Protein AF-A0A1G0HCM2-F1 (afdb_monomer)

Radius of gyration: 23.73 Å; Cα contacts (8 Å, |Δi|>4): 679; chains: 1; bounding box: 62×50×66 Å

Nearest PDB structures (foldseek):
  7d1i-assembly1_B-2  TM=4.966E-01  e=3.188E-04  Acinetobacter baumannii
  7d1i-assembly1_A-2  TM=4.774E-01  e=3.713E-04  Acinetobacter baumannii
  7q3s-assembly1_A  TM=4.346E-01  e=1.025E-03  Zea mays
  6bk2-assembly1_A  TM=4.103E-01  e=4.249E-03  Oryza sativa Japonica Group
  2c1x-assembly1_A  TM=4.754E-01  e=3.184E-01  Vitis vinifera

Secondary structure (DSSP, 8-state):
-HHHHHHHHHHHHHHHHHHH--SS-GGGT--HHHHHHHHTT------HHHHHHHHHHHHHHHTT-HHHHHHHHHHHHHHHHHHHHHHHHTT---S-GGGEEEEEEE---TTHHHHHHHHHHH-SSEEEEEETTT-TTGGGSPPPPHHHHHHHHHHHHTTHHHHHHTS-HHHHTTHHHHHHHHHHHHHHHHHHHHHHHHHHTTT--EEEESS-SHHHHHHHTTT--EEEE--SPPBTT------SEEEESSHHHHHHHHHH-TTSEEEE--------SS-EEEEEEES--TTSTHHHHHHHHHT-GGGTTPEEEEE--TT--HHHHHHHHHHSTTEEEP-SSS-HHHHHHHH-EEEEEESS--HHHHHHHHTTPEEEES--TTTS-SSHHHH-TTHHHHBSS-HHHHSEETTTTHHHHHHHHH-HHHHHHHHHHHSPTT--S---------

pLDDT: mean 86.22, std 13.51, range [25.62, 98.5]

Solvent-accessible surface area (backbone atoms only — not comparable to full-atom values): 24911 Å² total; per-residue (Å²): 108,75,67,52,56,52,49,34,46,42,33,42,52,46,38,50,53,67,66,68,53,83,82,62,65,64,53,38,63,60,40,46,61,47,46,41,20,56,44,73,75,46,80,59,71,60,55,75,72,52,43,53,45,37,52,51,37,46,53,26,49,77,69,73,40,34,36,61,52,28,32,54,48,13,48,54,48,23,48,51,52,53,50,52,51,56,60,54,33,76,79,56,88,84,85,61,63,72,58,40,33,32,35,40,48,37,81,84,52,79,67,45,64,60,55,49,55,53,51,54,75,73,46,95,72,40,67,41,62,30,32,72,83,82,48,47,55,53,48,63,53,82,79,56,58,64,69,56,27,50,54,44,38,54,68,60,22,57,64,42,64,60,47,42,62,71,41,62,69,79,54,32,78,42,41,48,60,41,50,33,39,26,31,71,30,46,10,53,21,29,40,35,32,33,39,42,53,56,40,57,76,45,61,44,60,37,38,36,34,58,63,98,44,38,57,49,54,24,32,46,78,61,72,44,49,33,37,38,41,56,82,62,78,52,56,43,36,53,75,82,71,87,43,61,31,37,34,30,76,47,70,57,41,35,57,50,42,52,67,77,44,68,87,39,51,66,40,61,78,76,76,90,73,83,79,63,88,77,56,38,61,24,35,35,37,45,47,72,50,87,90,46,76,41,39,61,50,50,53,56,61,65,68,38,77,92,44,73,83,45,49,40,33,38,33,59,53,71,78,62,48,71,70,56,50,51,49,49,44,69,77,40,67,82,44,44,81,52,76,53,90,54,58,70,67,61,50,44,63,73,59,33,32,39,33,33,34,23,48,46,98,48,61,64,38,61,51,26,51,77,62,72,13,49,20,34,24,56,48,41,78,93,78,71,58,77,64,53,42,67,69,40,74,57,56,71,46,37,34,52,53,56,55,86,65,48,42,44,33,46,72,86,43,46,70,60,53,56,45,34,73,79,27,70,67,50,34,54,51,51,48,60,66,36,46,63,91,87,66,57,95,72,74,78,88,75,76,82,86,125

Foldseek 3Di:
DVVLVVLLVLLLVLLLQLLPDDLAQVLLQFDLQCSSCLSVVHDRDDDPVLVVLLVVLVVCVVVVNLLVLLLVLLLVLLVVVLVLLVVLLVPDDQPPLLQAQEEEEAAPDLQVVVVVVVVVVVDDGDYFYAYPPNRPRSSNFDGFDVVQLSVQSVVRSPCVLVSQCPGDPSSNVVSSVSSSSSSVANNVLSNLLSVLLRVVVSNRQEYEYADLHSNVSSNVVSVRAYEYEHDFQAFSSGNDDQHQEYEDAAPLVQVVCCVSPVNHHYDHPDDDDDQDLDADLEEEEEAQDLVDPLLVLVVVVCPDPLSVVHAYEYEHRLPDDPVNVVSCCVSCVRYHYDDSVDDPRVVCRVRRHQEYEYSDPGSVLSVCLLSLRAYEYQDDPVPDDDPCCSSPVCVCSTGSQNDVQQHHYPPVCVVLVSCVSVDSVSSNVSSVRNDDDVDDSDDDDPDPPD

Structure (mmCIF, N/CA/C/O backbone):
data_AF-A0A1G0HCM2-F1
#
_entry.id   AF-A0A1G0HCM2-F1
#
loop_
_atom_site.group_PDB
_atom_site.id
_atom_site.type_symbol
_atom_site.label_atom_id
_atom_site.label_alt_id
_atom_site.label_comp_id
_atom_site.label_asym_id
_atom_site.label_entity_id
_atom_site.label_seq_id
_atom_site.pdbx_PDB_ins_code
_atom_site.Cartn_x
_atom_site.Cartn_y
_atom_site.Cartn_z
_atom_site.occupancy
_atom_site.B_iso_or_equiv
_atom_site.auth_seq_id
_atom_site.auth_comp_id
_atom_site.auth_asym_id
_atom_site.auth_atom_id
_atom_site.pdbx_PDB_model_num
ATOM 1 N N . MET A 1 1 ? 26.152 3.352 -1.690 1.00 49.50 1 MET A N 1
ATOM 2 C CA . MET A 1 1 ? 26.068 1.929 -1.282 1.00 49.50 1 MET A CA 1
ATOM 3 C C . MET A 1 1 ? 26.246 1.716 0.223 1.00 49.50 1 MET A C 1
ATOM 5 O O . MET A 1 1 ? 25.315 1.221 0.840 1.00 49.50 1 MET A O 1
ATOM 9 N N . LEU A 1 2 ? 27.374 2.096 0.853 1.00 46.47 2 LEU A N 1
ATOM 10 C CA . LEU A 1 2 ? 27.554 1.911 2.312 1.00 46.47 2 LEU A CA 1
ATOM 11 C C . LEU A 1 2 ? 26.604 2.776 3.168 1.00 46.47 2 LEU A C 1
ATOM 13 O O . LEU A 1 2 ? 26.067 2.293 4.162 1.00 46.47 2 LEU A O 1
ATOM 17 N N . ILE A 1 3 ? 26.345 4.021 2.751 1.00 56.19 3 ILE A N 1
ATOM 18 C CA . ILE A 1 3 ? 25.418 4.941 3.439 1.00 56.19 3 ILE A CA 1
ATOM 19 C C . ILE A 1 3 ? 23.966 4.432 3.358 1.00 56.19 3 ILE A C 1
ATOM 21 O O . ILE A 1 3 ? 23.242 4.466 4.352 1.00 56.19 3 ILE A O 1
ATOM 25 N N . ASP A 1 4 ? 23.566 3.882 2.207 1.00 64.19 4 ASP A N 1
ATOM 26 C CA . ASP A 1 4 ? 22.199 3.393 1.970 1.00 64.19 4 ASP A CA 1
ATOM 27 C C . ASP A 1 4 ? 21.853 2.197 2.867 1.00 64.19 4 ASP A C 1
ATOM 29 O O . ASP A 1 4 ? 20.797 2.170 3.501 1.00 64.19 4 ASP A O 1
ATOM 33 N N . ASN A 1 5 ? 22.781 1.243 2.996 1.00 71.44 5 ASN A N 1
ATOM 34 C CA . ASN A 1 5 ? 22.601 0.070 3.855 1.00 71.44 5 ASN A CA 1
ATOM 35 C C . ASN A 1 5 ? 22.507 0.451 5.340 1.00 71.44 5 ASN A C 1
ATOM 37 O O . ASN A 1 5 ? 21.763 -0.176 6.096 1.00 71.44 5 ASN A O 1
ATOM 41 N N . HIS A 1 6 ? 23.234 1.490 5.763 1.00 83.31 6 HIS A N 1
ATOM 42 C CA . HIS A 1 6 ? 23.166 1.989 7.133 1.00 83.31 6 HIS A CA 1
ATOM 43 C C . HIS A 1 6 ? 21.790 2.602 7.447 1.00 83.31 6 HIS A C 1
ATOM 45 O O . HIS A 1 6 ? 21.213 2.302 8.492 1.00 83.31 6 HIS A O 1
ATOM 51 N N . MET A 1 7 ? 21.218 3.396 6.534 1.00 85.50 7 MET A N 1
ATOM 52 C CA . MET A 1 7 ? 19.890 4.001 6.723 1.00 85.50 7 MET A CA 1
ATOM 53 C C . MET A 1 7 ? 18.758 2.973 6.706 1.00 85.50 7 MET A C 1
ATOM 55 O O . MET A 1 7 ? 17.918 2.977 7.606 1.00 85.50 7 MET A O 1
ATOM 59 N N . GLN A 1 8 ? 18.767 2.038 5.753 1.00 86.62 8 GLN A N 1
ATOM 60 C CA . GLN A 1 8 ? 17.780 0.949 5.699 1.00 86.62 8 GLN A CA 1
ATOM 61 C C . GLN A 1 8 ? 17.774 0.109 6.983 1.00 86.62 8 GLN A C 1
ATOM 63 O O . GLN A 1 8 ? 16.709 -0.269 7.488 1.00 86.62 8 GLN A O 1
ATOM 68 N N . LYS A 1 9 ? 18.969 -0.168 7.525 1.00 89.12 9 LYS A N 1
ATOM 69 C CA . LYS A 1 9 ? 19.126 -0.863 8.801 1.00 89.12 9 LYS A CA 1
ATOM 70 C C . LYS A 1 9 ? 18.575 -0.026 9.952 1.00 89.12 9 LYS A C 1
ATOM 72 O O . LYS A 1 9 ? 17.767 -0.539 10.712 1.00 89.12 9 LYS A O 1
ATOM 77 N N . LYS A 1 10 ? 18.921 1.263 10.031 1.00 90.69 10 LYS A N 1
ATOM 78 C CA . LYS A 1 10 ? 18.422 2.176 11.071 1.00 90.69 10 LYS A CA 1
ATOM 79 C C . LYS A 1 10 ? 16.889 2.221 11.124 1.00 90.69 10 LYS A C 1
ATOM 81 O O . LYS A 1 10 ? 16.316 2.120 12.204 1.00 90.69 10 LYS A O 1
ATOM 86 N N . ILE A 1 11 ? 16.231 2.311 9.964 1.00 91.69 11 ILE A N 1
ATOM 87 C CA . ILE A 1 11 ? 14.762 2.291 9.860 1.00 91.69 11 ILE A CA 1
ATOM 88 C C . ILE A 1 11 ? 14.203 0.946 10.330 1.00 91.69 11 ILE A C 1
ATOM 90 O O . ILE A 1 11 ? 13.302 0.915 11.165 1.00 91.69 11 ILE A O 1
ATOM 94 N N . SER A 1 12 ? 14.765 -0.163 9.841 1.00 92.00 12 SER A N 1
ATOM 95 C CA . SER A 1 12 ? 14.311 -1.510 10.215 1.00 92.00 12 SER A CA 1
ATOM 96 C C . SER A 1 12 ? 14.492 -1.788 11.712 1.00 92.00 12 SER A C 1
ATOM 98 O O . SER A 1 12 ? 13.606 -2.365 12.335 1.00 92.00 12 SER A O 1
ATOM 100 N N . ASP A 1 13 ? 15.605 -1.349 12.304 1.00 91.50 13 ASP A N 1
ATOM 101 C CA . ASP A 1 13 ? 15.897 -1.517 13.729 1.00 91.50 13 ASP A CA 1
ATOM 102 C C . ASP A 1 13 ? 14.923 -0.691 14.586 1.00 91.50 13 ASP A C 1
ATOM 104 O O . ASP A 1 13 ? 14.410 -1.186 15.589 1.00 91.50 13 ASP A O 1
ATOM 108 N N . PHE A 1 14 ? 14.607 0.545 14.181 1.00 92.19 14 PHE A N 1
ATOM 109 C CA . PHE A 1 14 ? 13.615 1.376 14.872 1.00 92.19 14 PHE A CA 1
ATOM 110 C C . PHE A 1 14 ? 12.208 0.763 14.817 1.00 92.19 14 PHE A C 1
ATOM 112 O O . PHE A 1 14 ? 11.510 0.696 15.829 1.00 92.19 14 PHE A O 1
ATOM 119 N N . VAL A 1 15 ? 11.809 0.245 13.655 1.00 93.06 15 VAL A N 1
ATOM 120 C CA . VAL A 1 15 ? 10.526 -0.451 13.473 1.00 93.06 15 VAL A CA 1
ATOM 121 C C . VAL A 1 15 ? 10.469 -1.721 14.315 1.00 93.06 15 VAL A C 1
ATOM 123 O O . VAL A 1 15 ? 9.481 -1.940 15.014 1.00 93.06 15 VAL A O 1
ATOM 126 N N . ALA A 1 16 ? 11.547 -2.508 14.350 1.00 90.94 16 ALA A N 1
ATOM 127 C CA . ALA A 1 16 ? 11.637 -3.689 15.202 1.00 90.94 16 ALA A CA 1
ATOM 128 C C . ALA A 1 16 ? 11.481 -3.335 16.691 1.00 90.94 16 ALA A C 1
ATOM 130 O O . ALA A 1 16 ? 10.743 -4.017 17.405 1.00 90.94 16 ALA A O 1
ATOM 131 N N . LYS A 1 17 ? 12.087 -2.231 17.160 1.00 89.75 17 LYS A N 1
ATOM 132 C CA . LYS A 1 17 ? 11.874 -1.721 18.528 1.00 89.75 17 LYS A CA 1
ATOM 133 C C . LYS A 1 17 ? 10.396 -1.392 18.776 1.00 89.75 17 LYS A C 1
ATOM 135 O O . LYS A 1 17 ? 9.830 -1.879 19.756 1.00 89.75 17 LYS A O 1
ATOM 140 N N . LEU A 1 18 ? 9.752 -0.645 17.872 1.00 90.62 18 LEU A N 1
ATOM 141 C CA . LEU A 1 18 ? 8.327 -0.289 17.965 1.00 90.62 18 LEU A CA 1
ATOM 142 C C . LEU A 1 18 ? 7.387 -1.504 17.899 1.00 90.62 18 LEU A C 1
ATOM 144 O O . LEU A 1 18 ? 6.338 -1.500 18.541 1.00 90.62 18 LEU A O 1
ATOM 148 N N . GLN A 1 19 ? 7.735 -2.545 17.143 1.00 90.06 19 GLN A N 1
ATOM 149 C CA . GLN A 1 19 ? 6.965 -3.790 17.099 1.00 90.06 19 GLN A CA 1
ATOM 150 C C . GLN A 1 19 ? 7.199 -4.653 18.351 1.00 90.06 19 GLN A C 1
ATOM 152 O O . GLN A 1 19 ? 6.291 -5.356 18.785 1.00 90.06 19 GLN A O 1
ATOM 157 N N . SER A 1 20 ? 8.383 -4.602 18.965 1.00 88.25 20 SER A N 1
ATOM 158 C CA . SER A 1 20 ? 8.718 -5.433 20.134 1.00 88.25 20 SER A CA 1
ATOM 159 C C . SER A 1 20 ? 8.123 -4.946 21.461 1.00 88.25 20 SER A C 1
ATOM 161 O O . SER A 1 20 ? 8.006 -5.734 22.399 1.00 88.25 20 SER A O 1
ATOM 163 N N . GLN A 1 21 ? 7.741 -3.668 21.564 1.00 88.69 21 GLN A N 1
ATOM 164 C CA . GLN A 1 21 ? 7.125 -3.143 22.786 1.00 88.69 21 GLN A CA 1
ATOM 165 C C . GLN A 1 21 ? 5.710 -3.706 22.996 1.00 88.69 21 GLN A C 1
ATOM 167 O O . GLN A 1 21 ? 4.990 -3.998 22.042 1.00 88.69 21 GLN A O 1
ATOM 172 N N . THR A 1 22 ? 5.294 -3.814 24.259 1.00 84.94 22 THR A N 1
ATOM 173 C CA . THR A 1 22 ? 3.999 -4.393 24.665 1.00 84.94 22 THR A CA 1
ATOM 174 C C . THR A 1 22 ? 3.085 -3.409 25.402 1.00 84.94 22 THR A C 1
ATOM 176 O O . THR A 1 22 ? 1.967 -3.762 25.776 1.00 84.94 22 THR A O 1
ATOM 179 N N . HIS A 1 23 ? 3.534 -2.172 25.630 1.00 85.19 23 HIS A N 1
ATOM 180 C CA . HIS A 1 23 ? 2.814 -1.196 26.452 1.00 85.19 23 HIS A CA 1
ATOM 181 C C . HIS A 1 23 ? 1.682 -0.494 25.695 1.00 85.19 23 HIS A C 1
ATOM 183 O O . HIS A 1 23 ? 0.683 -0.095 26.303 1.00 85.19 23 HIS A O 1
ATOM 189 N N . LEU A 1 24 ? 1.834 -0.325 24.381 1.00 87.31 24 LEU A N 1
ATOM 190 C CA . LEU A 1 24 ? 0.871 0.342 23.515 1.00 87.31 24 LEU A CA 1
ATOM 191 C C . LEU A 1 24 ? 0.447 -0.554 22.355 1.00 87.31 24 LEU A C 1
ATOM 193 O O . LEU A 1 24 ? 1.269 -1.280 21.793 1.00 87.31 24 LEU A O 1
ATOM 197 N N . PRO A 1 25 ? -0.826 -0.470 21.943 1.00 89.12 25 PRO A N 1
ATOM 198 C CA . PRO A 1 25 ? -1.279 -1.168 20.754 1.00 89.12 25 PRO A CA 1
ATOM 199 C C . PRO A 1 25 ? -0.672 -0.529 19.497 1.00 89.12 25 PRO A C 1
ATOM 201 O O . PRO A 1 25 ? -0.520 0.690 19.418 1.00 89.12 25 PRO A O 1
ATOM 204 N N . TYR A 1 26 ? -0.364 -1.340 18.482 1.00 91.00 26 TYR A N 1
ATOM 205 C CA . TYR A 1 26 ? 0.335 -0.866 17.281 1.00 91.00 26 TYR A CA 1
ATOM 206 C C . TYR A 1 26 ? -0.419 0.232 16.524 1.00 91.00 26 TYR A C 1
ATOM 208 O O . TYR A 1 26 ? 0.216 1.148 16.008 1.00 91.00 26 TYR A O 1
ATOM 216 N N . TRP A 1 27 ? -1.757 0.224 16.524 1.00 92.69 27 TRP A N 1
ATOM 217 C CA . TRP A 1 27 ? -2.546 1.286 15.886 1.00 92.69 27 TRP A CA 1
ATOM 218 C C . TRP A 1 27 ? -2.259 2.680 16.469 1.00 92.69 27 TRP A C 1
ATOM 220 O O . TRP A 1 27 ? -2.424 3.670 15.762 1.00 92.69 27 TRP A O 1
ATOM 230 N N . ALA A 1 28 ? -1.829 2.782 17.732 1.00 92.50 28 ALA A N 1
ATOM 231 C CA . ALA A 1 28 ? -1.520 4.059 18.382 1.00 92.50 28 ALA A CA 1
ATOM 232 C C . ALA A 1 28 ? -0.174 4.644 17.921 1.00 92.50 28 ALA A C 1
ATOM 234 O O . ALA A 1 28 ? 0.077 5.836 18.080 1.00 92.50 28 ALA A O 1
ATOM 235 N N . LEU A 1 29 ? 0.679 3.799 17.336 1.00 92.00 29 LEU A N 1
ATOM 236 C CA . LEU A 1 29 ? 2.015 4.143 16.854 1.00 92.00 29 LEU A CA 1
ATOM 237 C C . LEU A 1 29 ? 2.100 4.136 15.322 1.00 92.00 29 LEU A C 1
ATOM 239 O O . LEU A 1 29 ? 3.033 4.707 14.764 1.00 92.00 29 LEU A O 1
ATOM 243 N N . ASN A 1 30 ? 1.141 3.498 14.641 1.00 90.12 30 ASN A N 1
ATOM 244 C CA . ASN A 1 30 ? 1.175 3.276 13.202 1.00 90.12 30 ASN A CA 1
ATOM 245 C C . ASN A 1 30 ? 0.925 4.567 12.415 1.00 90.12 30 ASN A C 1
ATOM 247 O O . ASN A 1 30 ? -0.217 4.940 12.131 1.00 90.12 30 ASN A O 1
ATOM 251 N N . HIS A 1 31 ? 2.019 5.235 12.059 1.00 92.06 31 HIS A N 1
ATOM 252 C CA . HIS A 1 31 ? 2.033 6.326 11.100 1.00 92.06 31 HIS A CA 1
ATOM 253 C C . HIS A 1 31 ? 3.376 6.353 10.374 1.00 92.06 31 HIS A C 1
ATOM 255 O O . HIS A 1 31 ? 4.377 6.849 10.891 1.00 92.06 31 HIS A O 1
ATOM 261 N N . GLU A 1 32 ? 3.373 5.846 9.148 1.00 90.12 32 GLU A N 1
ATOM 262 C CA . GLU A 1 32 ? 4.564 5.594 8.337 1.00 90.12 32 GLU A CA 1
ATOM 263 C C . GLU A 1 32 ? 5.534 6.790 8.271 1.00 90.12 32 GLU A C 1
ATOM 265 O O . GLU A 1 32 ? 6.717 6.633 8.578 1.00 90.12 32 GLU A O 1
ATOM 270 N N . MET A 1 33 ? 5.035 7.993 7.944 1.00 88.44 33 MET A N 1
ATOM 271 C CA . MET A 1 33 ? 5.859 9.213 7.841 1.00 88.44 33 MET A CA 1
ATOM 272 C C . MET A 1 33 ? 6.515 9.612 9.168 1.00 88.44 33 MET A C 1
ATOM 274 O O . MET A 1 33 ? 7.635 10.116 9.180 1.00 88.44 33 MET A O 1
ATOM 278 N N . VAL A 1 34 ? 5.830 9.390 10.295 1.00 91.00 34 VAL A N 1
ATOM 279 C CA . VAL A 1 34 ? 6.363 9.714 11.625 1.00 91.00 34 VAL A CA 1
ATOM 280 C C . VAL A 1 34 ? 7.444 8.708 11.971 1.00 91.00 34 VAL A C 1
ATOM 282 O O . VAL A 1 34 ? 8.549 9.101 12.316 1.00 91.00 34 VAL A O 1
ATOM 285 N N . ILE A 1 35 ? 7.159 7.416 11.806 1.00 92.75 35 ILE A N 1
ATOM 286 C CA . ILE A 1 35 ? 8.116 6.345 12.091 1.00 92.75 35 ILE A CA 1
ATOM 287 C C . ILE A 1 35 ? 9.391 6.532 11.267 1.00 92.75 35 ILE A C 1
ATOM 289 O O . ILE A 1 35 ? 10.486 6.474 11.822 1.00 92.75 35 ILE A O 1
ATOM 293 N N . TYR A 1 36 ? 9.253 6.804 9.967 1.00 91.06 36 TYR A N 1
ATOM 294 C CA . TYR A 1 36 ? 10.387 7.078 9.092 1.00 91.06 36 TYR A CA 1
ATOM 295 C C . TYR A 1 36 ? 11.185 8.297 9.568 1.00 91.06 36 TYR A C 1
ATOM 297 O O . TYR A 1 36 ? 12.391 8.180 9.787 1.00 91.06 36 TYR A O 1
ATOM 305 N N . ALA A 1 37 ? 10.524 9.443 9.775 1.00 89.12 37 ALA A N 1
ATOM 306 C CA . ALA A 1 37 ? 11.190 10.681 10.170 1.00 89.12 37 ALA A CA 1
ATOM 307 C C . ALA A 1 37 ? 11.961 10.518 11.487 1.00 89.12 37 ALA A C 1
ATOM 309 O O . ALA A 1 37 ? 13.140 10.857 11.569 1.00 89.12 37 ALA A O 1
ATOM 310 N N . LEU A 1 38 ? 11.332 9.905 12.490 1.00 90.50 38 LEU A N 1
ATOM 311 C CA . LEU A 1 38 ? 11.973 9.633 13.771 1.00 90.50 38 LEU A CA 1
ATOM 312 C C . LEU A 1 38 ? 13.158 8.673 13.621 1.00 90.50 38 LEU A C 1
ATOM 314 O O . LEU A 1 38 ? 14.228 8.940 14.166 1.00 90.50 38 LEU A O 1
ATOM 318 N N . ALA A 1 39 ? 13.019 7.612 12.819 1.00 90.50 39 ALA A N 1
ATOM 319 C CA . ALA A 1 39 ? 14.112 6.679 12.565 1.00 90.50 39 ALA A CA 1
ATOM 320 C C . ALA A 1 39 ? 15.327 7.359 11.920 1.00 90.50 39 ALA A C 1
ATOM 322 O O . ALA A 1 39 ? 16.467 7.021 12.239 1.00 90.50 39 ALA A O 1
ATOM 323 N N . VAL A 1 40 ? 15.128 8.342 11.039 1.00 87.44 40 VAL A N 1
ATOM 324 C CA . VAL A 1 40 ? 16.224 9.077 10.382 1.00 87.44 40 VAL A CA 1
ATOM 325 C C . VAL A 1 40 ? 16.640 10.354 11.122 1.00 87.44 40 VAL A C 1
ATOM 327 O O . VAL A 1 40 ? 17.515 11.067 10.643 1.00 87.44 40 VAL A O 1
ATOM 330 N N . ASN A 1 41 ? 16.120 10.595 12.332 1.00 86.94 41 ASN A N 1
ATOM 331 C CA . ASN A 1 41 ? 16.347 11.808 13.131 1.00 86.94 41 ASN A CA 1
ATOM 332 C C . ASN A 1 41 ? 15.923 13.110 12.416 1.00 86.94 41 ASN A C 1
ATOM 334 O O . ASN A 1 41 ? 16.572 14.146 12.566 1.00 86.94 41 ASN A O 1
ATOM 338 N N . SER A 1 42 ? 14.841 13.073 11.639 1.00 85.88 42 SER A N 1
ATOM 339 C CA . SER A 1 42 ? 14.222 14.245 11.014 1.00 85.88 42 SER A CA 1
ATOM 340 C C . SER A 1 42 ? 12.871 14.579 11.651 1.00 85.88 42 SER A C 1
ATOM 342 O O . SER A 1 42 ? 12.266 13.775 12.358 1.00 85.88 42 SER A O 1
ATOM 344 N N . LYS A 1 43 ? 12.366 15.791 11.392 1.00 86.00 43 LYS A N 1
ATOM 345 C CA . LYS A 1 43 ? 11.024 16.190 11.840 1.00 86.00 43 LYS A CA 1
ATOM 346 C C . LYS A 1 43 ? 9.953 15.550 10.948 1.00 86.00 43 LYS A C 1
ATOM 348 O O . LYS A 1 43 ? 10.097 15.630 9.726 1.00 86.00 43 LYS A O 1
ATOM 353 N N . PRO A 1 44 ? 8.876 14.976 11.515 1.00 87.44 44 PRO A N 1
ATOM 354 C CA . PRO A 1 44 ? 7.761 14.478 10.724 1.00 87.44 44 PRO A CA 1
ATOM 355 C C . PRO A 1 44 ? 7.106 15.580 9.888 1.00 87.44 44 PRO A C 1
ATOM 357 O O . PRO A 1 44 ? 6.918 16.718 10.330 1.00 87.44 44 PRO A O 1
ATOM 360 N N . THR A 1 45 ? 6.721 15.227 8.668 1.00 83.69 45 THR A N 1
ATOM 361 C CA . THR A 1 45 ? 6.019 16.113 7.744 1.00 83.69 45 THR A CA 1
ATOM 362 C C . THR A 1 45 ? 4.519 15.939 7.902 1.00 83.69 45 THR A C 1
ATOM 364 O O . THR A 1 45 ? 3.894 14.986 7.451 1.00 83.69 45 THR A O 1
ATOM 367 N N . TRP A 1 46 ? 3.916 16.902 8.583 1.00 83.81 46 TRP A N 1
ATOM 368 C CA . TRP A 1 46 ? 2.482 16.914 8.821 1.00 83.81 46 TRP A CA 1
ATOM 369 C C . TRP A 1 46 ? 1.744 17.703 7.724 1.00 83.81 46 TRP A C 1
ATOM 371 O O . TRP A 1 46 ? 2.164 18.798 7.328 1.00 83.81 46 TRP A O 1
ATOM 381 N N . GLY A 1 47 ? 0.598 17.193 7.267 1.00 84.38 47 GLY A N 1
ATOM 382 C CA . GLY A 1 47 ? -0.376 18.003 6.523 1.00 84.38 47 GLY A CA 1
ATOM 383 C C . GLY A 1 47 ? -0.941 19.125 7.404 1.00 84.38 47 GLY A C 1
ATOM 384 O O . GLY A 1 47 ? -0.851 19.047 8.625 1.00 84.38 47 GLY A O 1
ATOM 385 N N . GLU A 1 48 ? -1.545 20.166 6.828 1.00 88.06 48 GLU A N 1
ATOM 386 C CA . GLU A 1 48 ? -1.988 21.364 7.576 1.00 88.06 48 GLU A CA 1
ATOM 387 C C . GLU A 1 48 ? -2.856 21.044 8.802 1.00 88.06 48 GLU A C 1
ATOM 389 O O . GLU A 1 48 ? -2.594 21.524 9.905 1.00 88.06 48 GLU A O 1
ATOM 394 N N . LYS A 1 49 ? -3.843 20.155 8.643 1.00 88.94 49 LYS A N 1
ATOM 395 C CA . LYS A 1 49 ? -4.715 19.724 9.746 1.00 88.94 49 LYS A CA 1
ATOM 396 C C . LYS A 1 49 ? -3.955 18.943 10.822 1.00 88.94 49 LYS A C 1
ATOM 398 O O . LYS A 1 49 ? -4.202 19.135 12.008 1.00 88.94 49 LYS A O 1
ATOM 403 N N . ALA A 1 50 ? -3.020 18.085 10.416 1.00 90.44 50 ALA A N 1
ATOM 404 C CA . ALA A 1 50 ? -2.205 17.307 11.343 1.00 90.44 50 ALA A CA 1
ATOM 405 C C . ALA A 1 50 ? -1.158 18.180 12.061 1.00 90.44 50 ALA A C 1
ATOM 407 O O . ALA A 1 50 ? -0.886 17.945 13.232 1.00 90.44 50 ALA A O 1
ATOM 408 N N . LYS A 1 51 ? -0.645 19.239 11.411 1.00 92.75 51 LYS A N 1
ATOM 409 C CA . LYS A 1 51 ? 0.215 20.260 12.037 1.00 92.75 51 LYS A CA 1
ATOM 410 C C . LYS A 1 51 ? -0.518 20.967 13.165 1.00 92.75 51 LYS A C 1
ATOM 412 O O . LYS A 1 51 ? 0.011 21.069 14.268 1.00 92.75 51 LYS A O 1
ATOM 417 N N . LEU A 1 52 ? -1.743 21.422 12.895 1.00 94.75 52 LEU A N 1
ATOM 418 C CA . LEU A 1 52 ? -2.579 22.052 13.913 1.00 94.75 52 LEU A CA 1
ATOM 419 C C . LEU A 1 52 ? -2.852 21.086 15.071 1.00 94.75 52 LEU A C 1
ATOM 421 O O . LEU A 1 52 ? -2.714 21.464 16.229 1.00 94.75 52 LEU A O 1
ATOM 425 N N . LEU A 1 53 ? -3.181 19.828 14.772 1.00 95.31 53 LEU A N 1
ATOM 426 C CA . LEU A 1 53 ? -3.391 18.819 15.806 1.00 95.31 53 LEU A CA 1
ATOM 427 C C . LEU A 1 53 ? -2.133 18.577 16.653 1.00 95.31 53 LEU A C 1
ATOM 429 O O . LEU A 1 53 ? -2.232 18.549 17.874 1.00 95.31 53 LEU A O 1
ATOM 433 N N . ASN A 1 54 ? -0.960 18.447 16.032 1.00 95.69 54 ASN A N 1
ATOM 434 C CA . ASN A 1 54 ? 0.311 18.267 16.736 1.00 95.69 54 ASN A CA 1
ATOM 435 C C . ASN A 1 54 ? 0.624 19.451 17.665 1.00 95.69 54 ASN A C 1
ATOM 437 O O . ASN A 1 54 ? 1.037 19.261 18.812 1.00 95.69 54 ASN A O 1
ATOM 441 N N . PHE A 1 55 ? 0.336 20.674 17.212 1.00 96.19 55 PHE A N 1
ATOM 442 C CA . PHE A 1 55 ? 0.425 21.874 18.039 1.00 96.19 55 PHE A CA 1
ATOM 443 C C . PHE A 1 55 ? -0.535 21.822 19.241 1.00 96.19 55 PHE A C 1
ATOM 445 O O . PHE A 1 55 ? -0.107 22.028 20.378 1.00 96.19 55 PHE A O 1
ATOM 452 N N . LEU A 1 56 ? -1.807 21.473 19.021 1.00 97.19 56 LEU A N 1
ATOM 453 C CA . LEU A 1 56 ? -2.802 21.341 20.093 1.00 97.19 56 LEU A CA 1
ATOM 454 C C . LEU A 1 56 ? -2.442 20.235 21.093 1.00 97.19 56 LEU A C 1
ATOM 456 O O . LEU A 1 56 ? -2.568 20.439 22.297 1.00 97.19 56 LEU A O 1
ATOM 460 N N . ILE A 1 57 ? -1.943 19.093 20.618 1.00 97.19 57 ILE A N 1
ATOM 461 C CA . ILE A 1 57 ? -1.450 17.992 21.456 1.00 97.19 57 ILE A CA 1
ATOM 462 C C . ILE A 1 57 ? -0.254 18.440 22.292 1.00 97.19 57 ILE A C 1
ATOM 464 O O . ILE A 1 57 ? -0.187 18.114 23.474 1.00 97.19 57 ILE A O 1
ATOM 468 N N . THR A 1 58 ? 0.655 19.232 21.722 1.00 95.88 58 THR A N 1
ATOM 469 C CA . THR A 1 58 ? 1.802 19.783 22.455 1.00 95.88 58 THR A CA 1
ATOM 470 C C . THR A 1 58 ? 1.349 20.693 23.599 1.00 95.88 58 THR A C 1
ATOM 472 O O . THR A 1 58 ? 1.864 20.577 24.713 1.00 95.88 58 THR A O 1
ATOM 475 N N . ILE A 1 59 ? 0.366 21.569 23.359 1.00 97.06 59 ILE A N 1
ATOM 476 C CA . ILE A 1 59 ? -0.226 22.413 24.410 1.00 97.06 59 ILE A CA 1
ATOM 477 C C . ILE A 1 59 ? -0.933 21.543 25.455 1.00 97.06 59 ILE A C 1
ATOM 479 O O . ILE A 1 59 ? -0.664 21.670 26.648 1.00 97.06 59 ILE A O 1
ATOM 483 N N . ALA A 1 60 ? -1.785 20.617 25.017 1.00 96.44 60 ALA A N 1
ATOM 484 C CA . ALA A 1 60 ? -2.553 19.755 25.905 1.00 96.44 60 ALA A CA 1
ATOM 485 C C . ALA A 1 60 ? -1.649 18.875 26.780 1.00 96.44 60 ALA A C 1
ATOM 487 O O . ALA A 1 60 ? -1.909 18.745 27.969 1.00 96.44 60 ALA A O 1
ATOM 488 N N . ASN A 1 61 ? -0.558 18.320 26.244 1.00 95.12 61 ASN A N 1
ATOM 489 C CA . ASN A 1 61 ? 0.396 17.522 27.018 1.00 95.12 61 ASN A CA 1
ATOM 490 C C . ASN A 1 61 ? 1.104 18.368 28.093 1.00 95.12 61 ASN A C 1
ATOM 492 O O . ASN A 1 61 ? 1.257 17.906 29.222 1.00 95.12 61 ASN A O 1
ATOM 496 N N . LYS A 1 62 ? 1.462 19.630 27.793 1.00 95.19 62 LYS A N 1
ATOM 497 C CA . LYS A 1 62 ? 1.999 20.568 28.802 1.00 95.19 62 LYS A CA 1
ATOM 498 C C . LYS A 1 62 ? 0.995 20.854 29.921 1.00 95.19 62 LYS A C 1
ATOM 500 O O . LYS A 1 62 ? 1.395 21.005 31.068 1.00 95.19 62 LYS A O 1
ATOM 505 N N . MET A 1 63 ? -0.294 20.890 29.592 1.00 96.38 63 MET A N 1
ATOM 506 C CA . MET A 1 63 ? -1.390 21.086 30.547 1.00 96.38 63 MET A CA 1
ATOM 507 C C . MET A 1 63 ? -1.888 19.782 31.196 1.00 96.38 63 MET A C 1
ATOM 509 O O . MET A 1 63 ? -2.838 19.828 31.967 1.00 96.38 63 MET A O 1
ATOM 513 N N . MET A 1 64 ? -1.293 18.623 30.881 1.00 94.62 64 MET A N 1
ATOM 514 C CA . MET A 1 64 ? -1.762 17.293 31.310 1.00 94.62 64 MET A CA 1
ATOM 515 C C . MET A 1 64 ? -3.196 16.933 30.857 1.00 94.62 64 MET A C 1
ATOM 517 O O . MET A 1 64 ? -3.886 16.147 31.498 1.00 94.62 64 MET A O 1
ATOM 521 N N . LEU A 1 65 ? -3.640 17.475 29.719 1.00 96.62 65 LEU A N 1
ATOM 522 C CA . LEU A 1 65 ? -4.968 17.273 29.119 1.00 96.62 65 LEU A CA 1
ATOM 523 C C . LEU A 1 65 ? -4.934 16.495 27.790 1.00 96.62 65 LEU A C 1
ATOM 525 O O . LEU A 1 65 ? -5.947 16.406 27.093 1.00 96.62 65 LEU A O 1
ATOM 529 N N . SER A 1 66 ? -3.788 15.929 27.405 1.00 96.44 66 SER A N 1
ATOM 530 C CA . SER A 1 66 ? -3.619 15.201 26.137 1.00 96.44 66 SER A CA 1
ATOM 531 C C . SER A 1 66 ? -4.587 14.025 25.986 1.00 96.44 66 SER A C 1
ATOM 533 O O . SER A 1 66 ? -5.201 13.888 24.930 1.00 96.44 66 SER A O 1
ATOM 535 N N . ASP A 1 67 ? -4.795 13.223 27.033 1.00 96.62 67 ASP A N 1
ATOM 536 C CA . ASP A 1 67 ? -5.724 12.081 26.994 1.00 96.62 67 ASP A CA 1
ATOM 537 C C . ASP A 1 67 ? -7.184 12.534 26.770 1.00 96.62 67 ASP A C 1
ATOM 539 O O . ASP A 1 67 ? -7.925 11.900 26.017 1.00 96.62 67 ASP A O 1
ATOM 543 N N . VAL A 1 68 ? -7.585 13.674 27.351 1.00 97.69 68 VAL A N 1
ATOM 544 C CA . VAL A 1 68 ? -8.920 14.275 27.154 1.00 97.69 68 VAL A CA 1
ATOM 545 C C . VAL A 1 68 ? -9.091 14.761 25.715 1.00 97.69 68 VAL A C 1
ATOM 547 O O . VAL A 1 68 ? -10.143 14.547 25.103 1.00 97.69 68 VAL A O 1
ATOM 550 N N . LEU A 1 69 ? -8.056 15.386 25.146 1.00 97.50 69 LEU A N 1
ATOM 551 C CA . LEU A 1 69 ? -8.059 15.816 23.749 1.00 97.50 69 LEU A CA 1
ATOM 552 C C . LEU A 1 69 ? -8.145 14.611 22.796 1.00 97.50 69 LEU A C 1
ATOM 554 O O . LEU A 1 69 ? -8.970 14.618 21.881 1.00 97.50 69 LEU A O 1
ATOM 558 N N . ILE A 1 70 ? -7.360 13.556 23.045 1.00 97.06 70 ILE A N 1
ATOM 559 C CA . ILE A 1 70 ? -7.402 12.290 22.291 1.00 97.06 70 ILE A CA 1
ATOM 560 C C . ILE A 1 70 ? -8.804 11.678 22.352 1.00 97.06 70 ILE A C 1
ATOM 562 O O . ILE A 1 70 ? -9.367 11.332 21.313 1.00 97.06 70 ILE A O 1
ATOM 566 N N . PHE A 1 71 ? -9.395 11.588 23.548 1.00 98.25 71 PHE A N 1
ATOM 567 C CA . PHE A 1 71 ? -10.753 11.081 23.732 1.00 98.25 71 PHE A CA 1
ATOM 568 C C . PHE A 1 71 ? -11.778 11.895 22.932 1.00 98.25 71 PHE A C 1
ATOM 570 O O . PHE A 1 71 ? -12.585 11.323 22.202 1.00 98.25 71 PHE A O 1
ATOM 577 N N . SER A 1 72 ? -11.727 13.225 23.027 1.00 98.00 72 SER A N 1
ATOM 578 C CA . SER A 1 72 ? -12.694 14.126 22.386 1.00 98.00 72 SER A CA 1
ATOM 579 C C . SER A 1 72 ? -12.644 14.038 20.858 1.00 98.00 72 SER A C 1
ATOM 581 O O . SER A 1 72 ? -13.680 13.940 20.197 1.00 98.00 72 SER A O 1
ATOM 583 N N . LEU A 1 73 ? -11.437 14.008 20.286 1.00 97.19 73 LEU A N 1
ATOM 584 C CA . LEU A 1 73 ? -11.238 13.840 18.844 1.00 97.19 73 LEU A CA 1
ATOM 585 C C . LEU A 1 73 ? -11.643 12.440 18.376 1.00 97.19 73 LEU A C 1
ATOM 587 O O . LEU A 1 73 ? -12.326 12.296 17.357 1.00 97.19 73 LEU A O 1
ATOM 591 N N . GLY A 1 74 ? -11.282 11.418 19.154 1.00 97.88 74 GLY A N 1
ATOM 592 C CA . GLY A 1 74 ? -11.699 10.039 18.933 1.00 97.88 74 GLY A CA 1
ATOM 593 C C . GLY A 1 74 ? -13.215 9.894 18.896 1.00 97.88 74 GLY A C 1
ATOM 594 O O . GLY A 1 74 ? -13.756 9.304 17.960 1.00 97.88 74 GLY A O 1
ATOM 595 N N . LEU A 1 75 ? -13.905 10.497 19.865 1.00 98.50 75 LEU A N 1
ATOM 596 C CA . LEU A 1 75 ? -15.359 10.516 19.964 1.00 98.50 75 LEU A CA 1
ATOM 597 C C . LEU A 1 75 ? -15.999 11.181 18.747 1.00 98.50 75 LEU A C 1
ATOM 599 O O . LEU A 1 75 ? -16.899 10.600 18.138 1.00 98.50 75 LEU A O 1
ATOM 603 N N . LEU A 1 76 ? -15.518 12.365 18.359 1.00 98.00 76 LEU A N 1
ATOM 604 C CA . LEU A 1 76 ? -16.025 13.088 17.194 1.00 98.00 76 LEU A CA 1
ATOM 605 C C . LEU A 1 76 ? -15.885 12.251 15.914 1.00 98.00 76 LEU A C 1
ATOM 607 O O . LEU A 1 76 ? -16.843 12.116 15.146 1.00 98.00 76 LEU A O 1
ATOM 611 N N . ARG A 1 77 ? -14.717 11.632 15.701 1.00 97.25 77 ARG A N 1
ATOM 612 C CA . ARG A 1 77 ? -14.458 10.793 14.524 1.00 97.25 77 ARG A CA 1
ATOM 613 C C . ARG A 1 77 ? -15.295 9.512 14.528 1.00 97.25 77 ARG A C 1
ATOM 615 O O . ARG A 1 77 ? -15.904 9.191 13.506 1.00 97.25 77 ARG A O 1
ATOM 622 N N . ALA A 1 78 ? -15.370 8.808 15.656 1.00 97.88 78 ALA A N 1
ATOM 623 C CA . ALA A 1 78 ? -16.151 7.580 15.781 1.00 97.88 78 ALA A CA 1
ATOM 624 C C . ALA A 1 78 ? -17.657 7.843 15.616 1.00 97.88 78 ALA A C 1
ATOM 626 O O . ALA A 1 78 ? -18.358 7.081 14.949 1.00 97.88 78 ALA A O 1
ATOM 627 N N . PHE A 1 79 ? -18.158 8.957 16.159 1.00 98.06 79 PHE A N 1
ATOM 628 C CA . PHE A 1 79 ? -19.544 9.387 15.989 1.00 98.06 79 PHE A CA 1
ATOM 629 C C . PHE A 1 79 ? -19.877 9.736 14.536 1.00 98.06 79 PHE A C 1
ATOM 631 O O . PHE A 1 79 ? -20.947 9.361 14.050 1.00 98.06 79 PHE A O 1
ATOM 638 N N . ALA A 1 80 ? -18.964 10.403 13.821 1.00 97.06 80 ALA A N 1
ATOM 639 C CA . ALA A 1 80 ? -19.134 10.699 12.401 1.00 97.06 80 ALA A CA 1
ATOM 640 C C . ALA A 1 80 ? -19.272 9.413 11.564 1.00 97.06 80 ALA A C 1
ATOM 642 O O . ALA A 1 80 ? -20.219 9.295 10.783 1.00 97.06 80 ALA A O 1
ATOM 643 N N . LEU A 1 81 ? -18.396 8.423 11.784 1.00 96.50 81 LEU A N 1
ATOM 644 C CA . LEU A 1 81 ? -18.475 7.107 11.132 1.00 96.50 81 LEU A CA 1
ATOM 645 C C . LEU A 1 81 ? -19.774 6.373 11.493 1.00 96.50 81 LEU A C 1
ATOM 647 O O . LEU A 1 81 ? -20.504 5.909 10.616 1.00 96.50 81 LEU A O 1
ATOM 651 N N . TRP A 1 82 ? -20.119 6.346 12.782 1.00 96.44 82 TRP A N 1
ATOM 652 C CA . TRP A 1 82 ? -21.347 5.728 13.276 1.00 96.44 82 TRP A CA 1
ATOM 653 C C . TRP A 1 82 ? -22.600 6.335 12.633 1.00 96.44 82 TRP A C 1
ATOM 655 O O . TRP A 1 82 ? -23.484 5.596 12.190 1.00 96.44 82 TRP A O 1
ATOM 665 N N . ARG A 1 83 ? -22.674 7.668 12.520 1.00 95.62 83 ARG A N 1
ATOM 666 C CA . ARG A 1 83 ? -23.771 8.365 11.832 1.00 95.62 83 ARG A CA 1
ATOM 667 C C . ARG A 1 83 ? -23.805 8.068 10.335 1.00 95.62 83 ARG A C 1
ATOM 669 O O . ARG A 1 83 ? -24.899 7.885 9.798 1.00 95.62 83 ARG A O 1
ATOM 676 N N . ALA A 1 84 ? -22.651 8.012 9.672 1.00 93.88 84 ALA A N 1
ATOM 677 C CA . ALA A 1 84 ? -22.568 7.719 8.245 1.00 93.88 84 ALA A CA 1
ATOM 678 C C . ALA A 1 84 ? -23.142 6.328 7.923 1.00 93.88 84 ALA A C 1
ATOM 680 O O . ALA A 1 84 ? -24.022 6.216 7.066 1.00 93.88 84 ALA A O 1
ATOM 681 N N . VAL A 1 85 ? -22.761 5.297 8.687 1.00 92.50 85 VAL A N 1
ATOM 682 C CA . VAL A 1 85 ? -23.332 3.944 8.545 1.00 92.50 85 VAL A CA 1
ATOM 683 C C . VAL A 1 85 ? -24.832 3.932 8.845 1.00 92.50 85 VAL A C 1
ATOM 685 O O . VAL A 1 85 ? -25.609 3.355 8.080 1.00 92.50 85 VAL A O 1
ATOM 688 N N . LYS A 1 86 ? -25.278 4.640 9.896 1.00 90.62 86 LYS A N 1
ATOM 689 C CA . LYS A 1 86 ? -26.711 4.767 10.221 1.00 90.62 86 LYS A CA 1
ATOM 690 C C . LYS A 1 86 ? -27.525 5.308 9.049 1.00 90.62 86 LYS A C 1
ATOM 692 O O . LYS A 1 86 ? -28.627 4.830 8.791 1.00 90.62 86 LYS A O 1
ATOM 697 N N . LYS A 1 87 ? -26.999 6.331 8.368 1.00 90.56 87 LYS A N 1
ATOM 698 C CA . LYS A 1 87 ? -27.658 6.971 7.226 1.00 90.56 87 LYS A CA 1
ATOM 699 C C . LYS A 1 87 ? -27.781 6.000 6.051 1.00 90.56 87 LYS A C 1
ATOM 701 O O . LYS A 1 87 ? -28.855 5.929 5.466 1.00 90.56 87 LYS A O 1
ATOM 706 N N . LYS A 1 88 ? -26.733 5.224 5.750 1.00 85.88 88 LYS A N 1
ATOM 707 C CA . LYS A 1 88 ? -26.741 4.249 4.644 1.00 85.88 88 LYS A CA 1
ATOM 708 C C . LYS A 1 88 ? -27.718 3.092 4.861 1.00 85.88 88 LYS A C 1
ATOM 710 O O . LYS A 1 88 ? -28.394 2.689 3.920 1.00 85.88 88 LYS A O 1
ATOM 715 N N . LYS A 1 89 ? -27.861 2.609 6.100 1.00 81.88 89 LYS A N 1
ATOM 716 C CA . LYS A 1 89 ? -28.777 1.503 6.435 1.00 81.88 89 LYS A CA 1
ATOM 717 C C . LYS A 1 89 ? -30.253 1.822 6.159 1.00 81.88 89 LYS A C 1
ATOM 719 O O . LYS A 1 89 ? -31.004 0.929 5.786 1.00 81.88 89 LYS A O 1
ATOM 724 N N . LYS A 1 90 ? -30.683 3.082 6.316 1.00 72.12 90 LYS A N 1
ATOM 725 C CA . LYS A 1 90 ? -32.097 3.483 6.156 1.00 72.12 90 LYS A CA 1
ATOM 726 C C . LYS A 1 90 ? -32.691 3.171 4.775 1.00 72.12 90 LYS A C 1
ATOM 728 O O . LYS A 1 90 ? -33.909 3.122 4.658 1.00 72.12 90 LYS A O 1
ATOM 733 N N . ASN A 1 91 ? -31.855 2.943 3.764 1.00 64.75 91 ASN A N 1
ATOM 734 C CA . ASN A 1 91 ? -32.288 2.822 2.376 1.00 64.75 91 ASN A CA 1
ATOM 735 C C . ASN A 1 91 ? -32.442 1.370 1.884 1.00 64.75 91 ASN A C 1
ATOM 737 O O . ASN A 1 91 ? -32.730 1.175 0.707 1.00 64.75 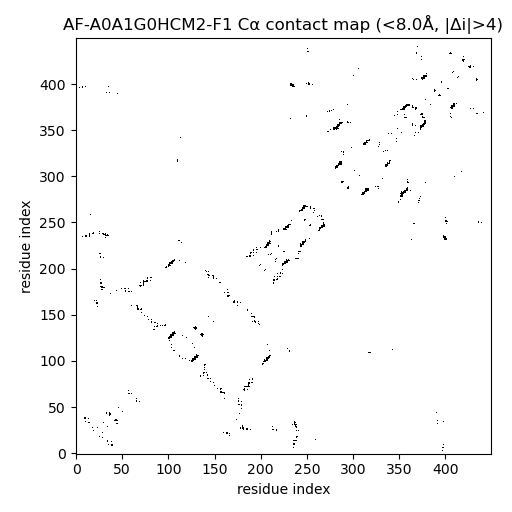91 ASN A O 1
ATOM 741 N N . ILE A 1 92 ? -32.237 0.345 2.728 1.00 69.38 92 ILE A N 1
ATOM 742 C CA . ILE A 1 92 ? -32.214 -1.064 2.288 1.00 69.38 92 ILE A CA 1
ATOM 743 C C . ILE A 1 92 ? -33.060 -1.957 3.204 1.00 69.38 92 ILE A C 1
ATOM 745 O O . ILE A 1 92 ? -32.884 -1.970 4.422 1.00 69.38 92 ILE A O 1
ATOM 749 N N . LYS A 1 93 ? -33.957 -2.756 2.603 1.00 60.34 93 LYS A N 1
ATOM 750 C CA . LYS A 1 93 ? -34.628 -3.877 3.280 1.00 60.34 93 LYS A CA 1
ATOM 751 C C . LYS A 1 93 ? -33.644 -5.039 3.391 1.00 60.34 93 LYS A C 1
ATOM 753 O O . LYS A 1 93 ? -33.205 -5.598 2.388 1.00 60.34 93 LYS A O 1
ATOM 758 N N . ILE A 1 94 ? -33.260 -5.370 4.616 1.00 60.25 94 ILE A N 1
ATOM 759 C CA . ILE A 1 94 ? -32.227 -6.364 4.880 1.00 60.25 94 ILE A CA 1
ATOM 760 C C . ILE A 1 94 ? -32.862 -7.756 4.908 1.00 60.25 94 ILE A C 1
ATOM 762 O O . ILE A 1 94 ? -33.382 -8.171 5.937 1.00 60.25 94 ILE A O 1
ATOM 766 N N . ASN A 1 95 ? -32.786 -8.487 3.796 1.00 56.59 95 ASN A N 1
ATOM 767 C CA . ASN A 1 95 ? -33.311 -9.854 3.733 1.00 56.59 95 ASN A CA 1
ATOM 768 C C . ASN A 1 95 ? -32.236 -10.950 3.893 1.00 56.59 95 ASN A C 1
ATOM 770 O O . ASN A 1 95 ? -32.607 -12.111 3.942 1.00 56.59 95 ASN A O 1
ATOM 774 N N . ASN A 1 96 ? -30.929 -10.637 3.986 1.00 61.44 96 ASN A N 1
ATOM 775 C CA . ASN A 1 96 ? -29.865 -11.663 3.930 1.00 61.44 96 ASN A CA 1
ATOM 776 C C . ASN A 1 96 ? -28.561 -11.311 4.698 1.00 61.44 96 ASN A C 1
ATOM 778 O O . ASN A 1 96 ? -27.472 -11.344 4.128 1.00 61.44 96 ASN A O 1
ATOM 782 N N . ILE A 1 97 ? -28.636 -10.998 6.001 1.00 63.00 97 ILE A N 1
ATOM 783 C CA . ILE A 1 97 ? -27.448 -10.643 6.828 1.00 63.00 97 ILE A CA 1
ATOM 784 C C . ILE A 1 97 ? -26.426 -11.786 6.915 1.00 63.00 97 ILE A C 1
ATOM 786 O O . ILE A 1 97 ? -25.224 -11.545 6.943 1.00 63.00 97 ILE A O 1
ATOM 790 N N . ASN A 1 98 ? -26.894 -13.036 6.929 1.00 70.69 98 ASN A N 1
ATOM 791 C CA . ASN A 1 98 ? -26.043 -14.211 7.146 1.00 70.69 98 ASN A CA 1
ATOM 792 C C . ASN A 1 98 ? -25.497 -14.819 5.844 1.00 70.69 98 ASN A C 1
ATOM 794 O O . ASN A 1 98 ? -24.955 -15.920 5.865 1.00 70.69 98 ASN A O 1
ATOM 798 N N . LYS A 1 99 ? -25.671 -14.138 4.703 1.00 84.69 99 LYS A N 1
ATOM 799 C CA . LYS A 1 99 ? -25.198 -14.637 3.407 1.00 84.69 99 LYS A CA 1
ATOM 800 C C . LYS A 1 99 ? -23.679 -14.509 3.267 1.00 84.69 99 LYS A C 1
ATOM 802 O O . LYS A 1 99 ? -23.061 -15.346 2.619 1.00 84.69 99 LYS A O 1
ATOM 807 N N . PHE A 1 100 ? -23.094 -13.459 3.838 1.00 90.56 100 PHE A N 1
ATOM 808 C CA . PHE A 1 100 ? -21.693 -13.109 3.623 1.00 90.56 100 PHE A CA 1
ATOM 809 C C . PHE A 1 100 ? -20.789 -13.809 4.635 1.00 90.56 100 PHE A C 1
ATOM 811 O O . PHE A 1 100 ? -20.860 -13.536 5.831 1.00 90.56 100 PHE A O 1
ATOM 818 N N . THR A 1 101 ? -19.926 -14.695 4.146 1.00 92.31 101 THR A N 1
ATOM 819 C CA . THR A 1 101 ? -18.945 -15.419 4.969 1.00 92.31 101 THR A CA 1
ATOM 820 C C . THR A 1 101 ? -17.545 -14.827 4.857 1.00 92.31 101 THR A C 1
ATOM 822 O O . THR A 1 101 ? -16.723 -15.073 5.734 1.00 92.31 101 THR A O 1
ATOM 825 N N . HIS A 1 102 ? -17.286 -14.028 3.821 1.00 95.31 102 HIS A N 1
ATOM 826 C CA . HIS A 1 102 ? -16.001 -13.384 3.557 1.00 95.31 102 HIS A CA 1
ATOM 827 C C . HIS A 1 102 ? -16.202 -11.891 3.307 1.00 95.31 102 HIS A C 1
ATOM 829 O O . HIS A 1 102 ? -17.224 -11.474 2.747 1.00 95.31 102 HIS A O 1
ATOM 835 N N . ILE A 1 103 ? -15.225 -11.079 3.704 1.00 96.31 103 ILE A N 1
ATOM 836 C CA . ILE A 1 103 ? -15.223 -9.637 3.447 1.00 96.31 103 ILE A CA 1
ATOM 837 C C . ILE A 1 103 ? -13.923 -9.256 2.748 1.00 96.31 103 ILE A C 1
ATOM 839 O O . ILE A 1 103 ? -12.849 -9.641 3.187 1.00 96.31 103 ILE A O 1
ATOM 843 N N . PHE A 1 104 ? -14.017 -8.460 1.689 1.00 96.81 104 PHE A N 1
ATOM 844 C CA . PHE A 1 104 ? -12.875 -7.779 1.091 1.00 96.81 104 PHE A CA 1
ATOM 845 C C . PHE A 1 104 ? -12.953 -6.290 1.429 1.00 96.81 104 PHE A C 1
ATOM 847 O O . PHE A 1 104 ? -13.878 -5.596 0.996 1.00 96.81 104 PHE A O 1
ATOM 854 N N . PHE A 1 105 ? -12.006 -5.805 2.225 1.00 96.31 105 PHE A N 1
ATOM 855 C CA . PHE A 1 105 ? -11.945 -4.427 2.689 1.00 96.31 105 PHE A CA 1
ATOM 856 C C . PHE A 1 105 ? -1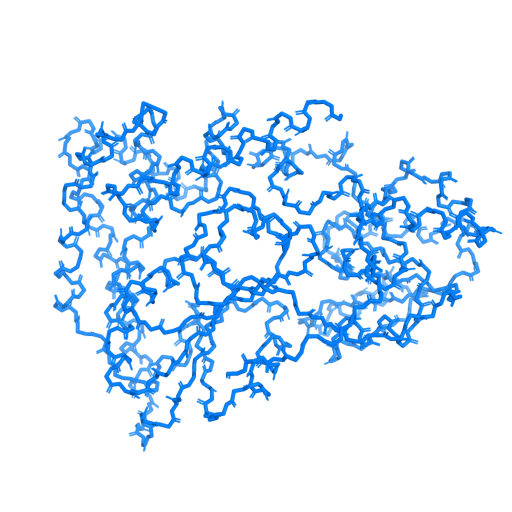1.133 -3.565 1.712 1.00 96.31 105 PHE A C 1
ATOM 858 O O . PHE A 1 105 ? -9.945 -3.782 1.494 1.00 96.31 105 PHE A O 1
ATOM 865 N N . SER A 1 106 ? -11.820 -2.612 1.092 1.00 92.00 106 SER A N 1
ATOM 866 C CA . SER A 1 106 ? -11.421 -1.855 -0.093 1.00 92.00 106 SER A CA 1
ATOM 867 C C . SER A 1 106 ? -10.990 -0.425 0.248 1.00 92.00 106 SER A C 1
ATOM 869 O O . SER A 1 106 ? -11.508 0.194 1.180 1.00 92.00 106 SER A O 1
ATOM 871 N N . PHE A 1 107 ? -10.063 0.119 -0.540 1.00 84.81 107 PHE A N 1
ATOM 872 C CA . PHE A 1 107 ? -9.553 1.493 -0.462 1.00 84.81 107 PHE A CA 1
ATOM 873 C C . PHE A 1 107 ? -9.646 2.241 -1.814 1.00 84.81 107 PHE A C 1
ATOM 875 O O . PHE A 1 107 ? -9.125 3.343 -1.960 1.00 84.81 107 PHE A O 1
ATOM 882 N N . LYS A 1 108 ? -10.325 1.664 -2.816 1.00 81.06 108 LYS A N 1
ATOM 883 C CA . LYS A 1 108 ? -10.458 2.175 -4.197 1.00 81.06 108 LYS A CA 1
ATOM 884 C C . LYS A 1 108 ? -9.135 2.400 -4.929 1.00 81.06 108 LYS A C 1
ATOM 886 O O . LYS A 1 108 ? -9.037 3.283 -5.780 1.00 81.06 108 LYS A O 1
ATOM 891 N N . VAL A 1 109 ? -8.119 1.589 -4.649 1.00 75.88 109 VAL A N 1
ATOM 892 C CA . VAL A 1 109 ? -6.887 1.615 -5.451 1.00 75.88 109 VAL A CA 1
ATOM 893 C C . VAL A 1 109 ? -7.121 0.939 -6.802 1.00 75.88 109 VAL A C 1
ATOM 895 O O . VAL A 1 109 ? -7.947 0.035 -6.925 1.00 75.88 109 VAL A O 1
ATOM 8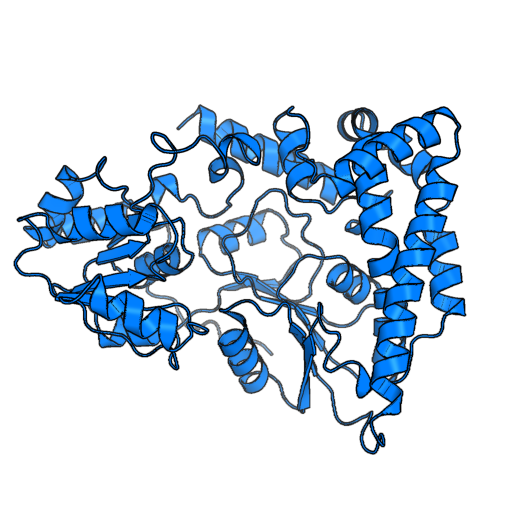98 N N . SER A 1 110 ? -6.392 1.356 -7.837 1.00 70.81 110 SER A N 1
ATOM 899 C CA . SER A 1 110 ? -6.557 0.810 -9.193 1.00 70.81 110 SER A CA 1
ATOM 900 C C . SER A 1 110 ? -6.333 -0.703 -9.250 1.00 70.81 110 SER A C 1
ATOM 902 O O . SER A 1 110 ? -7.023 -1.402 -9.991 1.00 70.81 110 SER A O 1
ATOM 904 N N . SER A 1 111 ? -5.420 -1.221 -8.422 1.00 74.19 111 SER A N 1
ATOM 905 C CA . SER A 1 111 ? -5.092 -2.643 -8.356 1.00 74.19 111 SER A CA 1
ATOM 906 C C . SER A 1 111 ? -6.120 -3.522 -7.647 1.00 74.19 111 SER A C 1
ATOM 908 O O . SER A 1 111 ? -6.061 -4.750 -7.709 1.00 74.19 111 SER A O 1
ATOM 910 N N . GLU A 1 112 ? -7.097 -2.905 -6.997 1.00 83.62 112 GLU A N 1
ATOM 911 C CA . GLU A 1 112 ? -8.045 -3.592 -6.140 1.00 83.62 112 GLU A CA 1
ATOM 912 C C . GLU A 1 112 ? -8.986 -4.524 -6.899 1.00 83.62 112 GLU A C 1
ATOM 914 O O . GLU A 1 112 ? -9.372 -5.566 -6.377 1.00 83.62 112 GLU A O 1
ATOM 919 N N . ASN A 1 113 ? -9.372 -4.165 -8.124 1.00 81.69 113 ASN A N 1
ATOM 920 C CA . ASN A 1 113 ? -10.367 -4.927 -8.876 1.00 81.69 113 ASN A CA 1
ATOM 921 C C . ASN A 1 113 ? -9.890 -6.354 -9.165 1.00 81.69 113 ASN A C 1
ATOM 923 O O . ASN A 1 113 ? -10.655 -7.302 -8.994 1.00 81.69 113 ASN A O 1
ATOM 927 N N . TYR A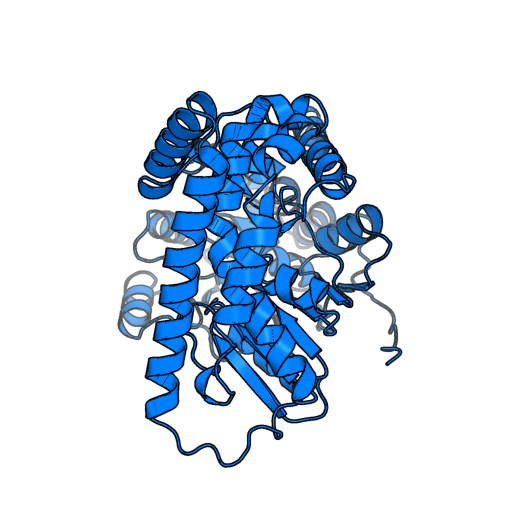 1 114 ? -8.619 -6.514 -9.540 1.00 81.50 114 TYR A N 1
ATOM 928 C CA . TYR A 1 114 ? -8.046 -7.835 -9.790 1.00 81.50 114 TYR A CA 1
ATOM 929 C C . TYR A 1 114 ? -7.780 -8.589 -8.482 1.00 81.50 114 TYR A C 1
ATOM 931 O O . TYR A 1 114 ? -8.114 -9.766 -8.401 1.00 81.50 114 TYR A O 1
ATOM 939 N N . LEU A 1 115 ? -7.293 -7.914 -7.430 1.00 87.31 115 LEU A N 1
ATOM 940 C CA . LEU A 1 115 ? -7.132 -8.534 -6.105 1.00 87.31 115 LEU A CA 1
ATOM 941 C C . LEU A 1 115 ? -8.466 -9.055 -5.551 1.00 87.31 115 LEU A C 1
ATOM 943 O O . LEU A 1 115 ? -8.529 -10.164 -5.027 1.00 87.31 115 LEU A O 1
ATOM 947 N N . TYR A 1 116 ? -9.543 -8.286 -5.717 1.00 90.62 116 TYR A N 1
ATOM 948 C CA . TYR A 1 116 ? -10.889 -8.692 -5.331 1.00 90.62 116 TYR A CA 1
ATOM 949 C C . TYR A 1 116 ? -11.373 -9.894 -6.146 1.00 90.62 116 TYR A C 1
ATOM 951 O O . TYR A 1 116 ? -11.820 -10.879 -5.564 1.00 90.62 116 TYR A O 1
ATOM 959 N N . ALA A 1 117 ? -11.259 -9.843 -7.478 1.00 87.38 117 ALA A N 1
ATOM 960 C CA . ALA A 1 117 ? -11.663 -10.949 -8.345 1.00 87.38 117 ALA A CA 1
ATOM 961 C C . ALA A 1 117 ? -10.908 -12.244 -8.006 1.00 87.38 117 ALA A C 1
ATOM 963 O O . ALA A 1 117 ? -11.499 -13.322 -7.958 1.00 87.38 117 ALA A O 1
ATOM 964 N N . ASP A 1 118 ? -9.614 -12.135 -7.721 1.00 85.06 118 ASP A N 1
ATOM 965 C CA . ASP A 1 118 ? -8.778 -13.257 -7.316 1.00 85.06 118 ASP A CA 1
ATOM 966 C C . ASP A 1 118 ? -9.166 -13.811 -5.944 1.00 85.06 118 ASP A C 1
ATOM 968 O O . ASP A 1 118 ? -9.260 -15.026 -5.781 1.00 85.06 118 ASP A O 1
ATOM 972 N N . TYR A 1 119 ? -9.440 -12.940 -4.973 1.00 91.12 119 TYR A N 1
ATOM 973 C CA . TYR A 1 119 ? -9.903 -13.348 -3.649 1.00 91.12 119 TYR A CA 1
ATOM 974 C C . TYR A 1 119 ? -11.251 -14.079 -3.717 1.00 91.12 119 TYR A C 1
ATOM 976 O O . TYR A 1 119 ? -11.431 -15.118 -3.086 1.00 91.12 119 TYR A O 1
ATOM 984 N N . VAL A 1 120 ? -12.186 -13.594 -4.542 1.00 92.69 120 VAL A N 1
ATOM 985 C CA . VAL A 1 120 ? -13.482 -14.253 -4.778 1.00 92.69 120 VAL A CA 1
ATOM 986 C C . VAL A 1 120 ? -13.297 -15.650 -5.374 1.00 92.69 120 VAL A C 1
ATOM 988 O O . VAL A 1 120 ? -13.956 -16.583 -4.934 1.00 92.69 120 VAL A O 1
ATOM 991 N N . LYS A 1 121 ? -12.375 -15.827 -6.330 1.00 89.62 121 LYS A N 1
ATOM 992 C CA . LYS A 1 121 ? -12.087 -17.146 -6.928 1.00 89.62 121 LYS A CA 1
ATOM 993 C C . LYS A 1 121 ? -11.510 -18.154 -5.927 1.00 89.62 121 LYS A C 1
ATOM 995 O O . LYS A 1 121 ? -11.649 -19.352 -6.139 1.00 89.62 121 LYS A O 1
ATOM 1000 N N . GLN A 1 122 ? -10.833 -17.681 -4.882 1.00 86.06 122 GLN A N 1
ATOM 1001 C CA . GLN A 1 122 ? -10.156 -18.518 -3.883 1.00 86.06 122 GLN A CA 1
ATOM 1002 C C . GLN A 1 122 ? -11.005 -18.804 -2.641 1.00 86.06 122 GLN A C 1
ATOM 1004 O O . GLN A 1 122 ? -10.599 -19.603 -1.800 1.00 86.06 122 GLN A O 1
ATOM 1009 N N . THR A 1 123 ? -12.147 -18.135 -2.485 1.00 88.50 123 THR A N 1
ATOM 1010 C CA . THR A 1 123 ? -12.965 -18.225 -1.275 1.00 88.50 123 THR A CA 1
ATOM 1011 C C . THR A 1 123 ? -14.232 -19.033 -1.520 1.00 88.50 123 THR A C 1
ATOM 1013 O O . THR A 1 123 ? -14.994 -18.779 -2.448 1.00 88.50 123 THR A O 1
ATOM 1016 N N . GLU A 1 124 ? -14.497 -20.002 -0.645 1.00 85.00 124 GLU A N 1
ATOM 1017 C CA . GLU A 1 124 ? -15.742 -20.768 -0.669 1.00 85.00 124 GLU A CA 1
ATOM 1018 C C . GLU A 1 124 ? -16.854 -20.003 0.060 1.00 85.00 124 GLU A C 1
ATOM 1020 O O . GLU A 1 124 ? -16.931 -19.980 1.291 1.00 85.00 124 GLU A O 1
ATOM 1025 N N . GLY A 1 125 ? -17.735 -19.348 -0.691 1.00 86.25 125 GLY A N 1
ATOM 1026 C CA . GLY A 1 125 ? -18.908 -18.667 -0.146 1.00 86.25 125 GLY A CA 1
ATOM 1027 C C . GLY A 1 125 ? -19.156 -17.314 -0.795 1.00 86.25 125 GLY A C 1
ATOM 1028 O O . GLY A 1 125 ? -18.693 -17.036 -1.896 1.00 86.25 125 GLY A O 1
ATOM 1029 N N . VAL A 1 126 ? -19.928 -16.462 -0.117 1.00 91.25 126 VAL A N 1
ATOM 1030 C CA . VAL A 1 126 ? -20.277 -15.141 -0.652 1.00 91.25 126 VAL A CA 1
ATOM 1031 C C . VAL A 1 126 ? -19.379 -14.087 -0.027 1.00 91.25 126 VAL A C 1
ATOM 1033 O O . VAL A 1 126 ? -19.409 -13.870 1.189 1.00 91.25 126 VAL A O 1
ATOM 1036 N N . THR A 1 127 ? -18.626 -13.406 -0.884 1.00 94.62 127 THR A N 1
ATOM 1037 C CA . THR A 1 127 ? -17.701 -12.342 -0.498 1.00 94.62 127 THR A CA 1
ATOM 1038 C C . THR A 1 127 ? -18.347 -10.978 -0.676 1.00 94.62 127 THR A C 1
ATOM 1040 O O . THR A 1 127 ? -18.731 -10.595 -1.783 1.00 94.62 127 THR A O 1
ATOM 1043 N N . LEU A 1 128 ? -18.436 -10.214 0.412 1.00 94.31 128 LEU A N 1
ATOM 1044 C CA . LEU A 1 128 ? -18.867 -8.822 0.368 1.00 94.31 128 LEU A CA 1
ATOM 1045 C C . LEU A 1 128 ? -17.664 -7.893 0.244 1.00 94.31 128 LEU A C 1
ATOM 1047 O O . LEU A 1 128 ? -16.729 -7.968 1.034 1.00 94.31 128 LEU A O 1
ATOM 1051 N N . LYS A 1 129 ? -17.726 -6.950 -0.691 1.00 94.62 129 LYS A N 1
ATOM 1052 C CA . LYS A 1 129 ? -16.781 -5.837 -0.746 1.00 94.62 129 LYS A CA 1
ATOM 1053 C C . LYS A 1 129 ? -17.258 -4.704 0.168 1.00 94.62 129 LYS A C 1
ATOM 1055 O O . LYS A 1 129 ? -18.392 -4.249 0.015 1.00 94.62 129 LYS A O 1
ATOM 1060 N N . ILE A 1 130 ? -16.415 -4.264 1.103 1.00 94.75 130 ILE A N 1
ATOM 1061 C CA . ILE A 1 130 ? -16.668 -3.096 1.960 1.00 94.75 130 ILE A CA 1
ATOM 1062 C C . ILE A 1 130 ? -15.645 -2.015 1.647 1.00 94.75 130 ILE A C 1
ATOM 1064 O O . ILE A 1 130 ? -14.454 -2.232 1.814 1.00 94.75 130 ILE A O 1
ATOM 1068 N N . ASP A 1 131 ? -16.110 -0.843 1.246 1.00 92.88 131 ASP A N 1
ATOM 1069 C CA . ASP A 1 131 ? -15.273 0.302 0.915 1.00 92.88 131 ASP A CA 1
ATOM 1070 C C . ASP A 1 131 ? -14.987 1.160 2.153 1.00 92.88 131 ASP A C 1
ATOM 1072 O O . ASP A 1 131 ? -15.902 1.669 2.796 1.00 92.88 131 ASP A O 1
ATOM 1076 N N . SER A 1 132 ? -13.719 1.349 2.496 1.00 90.88 132 SER A N 1
ATOM 1077 C CA . SER A 1 132 ? -13.296 2.059 3.711 1.00 90.88 132 SER A CA 1
ATOM 1078 C C . SER A 1 132 ? -13.593 3.564 3.699 1.00 90.88 132 SER A C 1
ATOM 1080 O O . SER A 1 132 ? -13.752 4.165 4.766 1.00 90.88 132 SER A O 1
ATOM 1082 N N . VAL A 1 133 ? -13.687 4.177 2.514 1.00 88.69 133 VAL A N 1
ATOM 1083 C CA . VAL A 1 133 ? -13.847 5.630 2.340 1.00 88.69 133 VAL A CA 1
ATOM 1084 C C . VAL A 1 133 ? -15.323 6.002 2.285 1.00 88.69 133 VAL A C 1
ATOM 1086 O O . VAL A 1 133 ? -15.803 6.858 3.028 1.00 88.69 133 VAL A O 1
ATOM 1089 N N . THR A 1 134 ? -16.058 5.349 1.394 1.00 90.44 134 THR A N 1
ATOM 1090 C CA . THR A 1 134 ? -17.485 5.579 1.180 1.00 90.44 134 THR A CA 1
ATOM 1091 C C . THR A 1 134 ? -18.351 4.800 2.157 1.00 90.44 134 THR A C 1
ATOM 1093 O O . THR A 1 134 ? -19.511 5.167 2.339 1.00 90.44 134 THR A O 1
ATOM 1096 N N . LEU A 1 135 ? -17.821 3.759 2.807 1.00 92.06 135 LEU A N 1
ATOM 1097 C CA . LEU A 1 135 ? -18.562 2.827 3.666 1.00 92.06 135 LEU A CA 1
ATOM 1098 C C . LEU A 1 135 ? -19.618 2.010 2.903 1.00 92.06 135 LEU A C 1
ATOM 1100 O O . LEU A 1 135 ? -20.541 1.469 3.515 1.00 92.06 135 LEU A O 1
ATOM 1104 N N . ASP A 1 136 ? -19.515 1.943 1.570 1.00 90.62 136 ASP A N 1
ATOM 1105 C CA . ASP A 1 136 ? -20.333 1.037 0.763 1.00 90.62 136 ASP A CA 1
ATOM 1106 C C . ASP A 1 136 ? -20.055 -0.416 1.162 1.00 90.62 136 ASP A C 1
ATOM 1108 O O . ASP A 1 136 ? -18.932 -0.782 1.483 1.00 90.62 136 ASP A O 1
ATOM 1112 N N . GLY A 1 137 ? -21.100 -1.236 1.211 1.00 90.19 137 GLY A N 1
ATOM 1113 C CA . GLY A 1 137 ? -21.068 -2.594 1.755 1.00 90.19 137 GLY A CA 1
ATOM 1114 C C . GLY A 1 137 ? -21.476 -2.664 3.231 1.00 90.19 137 GLY A C 1
ATOM 1115 O O . GLY A 1 137 ? -22.153 -3.609 3.630 1.00 90.19 137 GLY A O 1
ATOM 1116 N N . MET A 1 138 ? -21.197 -1.645 4.054 1.00 92.00 138 MET A N 1
ATOM 1117 C CA . MET A 1 138 ? -21.538 -1.716 5.485 1.00 92.00 138 MET A CA 1
ATOM 1118 C C . MET A 1 138 ? -23.045 -1.753 5.765 1.00 92.00 138 MET A C 1
ATOM 1120 O O . MET A 1 138 ? -23.468 -2.290 6.788 1.00 92.00 138 MET A O 1
ATOM 1124 N N . GLN A 1 139 ? -23.857 -1.214 4.852 1.00 88.38 139 GLN A N 1
ATOM 1125 C CA . GLN A 1 139 ? -25.323 -1.198 4.928 1.00 88.38 139 GLN A CA 1
ATOM 1126 C C . GLN A 1 139 ? -25.978 -2.582 5.055 1.00 88.38 139 GLN A C 1
ATOM 1128 O O . GLN A 1 139 ? -27.132 -2.664 5.473 1.00 88.38 139 GLN A O 1
ATOM 1133 N N . TYR A 1 140 ? -25.278 -3.652 4.663 1.00 88.19 140 TYR A N 1
ATOM 1134 C CA . TYR A 1 140 ? -25.814 -5.014 4.680 1.00 88.19 140 TYR A CA 1
ATOM 1135 C C . TYR A 1 140 ? -25.819 -5.631 6.080 1.00 88.19 140 TYR A C 1
ATOM 1137 O O . TYR A 1 140 ? -26.424 -6.683 6.288 1.00 88.19 140 TYR A O 1
ATOM 1145 N N . PHE A 1 141 ? -25.181 -4.967 7.043 1.00 87.56 141 PHE A N 1
ATOM 1146 C CA . PHE A 1 141 ? -25.099 -5.407 8.423 1.00 87.56 141 PHE A CA 1
ATOM 1147 C C . PHE A 1 141 ? -25.798 -4.438 9.378 1.00 87.56 141 PHE A C 1
ATOM 1149 O O . PHE A 1 141 ? -26.268 -3.354 9.017 1.00 87.56 141 PHE A O 1
ATOM 1156 N N . ASP A 1 142 ? -25.887 -4.860 10.637 1.00 87.25 142 ASP A N 1
ATOM 1157 C CA . ASP A 1 142 ? -26.366 -4.002 11.707 1.00 87.25 142 ASP A CA 1
ATOM 1158 C C . ASP A 1 142 ? -25.397 -2.850 12.000 1.00 87.25 142 ASP A C 1
ATOM 1160 O O . ASP A 1 142 ? -24.300 -2.742 11.454 1.00 87.25 142 ASP A O 1
ATOM 1164 N N . GLN A 1 143 ? -25.847 -1.932 12.849 1.00 88.19 143 GLN A N 1
ATOM 1165 C CA . GLN A 1 143 ? -25.012 -0.838 13.306 1.00 88.19 143 GLN A CA 1
ATOM 1166 C C . GLN A 1 143 ? -24.257 -1.267 14.573 1.00 88.19 143 GLN A C 1
ATOM 1168 O O . GLN A 1 143 ? -24.887 -1.832 15.474 1.00 88.19 143 GLN A O 1
ATOM 1173 N N . PRO A 1 144 ? -22.959 -0.940 14.710 1.00 92.69 144 PRO A N 1
ATOM 1174 C CA . PRO A 1 144 ? -22.238 -1.192 15.949 1.00 92.69 144 PRO A CA 1
ATOM 1175 C C . PRO A 1 144 ? -22.852 -0.400 17.111 1.00 92.69 144 PRO A C 1
ATOM 1177 O O . PRO A 1 144 ? -23.284 0.752 16.958 1.00 92.69 144 PRO A O 1
ATOM 1180 N N . LYS A 1 145 ? -22.879 -1.010 18.302 1.00 94.50 145 LYS A N 1
ATOM 1181 C CA . LYS A 1 145 ? -23.393 -0.364 19.516 1.00 94.50 145 LYS A CA 1
ATOM 1182 C C . LYS A 1 145 ? -22.486 0.808 19.891 1.00 94.50 145 LYS A C 1
ATOM 1184 O O . LYS A 1 145 ? -21.303 0.621 20.175 1.00 94.50 145 LYS A O 1
ATOM 1189 N N . PHE A 1 146 ? -23.050 2.017 19.937 1.00 96.38 146 PHE A N 1
ATOM 1190 C CA . PHE A 1 146 ? -22.278 3.222 20.261 1.00 96.38 146 PHE A CA 1
ATOM 1191 C C . PHE A 1 146 ? -21.752 3.209 21.701 1.00 96.38 146 PHE A C 1
ATOM 1193 O O . PHE A 1 146 ? -20.654 3.685 21.960 1.00 96.38 146 PHE A O 1
ATOM 1200 N N . THR A 1 147 ? -22.486 2.593 22.630 1.00 97.19 147 THR A N 1
ATOM 1201 C CA . THR A 1 147 ? -22.032 2.395 24.015 1.00 97.19 147 THR A CA 1
ATOM 1202 C C . THR A 1 147 ? -20.749 1.568 24.095 1.00 97.19 147 THR A C 1
ATOM 1204 O O . THR A 1 147 ? -19.876 1.882 24.897 1.00 97.19 147 THR A O 1
ATOM 1207 N N . PHE A 1 148 ? -20.585 0.564 23.225 1.00 97.00 148 PHE A N 1
ATOM 1208 C CA . PHE A 1 148 ? -19.343 -0.204 23.152 1.00 97.00 148 PHE A CA 1
ATOM 1209 C C . PHE A 1 148 ? -18.195 0.642 22.586 1.00 97.00 148 PHE A C 1
ATOM 1211 O O . PHE A 1 148 ? -17.101 0.626 23.138 1.00 97.00 148 PHE A O 1
ATOM 1218 N N . ILE A 1 149 ? -18.458 1.464 21.563 1.00 98.00 149 ILE A N 1
ATOM 1219 C CA . ILE A 1 149 ? -17.475 2.429 21.036 1.00 98.00 149 ILE A CA 1
ATOM 1220 C C . ILE A 1 149 ? -17.005 3.385 22.143 1.00 98.00 149 ILE A C 1
ATOM 1222 O O . ILE A 1 149 ? -15.803 3.581 22.303 1.00 98.00 149 ILE A O 1
ATOM 1226 N N . LEU A 1 150 ? -17.929 3.939 22.937 1.00 97.94 150 LEU A N 1
ATOM 1227 C CA . LEU A 1 150 ? -17.601 4.812 24.069 1.00 97.94 150 LEU A CA 1
ATOM 1228 C C . LEU A 1 150 ? -16.715 4.105 25.097 1.00 97.94 150 LEU A C 1
ATOM 1230 O O . LEU A 1 150 ? -15.678 4.645 25.474 1.00 97.94 150 LEU A O 1
ATOM 1234 N N . ALA A 1 151 ? -17.077 2.888 25.509 1.00 97.94 151 ALA A N 1
ATOM 1235 C CA . ALA A 1 151 ? -16.282 2.113 26.460 1.00 97.94 151 ALA A CA 1
ATOM 1236 C C . ALA A 1 151 ? -14.850 1.866 25.951 1.00 97.94 151 ALA A C 1
ATOM 1238 O O . ALA A 1 151 ? -13.884 2.005 26.702 1.00 97.94 151 ALA A O 1
ATOM 1239 N N . LEU A 1 152 ? -14.700 1.554 24.660 1.00 97.31 152 LEU A N 1
ATOM 1240 C CA . LEU A 1 152 ? -13.394 1.385 24.027 1.00 97.31 152 LEU A CA 1
ATOM 1241 C C . LEU A 1 152 ? -12.603 2.702 23.974 1.00 97.31 152 LEU A C 1
ATOM 1243 O O . LEU A 1 152 ? -11.409 2.697 24.265 1.00 97.31 152 LEU A O 1
ATOM 1247 N N . LEU A 1 153 ? -13.248 3.829 23.652 1.00 97.50 153 LEU A N 1
ATOM 1248 C CA . LEU A 1 153 ? -12.609 5.150 23.675 1.00 97.50 153 LEU A CA 1
ATOM 1249 C C . LEU A 1 153 ? -12.063 5.479 25.064 1.00 97.50 153 LEU A C 1
ATOM 1251 O O . LEU A 1 153 ? -10.904 5.865 25.174 1.00 97.50 153 LEU A O 1
ATOM 1255 N N . PHE A 1 154 ? -12.850 5.262 26.122 1.00 97.06 154 PHE A N 1
ATOM 1256 C CA . PHE A 1 154 ? -12.381 5.446 27.498 1.00 97.06 154 PHE A CA 1
ATOM 1257 C C . PHE A 1 154 ? -11.178 4.548 27.807 1.00 97.06 154 PHE A C 1
ATOM 1259 O O . PHE A 1 154 ? -10.153 5.034 28.280 1.00 97.06 154 PHE A O 1
ATOM 1266 N N . LYS A 1 155 ? -11.273 3.252 27.480 1.00 95.56 155 LYS A N 1
ATOM 1267 C CA . LYS A 1 155 ? -10.214 2.263 27.734 1.00 95.56 155 LYS A CA 1
ATOM 1268 C C . LYS A 1 155 ? -8.881 2.624 27.072 1.00 95.56 155 LYS A C 1
ATOM 1270 O O . LYS A 1 155 ? -7.828 2.344 27.642 1.00 95.56 155 LYS A O 1
ATOM 1275 N N . TYR A 1 156 ? -8.918 3.161 25.853 1.00 94.94 156 TYR A N 1
ATOM 1276 C CA . TYR A 1 156 ? -7.715 3.377 25.048 1.00 94.94 156 TYR A CA 1
ATOM 1277 C C . TYR A 1 156 ? -7.189 4.816 25.068 1.00 94.94 156 TYR A C 1
ATOM 1279 O O . TYR A 1 156 ? -5.995 5.001 24.841 1.00 94.94 156 TYR A O 1
ATOM 1287 N N . ALA A 1 157 ? -8.028 5.818 25.345 1.00 95.19 157 ALA A N 1
ATOM 1288 C CA . ALA A 1 157 ? -7.584 7.208 25.433 1.00 95.19 157 ALA A CA 1
ATOM 1289 C C . ALA A 1 157 ? -6.909 7.513 26.778 1.00 95.19 157 ALA A C 1
ATOM 1291 O O . ALA A 1 157 ? -5.833 8.107 26.803 1.00 95.19 157 ALA A O 1
ATOM 1292 N N . PHE A 1 158 ? -7.510 7.092 27.896 1.00 94.50 158 PHE A N 1
ATOM 1293 C CA . PHE A 1 158 ? -7.006 7.431 29.228 1.00 94.50 158 PHE A CA 1
ATOM 1294 C C . PHE A 1 158 ? -5.831 6.538 29.643 1.00 94.50 158 PHE A C 1
ATOM 1296 O O . PHE A 1 158 ? -5.875 5.311 29.536 1.00 94.50 158 PHE A O 1
ATOM 1303 N N . GLY A 1 159 ? -4.753 7.169 30.112 1.00 89.75 159 GLY A N 1
ATOM 1304 C CA . GLY A 1 159 ? -3.478 6.527 30.422 1.00 89.75 159 GLY A CA 1
ATOM 1305 C C . GLY A 1 159 ? -2.562 6.351 29.206 1.00 89.75 159 GLY A C 1
ATOM 1306 O O . GLY A 1 159 ? -1.470 5.802 29.356 1.00 89.75 159 GLY A O 1
ATOM 1307 N N . CYS A 1 160 ? -2.964 6.811 28.013 1.00 89.19 160 CYS A N 1
ATOM 1308 C CA . CYS A 1 160 ? -2.138 6.753 26.803 1.00 89.19 160 CYS A CA 1
ATOM 1309 C C . CYS A 1 160 ? -0.844 7.561 26.982 1.00 89.19 160 CYS A C 1
ATOM 1311 O O . CYS A 1 160 ? 0.251 7.046 26.749 1.00 89.19 160 CYS A O 1
ATOM 1313 N N . THR A 1 161 ? -0.959 8.786 27.504 1.00 90.19 161 THR A N 1
ATOM 1314 C CA . THR A 1 161 ? 0.192 9.666 27.758 1.00 90.19 161 THR A CA 1
ATOM 1315 C C . THR A 1 161 ? 1.185 9.063 28.751 1.00 90.19 161 THR A C 1
ATOM 1317 O O . THR A 1 161 ? 2.392 9.114 28.520 1.00 90.19 161 THR A O 1
ATOM 1320 N N . ALA A 1 162 ? 0.699 8.464 29.842 1.00 89.31 162 ALA A N 1
ATOM 1321 C CA . ALA A 1 162 ? 1.561 7.820 30.833 1.00 89.31 162 ALA A CA 1
ATOM 1322 C C . ALA A 1 162 ? 2.313 6.622 30.231 1.00 89.31 162 ALA A C 1
ATOM 1324 O O . ALA A 1 162 ? 3.529 6.524 30.377 1.00 89.31 162 ALA A O 1
ATOM 1325 N N . LYS A 1 163 ? 1.614 5.760 29.480 1.00 89.81 163 LYS A N 1
ATOM 1326 C CA . LYS A 1 163 ? 2.217 4.601 28.802 1.00 89.81 163 LYS A CA 1
ATOM 1327 C C . LYS A 1 163 ? 3.290 5.012 27.793 1.00 89.81 163 LYS A C 1
ATOM 1329 O O . LYS A 1 163 ? 4.346 4.392 27.767 1.00 89.81 163 LYS A O 1
ATOM 1334 N N . LEU A 1 164 ? 3.056 6.069 27.010 1.00 86.50 164 LEU A N 1
ATOM 1335 C CA . LEU A 1 164 ? 4.047 6.599 26.063 1.00 86.50 164 LEU A CA 1
ATOM 1336 C C . LEU A 1 164 ? 5.325 7.083 26.761 1.00 86.50 164 LEU A C 1
ATOM 1338 O O . LEU A 1 164 ? 6.419 6.810 26.277 1.00 86.50 164 LEU A O 1
ATOM 1342 N N . LYS A 1 165 ? 5.203 7.749 27.916 1.00 84.75 165 LYS A N 1
ATOM 1343 C CA . LYS A 1 165 ? 6.357 8.234 28.696 1.00 84.75 165 LYS A CA 1
ATOM 1344 C C . LYS A 1 165 ? 7.182 7.108 29.331 1.00 84.75 165 LYS A C 1
ATOM 1346 O O . LYS A 1 165 ? 8.351 7.319 29.637 1.00 84.75 165 LYS A O 1
ATOM 1351 N N . MET A 1 166 ? 6.587 5.930 29.528 1.00 83.19 166 MET A N 1
ATOM 1352 C CA . MET A 1 166 ? 7.262 4.742 30.069 1.00 83.19 166 MET A CA 1
ATOM 1353 C C . MET A 1 166 ? 8.000 3.915 29.007 1.00 83.19 166 MET A C 1
ATOM 1355 O O . MET A 1 166 ? 8.717 2.980 29.359 1.00 83.19 166 MET A O 1
ATOM 1359 N N . LEU A 1 167 ? 7.818 4.216 27.717 1.00 81.12 167 LEU A N 1
ATOM 1360 C CA . LEU A 1 167 ? 8.515 3.512 26.643 1.00 81.12 167 LEU A CA 1
ATOM 1361 C C . LEU A 1 167 ? 10.003 3.879 26.586 1.00 81.12 167 LEU A C 1
ATOM 1363 O O . LEU A 1 167 ? 10.460 4.841 27.202 1.00 81.12 167 LEU A O 1
ATOM 1367 N N . GLN A 1 168 ? 10.760 3.091 25.816 1.00 74.56 168 GLN A N 1
ATOM 1368 C CA . GLN A 1 168 ? 12.187 3.306 25.559 1.00 74.56 168 GLN A CA 1
ATOM 1369 C C . GLN A 1 168 ? 12.491 4.773 25.205 1.00 74.56 168 GLN A C 1
ATOM 1371 O O . GLN A 1 168 ? 11.678 5.451 24.571 1.00 74.56 168 GLN A O 1
ATOM 1376 N N . SER A 1 169 ? 13.680 5.250 25.586 1.00 74.44 169 SER A N 1
ATOM 1377 C CA . SER A 1 169 ? 14.073 6.667 25.521 1.00 74.44 169 SER A CA 1
ATOM 1378 C C . SER A 1 169 ? 13.814 7.325 24.160 1.00 74.44 169 SER A C 1
ATOM 1380 O O . SER A 1 169 ? 13.291 8.433 24.116 1.00 74.44 169 SER A O 1
ATOM 1382 N N . GLU A 1 170 ? 14.085 6.634 23.051 1.00 70.50 170 GLU A N 1
ATOM 1383 C CA . GLU A 1 170 ? 13.856 7.136 21.684 1.00 70.50 170 GLU A CA 1
ATOM 1384 C C . GLU A 1 170 ? 12.372 7.415 21.372 1.00 70.50 170 GLU A C 1
ATOM 1386 O O . GLU A 1 170 ? 12.053 8.358 20.648 1.00 70.50 170 GLU A O 1
ATOM 1391 N N . ILE A 1 171 ? 11.449 6.631 21.938 1.00 76.19 171 ILE A N 1
ATOM 1392 C CA . ILE A 1 171 ? 10.000 6.822 21.775 1.00 76.19 171 ILE A CA 1
ATOM 1393 C C . ILE A 1 171 ? 9.519 7.943 22.702 1.00 76.19 171 ILE A C 1
ATOM 1395 O O . ILE A 1 171 ? 8.743 8.805 22.289 1.00 76.19 171 ILE A O 1
ATOM 1399 N N . ASN A 1 172 ? 10.032 7.967 23.935 1.00 76.94 172 ASN A N 1
ATOM 1400 C CA . ASN A 1 172 ? 9.702 8.983 24.932 1.00 76.94 172 ASN A CA 1
ATOM 1401 C C . ASN A 1 172 ? 10.092 10.406 24.470 1.00 76.94 172 ASN A C 1
ATOM 1403 O O . ASN A 1 172 ? 9.343 11.364 24.655 1.00 76.94 172 ASN A O 1
ATOM 1407 N N . LEU A 1 173 ? 11.225 10.553 23.776 1.00 83.88 173 LEU A N 1
ATOM 1408 C CA . LEU A 1 173 ? 11.653 11.842 23.215 1.00 83.88 173 LEU A CA 1
ATOM 1409 C C . LEU A 1 173 ? 10.676 12.410 22.172 1.00 83.88 173 LEU A C 1
ATOM 1411 O O . LEU A 1 173 ? 10.662 13.617 21.944 1.00 83.88 173 LEU A O 1
ATOM 1415 N N . ASN A 1 174 ? 9.827 11.562 21.586 1.00 88.25 174 ASN A N 1
ATOM 1416 C CA . ASN A 1 174 ? 8.894 11.914 20.516 1.00 88.25 174 ASN A CA 1
ATOM 1417 C C . ASN A 1 174 ? 7.422 11.710 20.925 1.00 88.25 174 ASN A C 1
ATOM 1419 O O . ASN A 1 174 ? 6.548 11.497 20.083 1.00 88.25 174 ASN A O 1
ATOM 1423 N N . VAL A 1 175 ? 7.125 11.795 22.230 1.00 91.19 175 VAL A N 1
ATOM 1424 C CA . VAL A 1 175 ? 5.778 11.578 22.800 1.00 91.19 175 VAL A CA 1
ATOM 1425 C C . VAL A 1 175 ? 4.697 12.396 22.097 1.00 91.19 175 VAL A C 1
ATOM 1427 O O . VAL A 1 175 ? 3.628 11.862 21.821 1.00 91.19 175 VAL A O 1
ATOM 1430 N N . ASN A 1 176 ? 4.948 13.668 21.772 1.00 93.88 176 ASN A N 1
ATOM 1431 C CA . ASN A 1 176 ? 3.933 14.518 21.135 1.00 93.88 176 ASN A CA 1
ATOM 1432 C C . ASN A 1 176 ? 3.546 14.020 19.736 1.00 93.88 176 ASN A C 1
ATOM 1434 O O . ASN A 1 176 ? 2.370 14.082 19.369 1.00 93.88 176 ASN A O 1
ATOM 1438 N N . ASP A 1 177 ? 4.499 13.484 18.972 1.00 94.56 177 ASP A N 1
ATOM 1439 C CA . ASP A 1 177 ? 4.219 12.932 17.649 1.00 94.56 177 ASP A CA 1
ATOM 1440 C C . ASP A 1 177 ? 3.377 11.658 17.766 1.00 94.56 177 ASP A C 1
ATOM 1442 O O . ASP A 1 177 ? 2.342 11.549 17.112 1.00 94.56 177 ASP A O 1
ATOM 1446 N N . PHE A 1 178 ? 3.709 10.746 18.683 1.00 94.06 178 PHE A N 1
ATOM 1447 C CA . PHE A 1 178 ? 2.908 9.535 18.900 1.00 94.06 178 PHE A CA 1
ATOM 1448 C C . PHE A 1 178 ? 1.538 9.796 19.551 1.00 94.06 178 PHE A C 1
ATOM 1450 O O . PHE A 1 178 ? 0.563 9.118 19.222 1.00 94.06 178 PHE A O 1
ATOM 1457 N N . LEU A 1 179 ? 1.408 10.815 20.407 1.00 95.19 179 LEU A N 1
ATOM 1458 C CA . LEU A 1 179 ? 0.104 11.286 20.893 1.00 95.19 179 LEU A CA 1
ATOM 1459 C C . LEU A 1 179 ? -0.752 11.838 19.743 1.00 95.19 179 LEU A C 1
ATOM 1461 O O . LEU A 1 179 ? -1.959 11.599 19.698 1.00 95.19 179 LEU A O 1
ATOM 1465 N N . THR A 1 180 ? -0.128 12.532 18.787 1.00 96.38 180 THR A N 1
ATOM 1466 C CA . THR A 1 180 ? -0.798 13.015 17.570 1.00 96.38 180 THR A CA 1
ATOM 1467 C C . THR A 1 180 ? -1.298 11.841 16.729 1.00 96.38 180 THR A C 1
ATOM 1469 O O . THR A 1 180 ? -2.464 11.826 16.338 1.00 96.38 180 THR A O 1
ATOM 1472 N N . VAL A 1 181 ? -0.461 10.819 16.509 1.00 95.56 181 VAL A N 1
ATOM 1473 C CA . VAL A 1 181 ? -0.856 9.580 15.810 1.00 95.56 181 VAL A CA 1
ATOM 1474 C C . VAL A 1 181 ? -2.020 8.889 16.523 1.00 95.56 181 VAL A C 1
ATOM 1476 O O . VAL A 1 181 ? -3.017 8.534 15.893 1.00 95.56 181 VAL A O 1
ATOM 1479 N N . SER A 1 182 ? -1.945 8.768 17.849 1.00 95.69 182 SER A N 1
ATOM 1480 C CA . SER A 1 182 ? -3.009 8.179 18.667 1.00 95.69 182 SER A CA 1
ATOM 1481 C C . SER A 1 182 ? -4.338 8.923 18.493 1.00 95.69 182 SER A C 1
ATOM 1483 O O . SER A 1 182 ? -5.372 8.287 18.279 1.00 95.69 182 SER A O 1
ATOM 1485 N N . ALA A 1 183 ? -4.315 10.261 18.510 1.00 96.50 183 ALA A N 1
ATOM 1486 C CA . ALA A 1 183 ? -5.495 11.099 18.290 1.00 96.50 183 ALA A CA 1
ATOM 1487 C C . ALA A 1 183 ? -6.108 10.918 16.888 1.00 96.50 183 ALA A C 1
ATOM 1489 O O . ALA A 1 183 ? -7.333 10.898 16.753 1.00 96.50 183 ALA A O 1
ATOM 1490 N N . LEU A 1 184 ? -5.275 10.760 15.851 1.00 95.81 184 LEU A N 1
ATOM 1491 C CA . LEU A 1 184 ? -5.730 10.519 14.476 1.00 95.81 184 LEU A CA 1
ATOM 1492 C C . LEU A 1 184 ? -6.407 9.147 14.323 1.00 95.81 184 LEU A C 1
ATOM 1494 O O . LEU A 1 184 ? -7.411 9.024 13.616 1.00 95.81 184 LEU A O 1
ATOM 1498 N N . ASN A 1 185 ? -5.886 8.128 15.009 1.00 96.75 185 ASN A N 1
ATOM 1499 C CA . ASN A 1 185 ? -6.262 6.736 14.768 1.00 96.75 185 ASN A CA 1
ATOM 1500 C C . ASN A 1 185 ? -7.395 6.229 15.675 1.00 96.75 185 ASN A C 1
ATOM 1502 O O . ASN A 1 185 ? -8.232 5.445 15.218 1.00 96.75 185 ASN A O 1
ATOM 1506 N N . ILE A 1 186 ? -7.471 6.672 16.937 1.00 97.75 186 ILE A N 1
ATOM 1507 C CA . ILE A 1 186 ? -8.325 6.046 17.965 1.00 97.75 186 ILE A CA 1
ATOM 1508 C C . ILE A 1 186 ? -9.818 6.010 17.602 1.00 97.75 186 ILE A C 1
ATOM 1510 O O . ILE A 1 186 ? -10.496 5.009 17.844 1.00 97.75 186 ILE A O 1
ATOM 1514 N N . GLY A 1 187 ? -10.354 7.067 16.986 1.00 97.75 187 GLY A N 1
ATOM 1515 C CA . GLY A 1 187 ? -11.771 7.113 16.610 1.00 97.75 187 GLY A CA 1
ATOM 1516 C C . GLY A 1 187 ? -12.125 6.128 15.493 1.00 97.75 187 GLY A C 1
ATOM 1517 O O . GLY A 1 187 ? -13.192 5.519 15.513 1.00 97.75 187 GLY A O 1
ATOM 1518 N N . ILE A 1 188 ? -11.209 5.932 14.539 1.00 97.44 188 ILE A N 1
ATOM 1519 C CA . ILE A 1 188 ? -11.366 4.940 13.468 1.00 97.44 188 ILE A CA 1
ATOM 1520 C C . ILE A 1 188 ? -11.236 3.540 14.069 1.00 97.44 188 ILE A C 1
ATOM 1522 O O . ILE A 1 188 ? -12.129 2.713 13.895 1.00 97.44 188 ILE A O 1
ATOM 1526 N N . TYR A 1 189 ? -10.173 3.304 14.841 1.00 98.06 189 TYR A N 1
ATOM 1527 C CA . TYR A 1 189 ? -9.913 2.028 15.499 1.00 98.06 189 TYR A CA 1
ATOM 1528 C C . TYR A 1 189 ? -11.108 1.564 16.346 1.00 98.06 189 TYR A C 1
ATOM 1530 O O . TYR A 1 189 ? -11.623 0.473 16.130 1.00 98.06 189 TYR A O 1
ATOM 1538 N N . THR A 1 190 ? -11.608 2.396 17.265 1.00 98.19 190 THR A N 1
ATOM 1539 C CA . THR A 1 190 ? -12.713 2.031 18.177 1.00 98.19 190 THR A CA 1
ATOM 1540 C C . THR A 1 190 ? -14.041 1.794 17.458 1.00 98.19 190 THR A C 1
ATOM 1542 O O . THR A 1 190 ? -14.801 0.905 17.850 1.00 98.19 190 THR A O 1
ATOM 1545 N N . PHE A 1 191 ? -14.317 2.536 16.381 1.00 98.12 191 PHE A N 1
ATOM 1546 C CA . PHE A 1 191 ? -15.470 2.274 15.524 1.00 98.12 191 PHE A CA 1
ATOM 1547 C C . PHE A 1 191 ? -15.365 0.894 14.861 1.00 98.12 191 PHE A C 1
ATOM 1549 O O . PHE A 1 191 ? -16.271 0.071 15.014 1.00 98.12 191 PHE A O 1
ATOM 1556 N N . TYR A 1 192 ? -14.252 0.620 14.175 1.00 97.56 192 TYR A N 1
ATOM 1557 C CA . TYR A 1 192 ? -14.049 -0.645 13.468 1.00 97.56 192 TYR A CA 1
ATOM 1558 C C . TYR A 1 192 ? -13.954 -1.834 14.422 1.00 97.56 192 TYR A C 1
ATOM 1560 O O . TYR A 1 192 ? -14.503 -2.886 14.132 1.00 97.56 192 TYR A O 1
ATOM 1568 N N . ARG A 1 193 ? -13.384 -1.647 15.613 1.00 97.00 193 ARG A N 1
ATOM 1569 C CA . ARG A 1 193 ? -13.375 -2.630 16.702 1.00 97.00 193 ARG A CA 1
ATOM 1570 C C . ARG A 1 193 ? -14.783 -3.113 17.043 1.00 97.00 193 ARG A C 1
ATOM 1572 O O . ARG A 1 193 ? -15.057 -4.308 17.061 1.00 97.00 193 ARG A O 1
ATOM 1579 N N . SER A 1 194 ? -15.691 -2.162 17.261 1.00 96.81 194 SER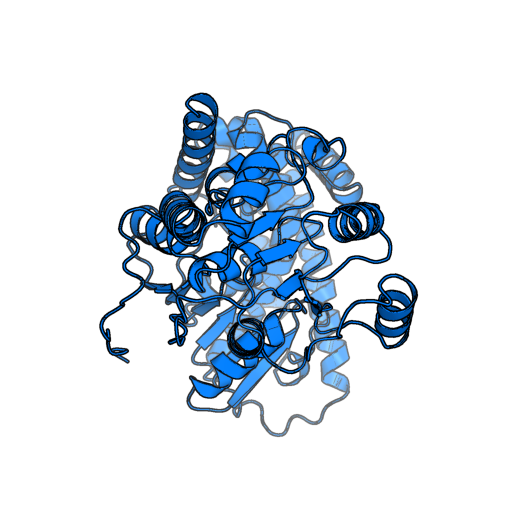 A N 1
ATOM 1580 C CA . SER A 1 194 ? -17.101 -2.438 17.549 1.00 96.81 194 SER A CA 1
ATOM 1581 C C . SER A 1 194 ? -17.819 -3.069 16.351 1.00 96.81 194 SER A C 1
ATOM 1583 O O . SER A 1 194 ? -18.653 -3.961 16.517 1.00 96.81 194 SER A O 1
ATOM 1585 N N . TYR A 1 195 ? -17.471 -2.648 15.133 1.00 96.00 195 TYR A N 1
ATOM 1586 C CA . TYR A 1 195 ? -18.030 -3.199 13.901 1.00 96.00 195 TYR A CA 1
ATOM 1587 C C . TYR A 1 195 ? -17.613 -4.659 13.664 1.00 96.00 195 TYR A C 1
ATOM 1589 O O . TYR A 1 195 ? -18.468 -5.513 13.438 1.00 96.00 195 TYR A O 1
ATOM 1597 N N . TRP A 1 196 ? -16.326 -4.976 13.791 1.00 95.88 196 TRP A N 1
ATOM 1598 C CA . TRP A 1 196 ? -15.801 -6.333 13.659 1.00 95.88 196 TRP A CA 1
ATOM 1599 C C . TRP A 1 196 ? -16.336 -7.258 14.749 1.00 95.88 196 TRP A C 1
ATOM 1601 O O . TRP A 1 196 ? -16.785 -8.359 14.440 1.00 95.88 196 TRP A O 1
ATOM 1611 N N . ASN A 1 197 ? -16.418 -6.784 15.996 1.00 94.38 197 ASN A N 1
ATOM 1612 C CA . ASN A 1 197 ? -17.033 -7.539 17.087 1.00 94.38 197 ASN A CA 1
ATOM 1613 C C . ASN A 1 197 ? -18.475 -7.963 16.752 1.00 94.38 197 ASN A C 1
ATOM 1615 O O . ASN A 1 197 ? -18.865 -9.116 16.942 1.00 94.38 197 ASN A O 1
ATOM 1619 N N . MET A 1 198 ? -19.255 -7.044 16.178 1.00 92.38 198 MET A N 1
ATOM 1620 C CA . MET A 1 198 ? -20.604 -7.339 15.702 1.00 92.38 198 MET A CA 1
ATOM 1621 C C . MET A 1 198 ? -20.590 -8.371 14.564 1.00 92.38 198 MET A C 1
ATOM 1623 O O . MET A 1 198 ? -21.399 -9.299 14.583 1.00 92.38 198 MET A O 1
ATOM 1627 N N . LEU A 1 199 ? -19.687 -8.255 13.590 1.00 91.38 199 LEU A N 1
ATOM 1628 C CA . LEU A 1 199 ? -19.598 -9.186 12.457 1.00 91.38 199 LEU A CA 1
ATOM 1629 C C . LEU A 1 199 ? -19.142 -10.591 12.843 1.00 91.38 199 LEU A C 1
ATOM 1631 O O . LEU A 1 199 ? -19.610 -11.564 12.251 1.00 91.38 199 LEU A O 1
ATOM 1635 N N . LYS A 1 200 ? -18.325 -10.720 13.889 1.00 87.62 200 LYS A N 1
ATOM 1636 C CA . LYS A 1 200 ? -17.947 -12.015 14.462 1.00 87.62 200 LYS A CA 1
ATOM 1637 C C . LYS A 1 200 ? -19.176 -12.845 14.852 1.00 87.62 200 LYS A C 1
ATOM 1639 O O . LYS A 1 200 ? -19.212 -14.050 14.623 1.00 87.62 200 LYS A O 1
ATOM 1644 N N . SER A 1 201 ? -20.240 -12.197 15.341 1.00 84.38 201 SER A N 1
ATOM 1645 C CA . SER A 1 201 ? -21.517 -12.864 15.655 1.00 84.38 201 SER A CA 1
ATOM 1646 C C . SER A 1 201 ? -22.325 -13.315 14.424 1.00 84.38 201 SER A C 1
ATOM 1648 O O . SER A 1 201 ? -23.283 -14.073 14.560 1.00 84.38 201 SER A O 1
ATOM 1650 N N . LYS A 1 202 ? -21.948 -12.876 13.214 1.00 85.06 202 LYS A N 1
ATOM 1651 C CA . LYS A 1 202 ? -22.643 -13.149 11.942 1.00 85.06 202 LYS A CA 1
ATOM 1652 C C . LYS A 1 202 ? -21.954 -14.224 11.088 1.00 85.06 202 LYS A C 1
ATOM 1654 O O . LYS A 1 202 ? -22.255 -14.338 9.906 1.00 85.06 202 LYS A O 1
ATOM 1659 N N . LYS A 1 203 ? -21.059 -15.030 11.678 1.00 83.25 203 LYS A N 1
ATOM 1660 C CA . LYS A 1 203 ? -20.320 -16.123 11.008 1.00 83.25 203 LYS A CA 1
ATOM 1661 C C . LYS A 1 203 ? -19.415 -15.671 9.846 1.00 83.25 203 LYS A C 1
ATOM 1663 O O . LYS A 1 203 ? -19.134 -16.467 8.950 1.00 83.25 203 LYS A O 1
ATOM 1668 N N . VAL A 1 204 ? -18.932 -14.424 9.866 1.00 90.69 204 VAL A N 1
ATOM 1669 C CA . VAL A 1 204 ? -17.831 -14.004 8.984 1.00 90.69 204 VAL A CA 1
ATOM 1670 C C . VAL A 1 204 ? -16.592 -14.815 9.361 1.00 90.69 204 VAL A C 1
ATOM 1672 O O . VAL A 1 204 ? -16.174 -14.801 10.518 1.00 90.69 204 VAL A O 1
ATOM 1675 N N . LYS A 1 205 ? -16.052 -15.557 8.394 1.00 91.50 205 LYS A N 1
ATOM 1676 C CA . LYS A 1 205 ? -14.918 -16.467 8.574 1.00 91.50 205 LYS A CA 1
ATOM 1677 C C . LYS A 1 205 ? -13.582 -15.769 8.384 1.00 91.50 205 LYS A C 1
ATOM 1679 O O . LYS A 1 205 ? -12.631 -16.141 9.050 1.00 91.50 205 LYS A O 1
ATOM 1684 N N . GLU A 1 206 ? -13.514 -14.788 7.490 1.00 95.12 206 GLU A N 1
ATOM 1685 C CA . GLU A 1 206 ? -12.266 -14.106 7.159 1.00 95.12 206 GLU A CA 1
ATOM 1686 C C . GLU A 1 206 ? -12.514 -12.726 6.543 1.00 95.12 206 GLU A C 1
ATOM 1688 O O . GLU A 1 206 ? -13.530 -12.494 5.876 1.00 95.12 206 GLU A O 1
ATOM 1693 N N . ILE A 1 207 ? -11.560 -11.819 6.762 1.00 96.62 207 ILE A N 1
ATOM 1694 C CA . ILE A 1 207 ? -11.517 -10.503 6.129 1.00 96.62 207 ILE A CA 1
ATOM 1695 C C . ILE A 1 207 ? -10.175 -10.302 5.415 1.00 96.62 207 ILE A C 1
ATOM 1697 O O . ILE A 1 207 ? -9.108 -10.393 6.024 1.00 96.62 207 ILE A O 1
ATOM 1701 N N . ALA A 1 208 ? -10.236 -9.991 4.123 1.00 96.75 208 ALA A N 1
ATOM 1702 C CA . ALA A 1 208 ? -9.098 -9.560 3.327 1.00 96.75 208 ALA A CA 1
ATOM 1703 C C . ALA A 1 208 ? -8.914 -8.040 3.411 1.00 96.75 208 ALA A C 1
ATOM 1705 O O . ALA A 1 208 ? -9.876 -7.287 3.258 1.00 96.75 208 ALA A O 1
ATOM 1706 N N . PHE A 1 209 ? -7.677 -7.596 3.598 1.00 96.38 209 PHE A N 1
ATOM 1707 C CA . PHE A 1 209 ? -7.271 -6.195 3.635 1.00 96.38 209 PHE A CA 1
ATOM 1708 C C . PHE A 1 209 ? -6.211 -5.916 2.576 1.00 96.38 209 PHE A C 1
ATOM 1710 O O . PHE A 1 209 ? -5.423 -6.792 2.219 1.00 96.38 209 PHE A O 1
ATOM 1717 N N . ILE A 1 210 ? -6.174 -4.667 2.122 1.00 93.25 210 ILE A N 1
ATOM 1718 C CA . ILE A 1 210 ? -5.115 -4.141 1.253 1.00 93.25 210 ILE A CA 1
ATOM 1719 C C . ILE A 1 210 ? -4.392 -2.943 1.882 1.00 93.25 210 ILE A C 1
ATOM 1721 O O . ILE A 1 210 ? -3.432 -2.445 1.327 1.00 93.25 210 ILE A O 1
ATOM 1725 N N . THR A 1 211 ? -4.819 -2.464 3.051 1.00 91.44 211 THR A N 1
ATOM 1726 C CA . THR A 1 211 ? -4.184 -1.339 3.752 1.00 91.44 211 THR A CA 1
ATOM 1727 C C . THR A 1 211 ? -3.799 -1.730 5.174 1.00 91.44 211 THR A C 1
ATOM 1729 O O . THR A 1 211 ? -4.538 -2.433 5.864 1.00 91.44 211 THR A O 1
ATOM 1732 N N . ILE A 1 212 ? -2.610 -1.302 5.615 1.00 92.31 212 ILE A N 1
ATOM 1733 C CA . ILE A 1 212 ? -2.153 -1.477 7.002 1.00 92.31 212 ILE A CA 1
ATOM 1734 C C . ILE A 1 212 ? -2.585 -0.246 7.803 1.00 92.31 212 ILE A C 1
ATOM 1736 O O . ILE A 1 212 ? -1.817 0.687 8.039 1.00 92.31 212 ILE A O 1
ATOM 1740 N N . ASP A 1 213 ? -3.860 -0.224 8.183 1.00 93.19 213 ASP A N 1
ATOM 1741 C CA . ASP A 1 213 ? -4.527 0.919 8.804 1.00 93.19 213 ASP A CA 1
ATOM 1742 C C . ASP A 1 213 ? -5.356 0.501 10.043 1.00 93.19 213 ASP A C 1
ATOM 1744 O O . ASP A 1 213 ? -5.473 -0.691 10.344 1.00 93.19 213 ASP A O 1
ATOM 1748 N N . PRO A 1 214 ? -5.910 1.450 10.833 1.00 96.06 214 PRO A N 1
ATOM 1749 C CA . PRO A 1 214 ? -6.658 1.130 12.053 1.00 96.06 214 PRO A CA 1
ATOM 1750 C C . PRO A 1 214 ? -7.758 0.051 11.911 1.00 96.06 214 PRO A C 1
ATOM 1752 O O . PRO A 1 214 ? -7.880 -0.756 12.837 1.00 96.06 214 PRO A O 1
ATOM 1755 N N . PRO A 1 215 ? -8.540 -0.020 10.809 1.00 97.00 215 PRO A N 1
ATOM 1756 C CA . PRO A 1 215 ? -9.441 -1.140 10.524 1.00 97.00 215 PRO A CA 1
ATOM 1757 C C . PRO A 1 215 ? -8.803 -2.532 10.619 1.00 97.00 215 PRO A C 1
ATOM 1759 O O . PRO A 1 215 ? -9.407 -3.408 11.246 1.00 97.00 215 PRO A O 1
ATOM 1762 N N . LEU A 1 216 ? -7.607 -2.738 10.054 1.00 97.12 216 LEU A N 1
ATOM 1763 C CA . LEU A 1 216 ? -6.901 -4.024 10.097 1.00 97.12 216 LEU A CA 1
ATOM 1764 C C . LEU A 1 216 ? -6.517 -4.407 11.532 1.00 97.12 216 LEU A C 1
ATOM 1766 O O . LEU A 1 216 ? -6.850 -5.501 11.988 1.00 97.12 216 LEU A O 1
ATOM 1770 N N . TYR A 1 217 ? -5.883 -3.494 12.280 1.00 96.44 217 TYR A N 1
ATOM 1771 C CA . TYR A 1 217 ? -5.526 -3.748 13.686 1.00 96.44 217 TYR A CA 1
ATOM 1772 C C . TYR A 1 217 ? -6.762 -4.078 14.525 1.00 96.44 217 TYR A C 1
ATOM 1774 O O . TYR A 1 217 ? -6.754 -5.017 15.317 1.00 96.44 217 TYR A O 1
ATOM 1782 N N . ALA A 1 218 ? -7.852 -3.336 14.313 1.00 97.06 218 ALA A N 1
ATOM 1783 C CA . ALA A 1 218 ? -9.109 -3.584 14.998 1.00 97.06 218 ALA A CA 1
ATOM 1784 C C . ALA A 1 218 ? -9.692 -4.967 14.678 1.00 97.06 218 ALA A C 1
ATOM 1786 O O . ALA A 1 218 ? -10.362 -5.533 15.537 1.00 97.06 218 ALA A O 1
ATOM 1787 N N . CYS A 1 219 ? -9.478 -5.500 13.473 1.00 97.12 219 CYS A N 1
ATOM 1788 C CA . CYS A 1 219 ? -9.950 -6.825 13.068 1.00 97.12 219 CYS A CA 1
ATOM 1789 C C . CYS A 1 219 ? -9.138 -7.936 13.741 1.00 97.12 219 CYS A C 1
ATOM 1791 O O . CYS A 1 219 ? -9.709 -8.851 14.337 1.00 97.12 219 CYS A O 1
ATOM 1793 N N . ILE A 1 220 ? -7.810 -7.805 13.712 1.00 95.44 220 ILE A N 1
ATOM 1794 C CA . ILE A 1 220 ? -6.870 -8.763 14.309 1.00 95.44 220 ILE A CA 1
ATOM 1795 C C . ILE A 1 220 ? -7.109 -8.892 15.803 1.00 95.44 220 ILE A C 1
ATOM 1797 O O . ILE A 1 220 ? -7.280 -9.996 16.314 1.00 95.44 220 ILE A O 1
ATOM 1801 N N . ASP A 1 221 ? -7.211 -7.766 16.507 1.00 95.00 221 ASP A N 1
ATOM 1802 C CA . ASP A 1 221 ? -7.424 -7.793 17.947 1.00 95.00 221 ASP A CA 1
ATOM 1803 C C . ASP A 1 221 ? -8.787 -8.492 18.270 1.00 95.00 221 ASP A C 1
ATOM 1805 O O . ASP A 1 221 ? -9.031 -8.888 19.406 1.00 95.00 221 ASP A O 1
ATOM 1809 N N . GLU A 1 222 ? -9.754 -8.574 17.321 1.00 94.75 222 GLU A N 1
ATOM 1810 C CA . GLU A 1 222 ? -11.101 -9.168 17.519 1.00 94.75 222 GLU A CA 1
ATOM 1811 C C . GLU A 1 222 ? -11.047 -10.674 17.215 1.00 94.75 222 GLU A C 1
ATOM 1813 O O . GLU A 1 222 ? -12.054 -11.380 17.337 1.00 94.75 222 GLU A O 1
ATOM 1818 N N . ALA A 1 223 ? -9.859 -11.179 16.870 1.00 94.94 223 ALA A N 1
ATOM 1819 C CA . ALA A 1 223 ? -9.581 -12.552 16.490 1.00 94.94 223 ALA A CA 1
ATOM 1820 C C . ALA A 1 223 ? -10.507 -13.029 15.363 1.00 94.94 223 ALA A C 1
ATOM 1822 O O . ALA A 1 223 ? -11.108 -14.101 15.453 1.00 94.94 223 ALA A O 1
ATOM 1823 N N . ILE A 1 224 ? -10.679 -12.187 14.340 1.00 94.88 224 ILE A N 1
ATOM 1824 C CA . ILE A 1 224 ? -11.250 -12.602 13.058 1.00 94.88 224 ILE A CA 1
ATOM 1825 C C . ILE A 1 224 ? -10.074 -12.938 12.139 1.00 94.88 224 ILE A C 1
ATOM 1827 O O . ILE A 1 224 ? -9.174 -12.104 12.043 1.00 94.88 224 ILE A O 1
ATOM 1831 N N . PRO A 1 225 ? -10.070 -14.104 11.470 1.00 95.25 225 PRO A N 1
ATOM 1832 C CA . PRO A 1 225 ? -9.029 -14.447 10.512 1.00 95.25 225 PRO A CA 1
ATOM 1833 C C . PRO A 1 225 ? -8.839 -13.363 9.448 1.00 95.25 225 PRO A C 1
ATOM 1835 O O . PRO A 1 225 ? -9.806 -12.807 8.916 1.00 95.25 225 PRO A O 1
ATOM 1838 N N . THR A 1 226 ? -7.583 -13.049 9.153 1.00 96.19 226 THR A N 1
ATOM 1839 C CA . THR A 1 226 ? -7.188 -11.939 8.289 1.00 96.19 226 THR A CA 1
ATOM 1840 C C . THR A 1 226 ? -6.199 -12.359 7.218 1.00 96.19 226 THR A C 1
ATOM 1842 O O . THR A 1 226 ? -5.204 -13.043 7.466 1.00 96.19 226 THR A O 1
ATOM 1845 N N . VAL A 1 227 ? -6.448 -11.867 6.010 1.00 95.38 227 VAL A N 1
ATOM 1846 C CA . VAL A 1 227 ? -5.513 -11.956 4.891 1.00 95.38 227 VAL A CA 1
ATOM 1847 C C . VAL A 1 227 ? -5.132 -10.550 4.487 1.00 95.38 227 VAL A C 1
ATOM 1849 O O . VAL A 1 227 ? -5.996 -9.689 4.356 1.00 95.38 227 VAL A O 1
ATOM 1852 N N . PHE A 1 228 ? -3.850 -10.314 4.261 1.00 95.06 228 PHE A N 1
ATOM 1853 C CA . PHE A 1 228 ? -3.375 -9.060 3.704 1.00 95.06 228 PHE A CA 1
ATOM 1854 C C . PHE A 1 228 ? -2.815 -9.275 2.299 1.00 95.06 228 PHE A C 1
ATOM 1856 O O . PHE A 1 228 ? -1.997 -10.174 2.092 1.00 95.06 228 PHE A O 1
ATOM 1863 N N . PHE A 1 229 ? -3.237 -8.441 1.350 1.00 92.75 229 PHE A N 1
ATOM 1864 C CA . PHE A 1 229 ? -2.687 -8.383 -0.000 1.00 92.75 229 PHE A CA 1
ATOM 1865 C C . PHE A 1 229 ? -1.965 -7.056 -0.202 1.00 92.75 229 PHE A C 1
ATOM 1867 O O . PHE A 1 229 ? -2.594 -5.999 -0.238 1.00 92.75 229 PHE A O 1
ATOM 1874 N N . GLU A 1 230 ? -0.648 -7.122 -0.375 1.00 90.31 230 GLU A N 1
ATOM 1875 C CA . GLU A 1 230 ? 0.142 -5.956 -0.748 1.00 90.31 230 GLU A CA 1
ATOM 1876 C C . GLU A 1 230 ? -0.236 -5.498 -2.162 1.00 90.31 230 GLU A C 1
ATOM 1878 O O . GLU A 1 230 ? -0.368 -6.308 -3.085 1.00 90.31 230 GLU A O 1
ATOM 1883 N N . HIS A 1 231 ? -0.421 -4.191 -2.332 1.00 85.12 231 HIS A N 1
ATOM 1884 C CA . HIS A 1 231 ? -0.827 -3.596 -3.607 1.00 85.12 231 HIS A CA 1
ATOM 1885 C C . HIS A 1 231 ? 0.158 -2.531 -4.111 1.00 85.12 231 HIS A C 1
ATOM 1887 O O . HIS A 1 231 ? 0.029 -2.083 -5.257 1.00 85.12 231 HIS A O 1
ATOM 1893 N N . GLY A 1 232 ? 1.096 -2.105 -3.259 1.00 85.69 232 GLY A N 1
ATOM 1894 C CA . GLY A 1 232 ? 2.146 -1.127 -3.513 1.00 85.69 232 GLY A CA 1
ATOM 1895 C C . GLY A 1 232 ? 3.539 -1.731 -3.327 1.00 85.69 232 GLY A C 1
ATOM 1896 O O . GLY A 1 232 ? 3.683 -2.918 -3.054 1.00 85.69 232 GLY A O 1
ATOM 1897 N N . LEU A 1 233 ? 4.583 -0.913 -3.494 1.00 86.88 233 LEU A N 1
ATOM 1898 C CA . LEU A 1 233 ? 5.891 -1.264 -2.941 1.00 86.88 233 LEU A CA 1
ATOM 1899 C C . LEU A 1 233 ? 5.853 -0.966 -1.448 1.00 86.88 233 LEU A C 1
ATOM 1901 O O . LEU A 1 233 ? 5.524 0.148 -1.045 1.00 86.88 233 LEU A O 1
ATOM 1905 N N . MET A 1 234 ? 6.203 -1.954 -0.639 1.00 89.75 234 MET A N 1
ATOM 1906 C CA . MET A 1 234 ? 6.084 -1.845 0.803 1.00 89.75 234 MET A CA 1
ATOM 1907 C C . MET A 1 234 ? 7.221 -1.024 1.408 1.00 89.75 234 MET A C 1
ATOM 1909 O O . MET A 1 234 ? 8.397 -1.172 1.050 1.00 89.75 234 MET A O 1
ATOM 1913 N N . PHE A 1 235 ? 6.871 -0.212 2.402 1.00 90.69 235 PHE A N 1
ATOM 1914 C CA . PHE A 1 235 ? 7.823 0.537 3.207 1.00 90.69 235 PHE A CA 1
ATOM 1915 C C . PHE A 1 235 ? 8.254 -0.212 4.474 1.00 90.69 235 PHE A C 1
ATOM 1917 O O . PHE A 1 235 ? 7.494 -0.949 5.097 1.00 90.69 235 PHE A O 1
ATOM 1924 N N . ARG A 1 236 ? 9.494 0.030 4.894 1.00 91.75 236 ARG A N 1
ATOM 1925 C CA . ARG A 1 236 ? 10.125 -0.490 6.108 1.00 91.75 236 ARG A CA 1
ATOM 1926 C C . ARG A 1 236 ? 9.533 0.145 7.351 1.00 91.75 236 ARG A C 1
ATOM 1928 O O . ARG A 1 236 ? 9.480 -0.517 8.374 1.00 91.75 236 ARG A O 1
ATOM 1935 N N . SER A 1 237 ? 9.085 1.398 7.271 1.00 92.00 237 SER A N 1
ATOM 1936 C CA . SER A 1 237 ? 8.494 2.141 8.389 1.00 92.00 237 SER A CA 1
ATOM 1937 C C . SER A 1 237 ? 7.033 1.780 8.704 1.00 92.00 237 SER A C 1
ATOM 1939 O O . SER A 1 237 ? 6.363 2.522 9.424 1.00 92.00 237 SER A O 1
ATOM 1941 N N . LEU A 1 238 ? 6.531 0.649 8.199 1.00 91.62 238 LEU A N 1
ATOM 1942 C CA . LEU A 1 238 ? 5.201 0.126 8.516 1.00 91.62 238 LEU A CA 1
ATOM 1943 C C . LEU A 1 238 ? 5.254 -0.808 9.730 1.00 91.62 238 LEU A C 1
ATOM 1945 O O . LEU A 1 238 ? 6.088 -1.709 9.806 1.00 91.62 238 LEU A O 1
ATOM 1949 N N . LEU A 1 239 ? 4.321 -0.636 10.673 1.00 92.19 239 LEU A N 1
ATOM 1950 C CA . LEU A 1 239 ? 4.166 -1.565 11.796 1.00 92.19 239 LEU A CA 1
ATOM 1951 C C . LEU A 1 239 ? 3.279 -2.730 11.379 1.00 92.19 239 LEU A C 1
ATOM 1953 O O . LEU A 1 239 ? 2.057 -2.649 11.461 1.00 92.19 239 LEU A O 1
ATOM 1957 N N . ILE A 1 240 ? 3.880 -3.829 10.947 1.00 91.38 240 ILE A N 1
ATOM 1958 C CA . ILE A 1 240 ? 3.114 -4.949 10.399 1.00 91.38 240 ILE A CA 1
ATOM 1959 C C . ILE A 1 240 ? 2.421 -5.711 11.539 1.00 91.38 240 ILE A C 1
ATOM 1961 O O . ILE A 1 240 ? 3.111 -6.221 12.433 1.00 91.38 240 ILE A O 1
ATOM 1965 N N . PRO A 1 241 ? 1.076 -5.779 11.560 1.00 89.69 241 PRO A N 1
ATOM 1966 C CA . PRO A 1 241 ? 0.365 -6.524 12.584 1.00 89.69 241 PRO A CA 1
ATOM 1967 C C . PRO A 1 241 ? 0.359 -8.025 12.280 1.00 89.69 241 PRO A C 1
ATOM 1969 O O . PRO A 1 241 ? 0.663 -8.455 11.169 1.00 89.69 241 PRO A O 1
ATOM 1972 N N . LYS A 1 242 ? -0.021 -8.829 13.277 1.00 90.12 242 LYS A N 1
ATOM 1973 C CA . LYS A 1 242 ? -0.031 -10.297 13.207 1.00 90.12 242 LYS A CA 1
ATOM 1974 C C . LYS A 1 242 ? -1.223 -10.831 12.407 1.00 90.12 242 LYS A C 1
ATOM 1976 O O . LYS A 1 242 ? -2.147 -11.389 12.988 1.00 90.12 242 LYS A O 1
ATOM 1981 N N . VAL A 1 243 ?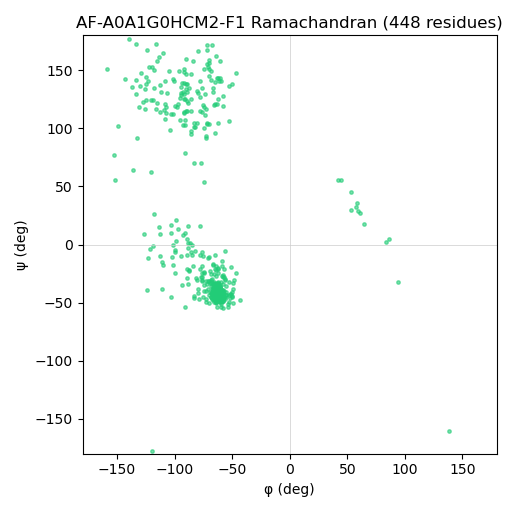 -1.213 -10.620 11.095 1.00 94.25 243 VAL A N 1
ATOM 1982 C CA . VAL A 1 243 ? -2.183 -11.243 10.182 1.00 94.25 243 VAL A CA 1
ATOM 1983 C C . VAL A 1 243 ? -1.941 -12.745 10.057 1.00 94.25 243 VAL A C 1
ATOM 1985 O O . VAL A 1 243 ? -0.816 -13.211 10.244 1.00 94.25 243 VAL A O 1
ATOM 1988 N N . ASP A 1 244 ? -2.975 -13.503 9.693 1.00 93.88 244 ASP A N 1
ATOM 1989 C CA . ASP A 1 244 ? -2.856 -14.951 9.497 1.00 93.88 244 ASP A CA 1
ATOM 1990 C C . ASP A 1 244 ? -2.081 -15.277 8.220 1.00 93.88 244 ASP A C 1
ATOM 1992 O O . ASP A 1 244 ? -1.257 -16.195 8.202 1.00 93.88 244 ASP A O 1
ATOM 1996 N N . ARG A 1 245 ? -2.336 -14.516 7.147 1.00 93.56 245 ARG A N 1
ATOM 1997 C CA . ARG A 1 245 ? -1.665 -14.663 5.849 1.00 93.56 245 ARG A CA 1
ATOM 1998 C C . ARG A 1 245 ? -1.300 -13.305 5.269 1.00 93.56 245 ARG A C 1
ATOM 2000 O O . ARG A 1 245 ? -2.119 -12.389 5.251 1.00 93.56 245 ARG A O 1
ATOM 2007 N N . PHE A 1 246 ? -0.083 -13.201 4.749 1.00 94.62 246 PHE A N 1
ATOM 2008 C CA . PHE A 1 246 ? 0.435 -11.988 4.126 1.00 94.62 246 PHE A CA 1
ATOM 2009 C C . PHE A 1 246 ? 0.943 -12.306 2.721 1.00 94.62 246 PHE A C 1
ATOM 2011 O O . PHE A 1 246 ? 1.905 -13.058 2.568 1.00 94.62 246 PHE A O 1
ATOM 2018 N N . TYR A 1 247 ? 0.324 -11.722 1.697 1.00 93.19 247 TYR A N 1
ATOM 2019 C CA . TYR A 1 247 ? 0.740 -11.865 0.306 1.00 93.19 247 TYR A CA 1
ATOM 2020 C C . TYR A 1 247 ? 1.510 -10.630 -0.149 1.00 93.19 247 TYR A C 1
ATOM 2022 O O . TYR A 1 247 ? 0.955 -9.541 -0.267 1.00 93.19 247 TYR A O 1
ATOM 2030 N N . THR A 1 248 ? 2.800 -10.826 -0.394 1.00 91.75 248 THR A N 1
ATOM 2031 C CA . THR A 1 248 ? 3.729 -9.803 -0.892 1.00 91.75 248 THR A CA 1
ATOM 2032 C C . THR A 1 248 ? 3.679 -9.677 -2.411 1.00 91.75 248 THR A C 1
ATOM 2034 O O . THR A 1 248 ? 3.277 -10.620 -3.106 1.00 91.75 248 THR A O 1
ATOM 2037 N N . LEU A 1 249 ? 4.116 -8.521 -2.920 1.00 87.50 249 LEU A N 1
ATOM 2038 C CA . LEU A 1 249 ? 4.225 -8.253 -4.351 1.00 87.50 249 LEU A CA 1
ATOM 2039 C C . LEU A 1 249 ? 5.548 -8.803 -4.905 1.00 87.50 249 LEU A C 1
ATOM 2041 O O . LEU A 1 249 ? 5.566 -9.479 -5.932 1.00 87.50 249 LEU A O 1
ATOM 2045 N N . THR A 1 250 ? 6.659 -8.544 -4.213 1.00 88.12 250 THR A N 1
ATOM 2046 C CA . THR A 1 250 ? 8.017 -8.827 -4.702 1.00 88.12 250 THR A CA 1
ATOM 2047 C C . THR A 1 250 ? 8.742 -9.885 -3.870 1.00 88.12 250 THR A C 1
ATOM 2049 O O . THR A 1 250 ? 8.451 -10.112 -2.696 1.00 88.12 250 THR A O 1
ATOM 2052 N N . TYR A 1 251 ? 9.748 -10.528 -4.470 1.00 88.31 251 TYR A N 1
ATOM 2053 C CA . TYR A 1 251 ? 10.611 -11.478 -3.757 1.00 88.31 251 TYR A CA 1
ATOM 2054 C C . TYR A 1 251 ? 11.421 -10.816 -2.626 1.00 88.31 251 TYR A C 1
ATOM 2056 O O . TYR A 1 251 ? 11.630 -11.421 -1.574 1.00 88.31 251 TYR A O 1
ATOM 2064 N N . ASP A 1 252 ? 11.877 -9.574 -2.826 1.00 90.06 252 ASP A N 1
ATOM 2065 C CA . ASP A 1 252 ? 12.634 -8.833 -1.811 1.00 90.06 252 ASP A CA 1
ATOM 2066 C C . ASP A 1 252 ? 11.764 -8.555 -0.564 1.00 90.06 252 ASP A C 1
ATOM 2068 O O . ASP A 1 252 ? 12.240 -8.706 0.564 1.00 90.06 252 ASP A O 1
ATOM 2072 N N . GLU A 1 253 ? 10.477 -8.239 -0.753 1.00 92.06 253 GLU A N 1
ATOM 2073 C CA . GLU A 1 253 ? 9.494 -8.102 0.333 1.00 92.06 253 GLU A CA 1
ATOM 2074 C C . GLU A 1 253 ? 9.235 -9.427 1.043 1.00 92.06 253 GLU A C 1
ATOM 2076 O O . GLU A 1 253 ? 9.343 -9.490 2.267 1.00 92.06 253 GLU A O 1
ATOM 2081 N N . GLU A 1 254 ? 8.966 -10.501 0.296 1.00 92.81 254 GLU A N 1
ATOM 2082 C CA . GLU A 1 254 ? 8.751 -11.836 0.861 1.00 92.81 254 GLU A CA 1
ATOM 2083 C C . GLU A 1 254 ? 9.913 -12.247 1.777 1.00 92.81 254 GLU A C 1
ATOM 2085 O O . GLU A 1 254 ? 9.717 -12.650 2.928 1.00 92.81 254 GLU A O 1
ATOM 2090 N N . LYS A 1 255 ? 11.147 -12.101 1.278 1.00 91.88 255 LYS A N 1
ATOM 2091 C CA . LYS A 1 255 ? 12.371 -12.438 2.009 1.00 91.88 255 LYS A CA 1
ATOM 2092 C C . LYS A 1 255 ? 12.557 -11.561 3.244 1.00 91.88 255 LYS A C 1
ATOM 2094 O O . LYS A 1 255 ? 12.969 -12.067 4.291 1.00 91.88 255 LYS A O 1
ATOM 2099 N N . TYR A 1 256 ? 12.288 -10.261 3.132 1.00 91.81 256 TYR A N 1
ATOM 2100 C CA . TYR A 1 256 ? 12.390 -9.338 4.258 1.00 91.81 256 TYR A CA 1
ATOM 2101 C C . TYR A 1 256 ? 11.397 -9.702 5.365 1.00 91.81 256 TYR A C 1
ATOM 2103 O O . TYR A 1 256 ? 11.812 -9.851 6.513 1.00 91.81 256 TYR A O 1
ATOM 2111 N N . LEU A 1 257 ? 10.125 -9.926 5.023 1.00 92.50 257 LEU A N 1
ATOM 2112 C CA . LEU A 1 257 ? 9.073 -10.234 5.993 1.00 92.50 257 LEU A CA 1
ATOM 2113 C C . LEU A 1 257 ? 9.256 -11.596 6.658 1.00 92.50 257 LEU A C 1
ATOM 2115 O O . LEU A 1 257 ? 9.134 -11.699 7.875 1.00 92.50 257 LEU A O 1
ATOM 2119 N N . LYS A 1 258 ? 9.648 -12.634 5.910 1.00 92.50 258 LYS A N 1
ATOM 2120 C CA . LYS A 1 258 ? 9.979 -13.944 6.505 1.00 92.50 258 LYS A CA 1
ATOM 2121 C C . LYS A 1 258 ? 11.070 -13.842 7.574 1.00 92.50 258 LYS A C 1
ATOM 2123 O O . LYS A 1 258 ? 11.075 -14.622 8.522 1.00 92.50 258 LYS A O 1
ATOM 2128 N N . LYS A 1 259 ? 11.984 -12.877 7.435 1.00 90.69 259 LYS A N 1
ATOM 2129 C CA . LYS A 1 259 ? 13.037 -12.607 8.417 1.00 90.69 259 LYS A CA 1
ATOM 2130 C C . LYS A 1 259 ? 12.557 -11.721 9.572 1.00 90.69 259 LYS A C 1
ATOM 2132 O O . LYS A 1 259 ? 12.919 -11.996 10.711 1.00 90.69 259 LYS A O 1
ATOM 2137 N N . SER A 1 260 ? 11.817 -10.646 9.296 1.00 87.12 260 SER A N 1
ATOM 2138 C CA . SER A 1 260 ? 11.438 -9.649 10.311 1.00 87.12 260 SER A CA 1
ATOM 2139 C C . SER A 1 260 ? 10.235 -10.065 11.162 1.00 87.12 260 SER A C 1
ATOM 2141 O O . SER A 1 260 ? 10.153 -9.686 12.327 1.00 87.12 260 SER A O 1
ATOM 2143 N N . ILE A 1 261 ? 9.328 -10.874 10.612 1.00 87.06 261 ILE A N 1
ATOM 2144 C CA . ILE A 1 261 ? 8.083 -11.316 11.254 1.00 87.06 261 ILE A CA 1
ATOM 2145 C C . ILE A 1 261 ? 7.849 -12.824 11.029 1.00 87.06 261 ILE A C 1
ATOM 2147 O O . ILE A 1 261 ? 6.851 -13.224 10.429 1.00 87.06 261 ILE A O 1
ATOM 2151 N N . PRO A 1 262 ? 8.731 -13.702 11.550 1.00 85.75 262 PRO A N 1
ATOM 2152 C CA . PRO A 1 262 ? 8.760 -15.136 11.211 1.00 85.75 262 PRO A CA 1
ATOM 2153 C C . PRO A 1 262 ? 7.520 -15.938 11.642 1.00 85.75 262 PRO A C 1
ATOM 2155 O O . PRO A 1 262 ? 7.378 -17.101 11.282 1.00 85.75 262 PRO A O 1
ATOM 2158 N N . HIS A 1 263 ? 6.631 -15.340 12.432 1.00 86.38 263 HIS A N 1
ATOM 2159 C CA . HIS A 1 263 ? 5.407 -15.962 12.933 1.00 86.38 263 HIS A CA 1
ATOM 2160 C C . HIS A 1 263 ? 4.199 -15.767 12.002 1.00 86.38 263 HIS A C 1
ATOM 2162 O O . HIS A 1 263 ? 3.156 -16.367 12.242 1.00 86.38 263 HIS A O 1
ATOM 2168 N N . ILE A 1 264 ? 4.315 -14.932 10.964 1.00 88.75 264 ILE A N 1
ATOM 2169 C CA . ILE A 1 264 ? 3.260 -14.721 9.968 1.00 88.75 264 ILE A CA 1
ATOM 2170 C C . ILE A 1 264 ? 3.487 -15.660 8.784 1.00 88.75 264 ILE A C 1
ATOM 2172 O O . ILE A 1 264 ? 4.617 -15.811 8.312 1.00 88.75 264 ILE A O 1
ATOM 2176 N N . LYS A 1 265 ? 2.414 -16.258 8.246 1.00 92.94 265 LYS A N 1
ATOM 2177 C CA . LYS A 1 265 ? 2.493 -16.991 6.975 1.00 92.94 265 LYS A CA 1
ATOM 2178 C C . LYS A 1 265 ? 2.640 -15.992 5.829 1.00 92.94 265 LYS A C 1
ATOM 2180 O O . LYS A 1 265 ? 1.658 -15.489 5.285 1.00 92.94 265 LYS A O 1
ATOM 2185 N N . VAL A 1 266 ? 3.886 -15.691 5.483 1.00 92.25 266 VAL A N 1
ATOM 2186 C CA . VAL A 1 266 ? 4.230 -14.822 4.357 1.00 92.25 266 VAL A CA 1
ATOM 2187 C C . VAL A 1 266 ? 4.359 -15.661 3.092 1.00 92.25 266 VAL A C 1
ATOM 2189 O O . VAL A 1 266 ? 5.175 -16.584 3.024 1.00 92.25 266 VAL A O 1
ATOM 2192 N N . GLY A 1 267 ? 3.581 -15.305 2.079 1.00 89.19 267 GLY A N 1
ATOM 2193 C CA . GLY A 1 267 ? 3.693 -15.835 0.730 1.00 89.19 267 GLY A CA 1
ATOM 2194 C C . GLY A 1 267 ? 3.877 -14.720 -0.290 1.00 89.19 267 GLY A C 1
ATOM 2195 O O . GLY A 1 267 ? 3.654 -13.538 -0.021 1.00 89.19 267 GLY A O 1
ATOM 2196 N N . ARG A 1 268 ? 4.252 -15.111 -1.500 1.00 85.00 268 ARG A N 1
ATOM 2197 C CA . ARG A 1 268 ? 4.135 -14.275 -2.691 1.00 85.00 268 ARG A CA 1
ATOM 2198 C C . ARG A 1 268 ? 3.101 -14.911 -3.597 1.00 85.00 268 ARG A C 1
ATOM 2200 O O . ARG A 1 268 ? 3.098 -16.132 -3.761 1.00 85.00 268 ARG A O 1
ATOM 2207 N N . LYS A 1 269 ? 2.214 -14.111 -4.188 1.00 69.56 269 LYS A N 1
ATOM 2208 C CA . LYS A 1 269 ? 1.325 -14.649 -5.216 1.00 69.56 269 LYS A CA 1
ATOM 2209 C C . LYS A 1 269 ? 2.166 -14.952 -6.453 1.00 69.56 269 LYS A C 1
ATOM 2211 O O . LYS A 1 269 ? 2.577 -14.052 -7.177 1.00 69.56 269 LYS A O 1
ATOM 2216 N N . LEU A 1 270 ? 2.444 -16.232 -6.671 1.00 62.09 270 LEU A N 1
ATOM 2217 C CA . LEU A 1 270 ? 3.175 -16.692 -7.840 1.00 62.09 270 LEU A CA 1
ATOM 2218 C C . LEU A 1 270 ? 2.211 -16.773 -9.014 1.00 62.09 270 LEU A C 1
ATOM 2220 O O . LEU A 1 270 ? 1.387 -17.681 -9.102 1.00 62.09 270 LEU A O 1
ATOM 2224 N N . ILE A 1 271 ? 2.307 -15.807 -9.915 1.00 61.50 271 ILE A N 1
ATOM 2225 C CA . ILE A 1 271 ? 1.665 -15.917 -11.218 1.00 61.50 271 ILE A CA 1
ATOM 2226 C C . ILE A 1 271 ? 2.538 -16.887 -12.019 1.00 61.50 271 ILE A C 1
ATOM 2228 O O . ILE A 1 271 ? 3.738 -16.661 -12.155 1.00 61.50 271 ILE A O 1
ATOM 2232 N N . LYS A 1 272 ? 1.983 -18.016 -12.474 1.00 60.75 272 LYS A N 1
ATOM 2233 C CA . LYS A 1 272 ? 2.678 -18.889 -13.430 1.00 60.75 272 LYS A CA 1
ATOM 2234 C C . LYS A 1 272 ? 2.637 -18.167 -14.776 1.00 60.75 272 LYS A C 1
ATOM 2236 O O . LYS A 1 272 ? 1.554 -18.040 -15.335 1.00 60.75 272 LYS A O 1
ATOM 2241 N N . TYR A 1 273 ? 3.779 -17.703 -15.272 1.00 65.81 273 TYR A N 1
ATOM 2242 C CA . TYR A 1 273 ? 3.865 -17.016 -16.562 1.00 65.81 273 TYR A CA 1
ATOM 2243 C C . TYR A 1 273 ? 4.784 -17.733 -17.545 1.00 65.81 273 TYR A C 1
ATOM 2245 O O . TYR A 1 273 ? 5.729 -18.435 -17.166 1.00 65.81 273 TYR A O 1
ATOM 2253 N N . LYS A 1 274 ? 4.502 -17.550 -18.838 1.00 66.06 274 LYS A N 1
ATOM 2254 C CA . LYS A 1 274 ? 5.367 -18.033 -19.917 1.00 66.06 274 LYS A CA 1
ATOM 2255 C C . LYS A 1 274 ? 6.492 -17.030 -20.141 1.00 66.06 274 LYS A C 1
ATOM 2257 O O . LYS A 1 274 ? 6.320 -16.010 -20.802 1.00 66.06 274 LYS A O 1
ATOM 2262 N N . ILE A 1 275 ? 7.675 -17.343 -19.620 1.00 69.00 275 ILE A N 1
ATOM 2263 C CA . ILE A 1 275 ? 8.876 -16.555 -19.902 1.00 69.00 275 ILE A CA 1
ATOM 2264 C C . ILE A 1 275 ? 9.316 -16.815 -21.343 1.00 69.00 275 ILE A C 1
ATOM 2266 O O . ILE A 1 275 ? 9.904 -17.855 -21.647 1.00 69.00 275 ILE A O 1
ATOM 2270 N N . ASN A 1 276 ? 9.063 -15.851 -22.227 1.00 73.06 276 ASN A N 1
ATOM 2271 C CA . ASN A 1 276 ? 9.761 -15.782 -23.502 1.00 73.06 276 ASN A CA 1
ATOM 2272 C C . ASN A 1 276 ? 11.083 -15.026 -23.308 1.00 73.06 276 ASN A C 1
ATOM 2274 O O . ASN A 1 276 ? 11.076 -13.834 -22.985 1.00 73.06 276 ASN A O 1
ATOM 2278 N N . LYS A 1 277 ? 12.205 -15.729 -23.495 1.00 74.62 277 LYS A N 1
ATOM 2279 C CA . LYS A 1 277 ? 13.557 -15.155 -23.384 1.00 74.62 277 LYS A CA 1
ATOM 2280 C C . LYS A 1 277 ? 13.854 -14.150 -24.495 1.00 74.62 277 LYS A C 1
ATOM 2282 O O . LYS A 1 277 ? 14.615 -13.205 -24.299 1.00 74.62 277 LYS A O 1
ATOM 2287 N N . THR A 1 278 ? 13.250 -14.343 -25.666 1.00 84.62 278 THR A N 1
ATOM 2288 C CA . THR A 1 278 ? 13.390 -13.426 -26.794 1.00 84.62 278 THR A CA 1
ATOM 2289 C C . THR A 1 278 ? 12.270 -12.397 -26.723 1.00 84.62 278 THR A C 1
ATOM 2291 O O . THR A 1 278 ? 11.092 -12.732 -26.851 1.00 84.62 278 THR A O 1
ATOM 2294 N N . LYS A 1 279 ? 12.632 -11.135 -26.487 1.00 91.75 279 LYS A N 1
ATOM 2295 C CA . LYS A 1 279 ? 11.676 -10.027 -26.372 1.00 91.75 279 LYS A CA 1
ATOM 2296 C C . LYS A 1 279 ? 11.402 -9.367 -27.715 1.00 91.75 279 LYS A C 1
ATOM 2298 O O . LYS A 1 279 ? 12.310 -9.228 -28.536 1.00 91.75 279 LYS A O 1
ATOM 2303 N N . ASN A 1 280 ? 10.172 -8.896 -27.898 1.00 93.25 280 ASN A N 1
ATOM 2304 C CA . ASN A 1 280 ? 9.808 -8.063 -29.040 1.00 93.25 280 ASN A CA 1
ATOM 2305 C C . ASN A 1 280 ? 10.423 -6.670 -28.877 1.00 93.25 280 ASN A C 1
ATOM 2307 O O . ASN A 1 280 ? 10.634 -6.212 -27.754 1.00 93.25 280 ASN A O 1
ATOM 2311 N N . ASN A 1 281 ? 10.642 -5.945 -29.976 1.00 95.38 281 ASN A N 1
ATOM 2312 C CA . ASN A 1 281 ? 11.004 -4.524 -29.917 1.00 95.38 281 ASN A CA 1
ATOM 2313 C C . ASN A 1 281 ? 9.777 -3.665 -29.557 1.00 95.38 281 ASN A C 1
ATOM 2315 O O . ASN A 1 281 ? 9.432 -2.720 -30.253 1.00 95.38 281 ASN A O 1
ATOM 2319 N N . ASN A 1 282 ? 9.118 -4.002 -28.452 1.00 97.25 282 ASN A N 1
ATOM 2320 C CA . ASN A 1 282 ? 8.012 -3.250 -27.889 1.00 97.25 282 ASN A CA 1
ATOM 2321 C C . ASN A 1 282 ? 8.487 -2.557 -26.609 1.00 97.25 282 ASN A C 1
ATOM 2323 O O . ASN A 1 282 ? 9.234 -3.145 -25.815 1.00 97.25 282 ASN A O 1
ATOM 2327 N N . ILE A 1 283 ? 8.036 -1.321 -26.410 1.00 97.62 283 ILE A N 1
ATOM 2328 C CA . ILE A 1 283 ? 8.211 -0.554 -25.176 1.00 97.62 283 ILE A CA 1
ATOM 2329 C C . ILE A 1 283 ? 6.835 -0.301 -24.589 1.00 97.62 283 ILE A C 1
ATOM 2331 O O . ILE A 1 283 ? 6.023 0.382 -25.204 1.00 97.62 283 ILE A O 1
ATOM 2335 N N . MET A 1 284 ? 6.569 -0.835 -23.401 1.00 97.25 284 MET A N 1
ATOM 2336 C CA . MET A 1 284 ? 5.317 -0.571 -22.697 1.00 97.25 284 MET A CA 1
ATOM 2337 C C . MET A 1 284 ? 5.472 0.629 -21.765 1.00 97.25 284 MET A C 1
ATOM 2339 O O . MET A 1 284 ? 6.351 0.640 -20.911 1.00 97.25 284 MET A O 1
ATOM 2343 N N . ILE A 1 285 ? 4.605 1.622 -21.910 1.00 94.12 285 ILE A N 1
ATOM 2344 C CA . ILE A 1 285 ? 4.526 2.827 -21.088 1.00 94.12 285 ILE A CA 1
ATOM 2345 C C . ILE A 1 285 ? 3.428 2.605 -20.054 1.00 94.12 285 ILE A C 1
ATOM 2347 O O . ILE A 1 285 ? 2.269 2.406 -20.412 1.00 94.12 285 ILE A O 1
ATOM 2351 N N . LEU A 1 286 ? 3.786 2.625 -18.773 1.00 90.94 286 LEU A N 1
ATOM 2352 C CA . LEU A 1 286 ? 2.839 2.425 -17.683 1.00 90.94 286 LEU A CA 1
ATOM 2353 C C . LEU A 1 286 ? 2.257 3.751 -17.207 1.00 90.94 286 LEU A C 1
ATOM 2355 O O . LEU A 1 286 ? 2.999 4.631 -16.770 1.00 90.94 286 LEU A O 1
ATOM 2359 N N . SER A 1 287 ? 0.926 3.830 -17.199 1.00 82.50 287 SER A N 1
ATOM 2360 C CA . SER A 1 287 ? 0.134 4.872 -16.544 1.00 82.50 287 SER A CA 1
ATOM 2361 C C . SER A 1 287 ? 0.681 6.287 -16.791 1.00 82.50 287 SER A C 1
ATOM 2363 O O . SER A 1 287 ? 0.995 6.982 -15.817 1.00 82.50 287 SER A O 1
ATOM 2365 N N . PRO A 1 288 ? 0.853 6.725 -18.058 1.00 74.25 288 PRO A N 1
ATOM 2366 C CA . PRO A 1 288 ? 1.369 8.059 -18.338 1.00 74.25 288 PRO A CA 1
ATOM 2367 C C . PRO A 1 288 ? 0.459 9.100 -17.684 1.00 74.25 288 PRO A C 1
ATOM 2369 O O . PRO A 1 288 ? -0.734 9.175 -17.971 1.00 74.25 288 PRO A O 1
ATOM 2372 N N . ASN A 1 289 ? 1.010 9.895 -16.767 1.00 68.94 289 ASN A N 1
ATOM 2373 C CA . ASN A 1 289 ? 0.256 10.973 -16.142 1.00 68.94 289 ASN A CA 1
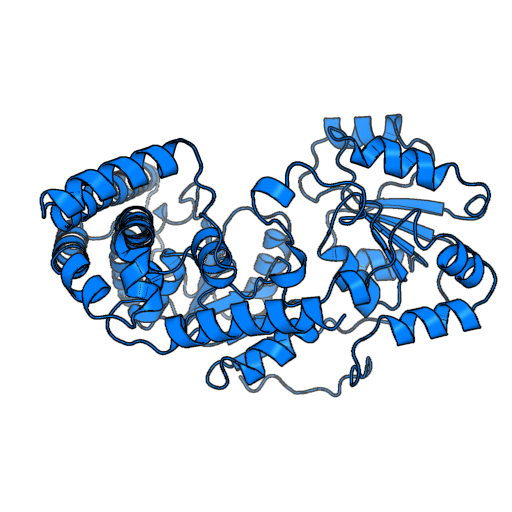ATOM 2374 C C . ASN A 1 289 ? 0.295 12.199 -17.057 1.00 68.94 289 ASN A C 1
ATOM 2376 O O . ASN A 1 289 ? 1.310 12.889 -17.129 1.00 68.94 289 ASN A O 1
ATOM 2380 N N . LEU A 1 290 ? -0.821 12.447 -17.741 1.00 59.72 290 LEU A N 1
ATOM 2381 C CA . LEU A 1 290 ? -0.973 13.472 -18.778 1.00 59.72 290 LEU A CA 1
ATOM 2382 C C . LEU A 1 290 ? -0.960 14.912 -18.239 1.00 59.72 290 LEU A C 1
ATOM 2384 O O . LEU A 1 290 ? -0.904 15.854 -19.019 1.00 59.72 290 LEU A O 1
ATOM 2388 N N . ILE A 1 291 ? -1.030 15.089 -16.915 1.00 54.91 291 ILE A N 1
ATOM 2389 C CA . ILE A 1 291 ? -1.142 16.398 -16.250 1.00 54.91 291 ILE A CA 1
ATOM 2390 C C . ILE A 1 291 ? 0.213 16.842 -15.655 1.00 54.91 291 ILE A C 1
ATOM 2392 O O . ILE A 1 291 ? 0.375 17.992 -15.253 1.00 54.91 291 ILE A O 1
ATOM 2396 N N . LEU A 1 292 ? 1.219 15.958 -15.610 1.00 58.88 292 LEU A N 1
ATOM 2397 C CA . LEU A 1 292 ? 2.514 16.212 -14.966 1.00 58.88 292 LEU A CA 1
ATOM 2398 C C . LEU A 1 292 ? 3.683 16.274 -15.963 1.00 58.88 292 LEU A C 1
ATOM 2400 O O . LEU A 1 292 ? 3.631 15.717 -17.057 1.00 58.88 292 LEU A O 1
ATOM 2404 N N . SER A 1 293 ? 4.798 16.870 -15.521 1.00 57.72 293 SER A N 1
ATOM 2405 C CA . SER A 1 293 ? 6.098 16.934 -16.221 1.00 57.72 293 SER A CA 1
ATOM 2406 C C . SER A 1 293 ? 6.633 15.579 -16.712 1.00 57.72 293 SER A C 1
ATOM 2408 O O . SER A 1 293 ? 7.460 15.529 -17.623 1.00 57.72 293 SER A O 1
ATOM 2410 N N . ASN A 1 294 ? 6.132 14.476 -16.152 1.00 63.50 294 ASN A N 1
ATOM 2411 C CA . ASN A 1 294 ? 6.410 13.106 -16.582 1.00 63.50 294 ASN A CA 1
ATOM 2412 C C . ASN A 1 294 ? 6.077 12.868 -18.060 1.00 63.50 294 ASN A C 1
ATOM 2414 O O . ASN A 1 294 ? 6.717 12.040 -18.703 1.00 63.50 294 ASN A O 1
ATOM 2418 N N . PHE A 1 295 ? 5.098 13.589 -18.605 1.00 74.00 295 PHE A N 1
ATOM 2419 C CA . PHE A 1 295 ? 4.677 13.423 -19.986 1.00 74.00 295 PHE A CA 1
ATOM 2420 C C . PHE A 1 295 ? 5.718 13.935 -20.995 1.00 74.00 295 PHE A C 1
ATOM 2422 O O . PHE A 1 295 ? 6.062 13.221 -21.937 1.00 74.00 295 PHE A O 1
ATOM 2429 N N . CYS A 1 296 ? 6.316 15.106 -20.744 1.00 80.06 296 CYS A N 1
ATOM 2430 C CA . CYS A 1 296 ? 7.415 15.627 -21.565 1.00 80.06 296 CYS A CA 1
ATOM 2431 C C . CYS A 1 296 ? 8.604 14.658 -21.588 1.00 80.06 296 CYS A C 1
ATOM 2433 O O . CYS A 1 296 ? 9.196 14.430 -22.638 1.00 80.06 296 CYS A O 1
ATOM 2435 N N . LYS A 1 297 ? 8.909 14.024 -20.447 1.00 85.19 297 LYS A N 1
ATOM 2436 C CA . LYS A 1 297 ? 9.977 13.018 -20.356 1.00 85.19 297 LYS A CA 1
ATOM 2437 C C . LYS A 1 297 ? 9.676 11.769 -21.186 1.00 85.19 297 LYS A C 1
ATOM 2439 O O . LYS A 1 297 ? 10.589 11.193 -21.769 1.00 85.19 297 LYS A O 1
ATOM 2444 N N . ILE A 1 298 ? 8.408 11.353 -21.265 1.00 88.88 298 ILE A N 1
ATOM 2445 C CA . ILE A 1 298 ? 7.986 10.245 -22.137 1.00 88.88 298 ILE A CA 1
ATOM 2446 C C . ILE A 1 298 ? 8.198 10.623 -23.606 1.00 88.88 298 ILE A C 1
ATOM 2448 O O . ILE A 1 298 ? 8.799 9.845 -24.341 1.00 88.88 298 ILE A O 1
ATOM 2452 N N . GLN A 1 299 ? 7.770 11.814 -24.031 1.00 88.06 299 GLN A N 1
ATOM 2453 C CA . GLN A 1 299 ? 7.974 12.284 -25.408 1.00 88.06 299 GLN A CA 1
ATOM 2454 C C . GLN A 1 299 ? 9.465 12.416 -25.759 1.00 88.06 299 GLN A C 1
ATOM 2456 O O . GLN A 1 299 ? 9.903 11.967 -26.822 1.00 88.06 299 GLN A O 1
ATOM 2461 N N . GLU A 1 300 ? 10.267 12.967 -24.848 1.00 89.50 300 GLU A N 1
ATOM 2462 C CA . GLU A 1 300 ? 11.719 13.063 -25.000 1.00 89.50 300 GLU A CA 1
ATOM 2463 C C . GLU A 1 300 ? 12.351 11.675 -25.148 1.00 89.50 300 GLU A C 1
ATOM 2465 O O . GLU A 1 300 ? 13.152 11.456 -26.057 1.00 89.50 300 GLU A O 1
ATOM 2470 N N . PHE A 1 301 ? 11.949 10.716 -24.311 1.00 92.06 301 PHE A N 1
ATOM 2471 C CA . PHE A 1 301 ? 12.405 9.332 -24.396 1.00 92.06 301 PHE A CA 1
ATOM 2472 C C . PHE A 1 301 ? 12.007 8.684 -25.728 1.00 92.06 301 PHE A C 1
ATOM 2474 O O . PHE A 1 301 ? 12.841 8.070 -26.388 1.00 92.06 301 PHE A O 1
ATOM 2481 N N . MET A 1 302 ? 10.756 8.848 -26.162 1.00 92.25 302 MET A N 1
ATOM 2482 C CA . MET A 1 302 ? 10.238 8.267 -27.406 1.00 92.25 302 MET A CA 1
ATOM 2483 C C . MET A 1 302 ? 10.902 8.832 -28.663 1.00 92.25 302 MET A C 1
ATOM 2485 O O . MET A 1 302 ? 11.060 8.113 -29.647 1.00 92.25 302 MET A O 1
ATOM 2489 N N . SER A 1 303 ? 11.293 10.107 -28.642 1.00 92.06 303 SER A N 1
ATOM 2490 C CA . SER A 1 303 ? 11.907 10.775 -29.797 1.00 92.06 303 SER A CA 1
ATOM 2491 C C . SER A 1 303 ? 13.372 10.387 -30.030 1.00 92.06 303 SER A C 1
ATOM 2493 O O . SER A 1 303 ? 13.951 10.757 -31.054 1.00 92.06 303 SER A O 1
ATOM 2495 N N . GLN A 1 304 ? 13.985 9.613 -29.126 1.00 94.50 304 GLN A N 1
ATOM 2496 C CA . GLN A 1 304 ? 15.383 9.222 -29.268 1.00 94.50 304 GLN A CA 1
ATOM 2497 C C . GLN A 1 304 ? 15.589 8.294 -30.480 1.00 94.50 304 GLN A C 1
ATOM 2499 O O . GLN A 1 304 ? 14.931 7.253 -30.581 1.00 94.50 304 GLN A O 1
ATOM 2504 N N . PRO A 1 305 ? 16.580 8.568 -31.354 1.00 93.50 305 PRO A N 1
ATOM 2505 C CA . PRO A 1 305 ? 16.823 7.768 -32.559 1.00 93.50 305 PRO A CA 1
ATOM 2506 C C . PRO A 1 305 ? 17.067 6.276 -32.296 1.00 93.50 305 PRO A C 1
ATOM 2508 O O . PRO A 1 305 ? 16.760 5.434 -33.139 1.00 93.50 305 PRO A O 1
ATOM 2511 N N . ILE A 1 306 ? 17.590 5.935 -31.114 1.00 93.81 306 ILE A N 1
ATOM 2512 C CA . ILE A 1 306 ? 17.876 4.553 -30.704 1.00 93.81 306 ILE A CA 1
ATOM 2513 C C . ILE A 1 306 ? 16.613 3.684 -30.596 1.00 93.81 306 ILE A C 1
ATOM 2515 O O . ILE A 1 306 ? 16.717 2.460 -30.652 1.00 93.81 306 ILE A O 1
ATOM 2519 N N . PHE A 1 307 ? 15.428 4.298 -30.492 1.00 94.81 307 PHE A N 1
ATOM 2520 C CA . PHE A 1 307 ? 14.145 3.600 -30.407 1.00 94.81 307 PHE A CA 1
ATOM 2521 C C . PHE A 1 307 ? 13.344 3.612 -31.714 1.00 94.81 307 PHE A C 1
ATOM 2523 O O . PHE A 1 307 ? 12.201 3.169 -31.723 1.00 94.81 307 PHE A O 1
ATOM 2530 N N . LYS A 1 308 ? 13.925 4.048 -32.842 1.00 92.12 308 LYS A N 1
ATOM 2531 C CA . LYS A 1 308 ? 13.222 4.146 -34.139 1.00 92.12 308 LYS A CA 1
ATOM 2532 C C . LYS A 1 308 ? 12.515 2.850 -34.573 1.00 92.12 308 LYS A C 1
ATOM 2534 O O . LYS A 1 308 ? 11.484 2.910 -35.232 1.00 92.12 308 LYS A O 1
ATOM 2539 N N . ASN A 1 309 ? 13.066 1.691 -34.208 1.00 92.94 309 ASN A N 1
ATOM 2540 C CA . ASN A 1 309 ? 12.527 0.375 -34.572 1.00 92.94 309 ASN A CA 1
ATOM 2541 C C . ASN A 1 309 ? 11.648 -0.248 -33.474 1.00 92.94 309 ASN A C 1
ATOM 2543 O O . ASN A 1 309 ? 11.398 -1.455 -33.514 1.00 92.94 309 ASN A O 1
ATOM 2547 N N . PHE A 1 310 ? 11.242 0.534 -32.472 1.00 96.44 310 PHE A N 1
ATOM 2548 C CA . PHE A 1 310 ? 10.377 0.068 -31.399 1.00 96.44 310 PHE A CA 1
ATOM 2549 C C . PHE A 1 310 ? 8.930 0.501 -31.605 1.00 96.44 310 PHE A C 1
ATOM 2551 O O . PHE A 1 310 ? 8.649 1.625 -32.015 1.00 96.44 310 PHE A O 1
ATOM 2558 N N . GLN A 1 311 ? 8.009 -0.391 -31.253 1.00 97.44 311 GLN A N 1
ATOM 2559 C CA . GLN A 1 311 ? 6.596 -0.071 -31.116 1.00 97.44 311 GLN A CA 1
ATOM 2560 C C . GLN A 1 311 ? 6.304 0.329 -29.670 1.00 97.44 311 GLN A C 1
ATOM 2562 O O . GLN A 1 311 ? 6.657 -0.387 -28.729 1.00 97.44 311 GLN A O 1
ATOM 2567 N N . PHE A 1 312 ? 5.647 1.469 -29.481 1.00 96.56 312 PHE A N 1
ATOM 2568 C CA . PHE A 1 312 ? 5.279 1.947 -28.154 1.00 96.56 312 PHE A CA 1
ATOM 2569 C C . PHE A 1 312 ? 3.850 1.530 -27.815 1.00 96.56 312 PHE A C 1
ATOM 2571 O O . PHE A 1 312 ? 2.912 1.810 -28.559 1.00 96.56 312 PHE A O 1
ATOM 2578 N N . ILE A 1 313 ? 3.694 0.866 -26.676 1.00 96.69 313 ILE A N 1
ATOM 2579 C CA . ILE A 1 313 ? 2.419 0.396 -26.144 1.00 96.69 313 ILE A CA 1
ATOM 2580 C C . ILE A 1 313 ? 2.081 1.253 -24.936 1.00 96.69 313 ILE A C 1
ATOM 2582 O O . ILE A 1 313 ? 2.793 1.235 -23.938 1.00 96.69 313 ILE A O 1
ATOM 2586 N N . ASN A 1 314 ? 1.004 2.013 -25.012 1.00 93.25 314 ASN A N 1
ATOM 2587 C CA . ASN A 1 314 ? 0.526 2.834 -23.920 1.00 93.25 314 ASN A CA 1
ATOM 2588 C C . ASN A 1 314 ? -0.491 2.053 -23.087 1.00 93.25 314 ASN A C 1
ATOM 2590 O O . ASN A 1 314 ? -1.586 1.752 -23.562 1.00 93.25 314 ASN A O 1
ATOM 2594 N N . ARG A 1 315 ? -0.133 1.747 -21.838 1.00 91.62 315 ARG A N 1
ATOM 2595 C CA . ARG A 1 315 ? -1.022 1.106 -20.874 1.00 91.62 315 ARG A CA 1
ATOM 2596 C C . ARG A 1 315 ? -1.518 2.141 -19.860 1.00 91.62 315 ARG A C 1
ATOM 2598 O O . ARG A 1 315 ? -0.796 2.433 -18.902 1.00 91.62 315 ARG A O 1
ATOM 2605 N N . PRO A 1 316 ? -2.731 2.691 -20.033 1.00 87.12 316 PRO A N 1
ATOM 2606 C CA . PRO A 1 316 ? -3.260 3.707 -19.136 1.00 87.12 316 PRO A CA 1
ATOM 2607 C C . PRO A 1 316 ? -3.647 3.110 -17.778 1.00 87.12 316 PRO A C 1
ATOM 2609 O O . PRO A 1 316 ? -3.647 1.893 -17.566 1.00 87.12 316 PRO A O 1
ATOM 2612 N N . THR A 1 317 ? -3.988 3.980 -16.828 1.00 81.25 317 THR A N 1
ATOM 2613 C CA . THR A 1 317 ? -4.545 3.535 -15.550 1.00 81.25 317 THR A CA 1
ATOM 2614 C C . THR A 1 317 ? -5.897 2.836 -15.785 1.00 81.25 317 THR A C 1
ATOM 2616 O O . THR A 1 317 ? -6.682 3.284 -16.619 1.00 81.25 317 THR A O 1
ATOM 2619 N N . PRO A 1 318 ? -6.235 1.766 -15.039 1.00 76.12 318 PRO A N 1
ATOM 2620 C CA . PRO A 1 318 ? -7.491 1.027 -15.228 1.00 76.12 318 PRO A CA 1
ATOM 2621 C C . PRO A 1 318 ? -8.784 1.835 -15.070 1.00 76.12 318 PRO A C 1
ATOM 2623 O O . PRO A 1 318 ? -9.854 1.352 -15.418 1.00 76.12 318 PRO A O 1
ATOM 2626 N N . GLN A 1 319 ? -8.696 3.035 -14.497 1.00 77.25 319 GLN A N 1
ATOM 2627 C CA . GLN A 1 319 ? -9.824 3.937 -14.261 1.00 77.25 319 GLN A CA 1
ATOM 2628 C C . GLN A 1 319 ? -9.728 5.215 -15.108 1.00 77.25 319 GLN A C 1
ATOM 2630 O O . GLN A 1 319 ? -10.413 6.187 -14.802 1.00 77.25 319 GLN A O 1
ATOM 2635 N N . ALA A 1 320 ? -8.870 5.228 -16.135 1.00 80.50 320 ALA A N 1
ATOM 2636 C CA . ALA A 1 320 ? -8.754 6.359 -17.044 1.00 80.50 320 ALA A CA 1
ATOM 2637 C C . ALA A 1 320 ? -10.105 6.646 -17.714 1.00 80.50 320 ALA A C 1
ATOM 2639 O O . ALA A 1 320 ? -10.754 5.759 -18.271 1.00 80.50 320 ALA A O 1
ATOM 2640 N N . THR A 1 321 ? -10.525 7.901 -17.634 1.00 83.88 321 THR A N 1
ATOM 2641 C CA . THR A 1 321 ? -11.715 8.430 -18.293 1.00 83.88 321 THR A CA 1
ATOM 2642 C C . THR A 1 321 ? -11.516 8.496 -19.803 1.00 83.88 321 THR A C 1
ATOM 2644 O O . THR A 1 321 ? -10.392 8.566 -20.297 1.00 83.88 321 THR A O 1
ATOM 2647 N N . GLU A 1 322 ? -12.615 8.543 -20.556 1.00 85.62 322 GLU A N 1
ATOM 2648 C CA . GLU A 1 322 ? -12.558 8.683 -22.015 1.00 85.62 322 GLU A CA 1
ATOM 2649 C C . GLU A 1 322 ? -11.749 9.921 -22.442 1.00 85.62 322 GLU A C 1
ATOM 2651 O O . GLU A 1 322 ? -10.912 9.843 -23.337 1.00 85.62 322 GLU A O 1
ATOM 2656 N N . SER A 1 323 ? -11.921 11.045 -21.739 1.00 85.38 323 SER A N 1
ATOM 2657 C CA . SER A 1 323 ? -11.161 12.276 -21.974 1.00 85.38 323 SER A CA 1
ATOM 2658 C C . SER A 1 323 ? -9.656 12.098 -21.756 1.00 85.38 323 SER A C 1
ATOM 2660 O O . SER A 1 323 ? -8.862 12.620 -22.537 1.00 85.38 323 SER A O 1
ATOM 2662 N N . GLU A 1 324 ? -9.250 11.359 -20.719 1.00 83.50 324 GLU A N 1
ATOM 2663 C CA . GLU A 1 324 ? -7.838 11.041 -20.477 1.00 83.50 324 GLU A CA 1
ATOM 2664 C C . GLU A 1 324 ? -7.282 10.133 -21.579 1.00 83.50 324 GLU A C 1
ATOM 2666 O O . GLU A 1 324 ? -6.176 10.362 -22.059 1.00 83.50 324 GLU A O 1
ATOM 2671 N N . LEU A 1 325 ? -8.050 9.146 -22.046 1.00 85.81 325 LEU A N 1
ATOM 2672 C CA . LEU A 1 325 ? -7.631 8.277 -23.150 1.00 85.81 325 LEU A CA 1
ATOM 2673 C C . LEU A 1 325 ? -7.466 9.059 -24.462 1.00 85.81 325 LEU A C 1
ATOM 2675 O O . LEU A 1 325 ? -6.433 8.928 -25.120 1.00 85.81 325 LEU A O 1
ATOM 2679 N N . HIS A 1 326 ? -8.435 9.913 -24.811 1.00 85.31 326 HIS A N 1
ATOM 2680 C CA . HIS A 1 326 ? -8.364 10.783 -25.993 1.00 85.31 326 HIS A CA 1
ATOM 2681 C C . HIS A 1 326 ? -7.163 11.722 -25.936 1.00 85.31 326 HIS A C 1
ATOM 2683 O O . HIS A 1 326 ? -6.423 11.839 -26.913 1.00 85.31 326 HIS A O 1
ATOM 2689 N N . LEU A 1 327 ? -6.928 12.360 -24.786 1.00 83.00 327 LEU A N 1
ATOM 2690 C CA . LEU A 1 327 ? -5.759 13.213 -24.592 1.00 83.00 327 LEU A CA 1
ATOM 2691 C C . LEU A 1 327 ? -4.463 12.407 -24.738 1.00 83.00 327 LEU A C 1
ATOM 2693 O O . LEU A 1 327 ? -3.541 12.844 -25.420 1.00 83.00 327 LEU A O 1
ATOM 2697 N N . SER A 1 328 ? -4.403 11.204 -24.165 1.00 83.50 328 SER A N 1
ATOM 2698 C CA . SER A 1 328 ? -3.219 10.357 -24.274 1.00 83.50 328 SER A CA 1
ATOM 2699 C C . SER A 1 328 ? -2.901 9.969 -25.716 1.00 83.50 328 SER A C 1
ATOM 2701 O O . SER A 1 328 ? -1.728 9.942 -26.080 1.00 83.50 328 SER A O 1
ATOM 2703 N N . LEU A 1 329 ? -3.920 9.663 -26.521 1.00 84.62 329 LEU A N 1
ATOM 2704 C CA . LEU A 1 329 ? -3.761 9.327 -27.936 1.00 84.62 329 LEU A CA 1
ATOM 2705 C C . LEU A 1 329 ? -3.376 10.546 -28.773 1.00 84.62 329 LEU A C 1
ATOM 2707 O O . LEU A 1 329 ? -2.552 10.432 -29.674 1.00 84.62 329 LEU A O 1
ATOM 2711 N N . LYS A 1 330 ? -3.936 11.718 -28.463 1.00 86.50 330 LYS A N 1
ATOM 2712 C CA . LYS A 1 330 ? -3.581 12.971 -29.134 1.00 86.50 330 LYS A CA 1
ATOM 2713 C C . LYS A 1 330 ? -2.110 13.325 -28.917 1.00 86.50 330 LYS A C 1
ATOM 2715 O O . LYS A 1 330 ? -1.428 13.727 -29.854 1.00 86.50 330 LYS A O 1
ATOM 2720 N N . GLU A 1 331 ? -1.640 13.190 -27.684 1.00 83.44 331 GLU A N 1
ATOM 2721 C CA . GLU A 1 331 ? -0.318 13.663 -27.278 1.00 83.44 331 GLU A CA 1
ATOM 2722 C C . GLU A 1 331 ? 0.792 12.602 -27.468 1.00 83.44 331 GLU A C 1
ATOM 2724 O O . GLU A 1 331 ? 1.970 12.951 -27.581 1.00 83.44 331 GLU A O 1
ATOM 2729 N N . LEU A 1 332 ? 0.431 11.311 -27.550 1.00 86.75 332 LEU A N 1
ATOM 2730 C CA . LEU A 1 332 ? 1.308 10.191 -27.933 1.00 86.75 332 LEU A CA 1
ATOM 2731 C C . LEU A 1 332 ? 0.765 9.456 -29.181 1.00 86.75 332 LEU A C 1
ATOM 2733 O O . LEU A 1 332 ? 0.453 8.260 -29.110 1.00 86.75 332 LEU A O 1
ATOM 2737 N N . PRO A 1 333 ? 0.666 10.130 -30.342 1.00 83.44 333 PRO A N 1
ATOM 2738 C CA . PRO A 1 333 ? -0.057 9.617 -31.512 1.00 83.44 333 PRO A CA 1
ATOM 2739 C C . PRO A 1 333 ? 0.570 8.374 -32.155 1.00 83.44 333 PRO A C 1
ATOM 2741 O O . PRO A 1 333 ? -0.090 7.668 -32.910 1.00 83.44 333 PRO A O 1
ATOM 2744 N N . SER A 1 334 ? 1.837 8.082 -31.859 1.00 87.06 334 SER A N 1
ATOM 2745 C CA . SER A 1 334 ? 2.550 6.894 -32.342 1.00 87.06 334 SER A CA 1
ATOM 2746 C C . SER A 1 334 ? 2.408 5.667 -31.431 1.00 87.06 334 SER A C 1
ATOM 2748 O O . SER A 1 334 ? 3.052 4.646 -31.682 1.00 87.06 334 SER A O 1
ATOM 2750 N N . THR A 1 335 ? 1.600 5.748 -30.367 1.00 92.00 335 THR A N 1
ATOM 2751 C CA . THR A 1 335 ? 1.410 4.647 -29.410 1.00 92.00 335 THR A CA 1
ATOM 2752 C C . THR A 1 335 ? 0.174 3.812 -29.715 1.00 92.00 335 THR A C 1
ATOM 2754 O O . THR A 1 335 ? -0.834 4.314 -30.206 1.00 92.00 335 THR A O 1
ATOM 2757 N N . ILE A 1 336 ? 0.235 2.525 -29.376 1.00 94.69 336 ILE A N 1
ATOM 2758 C CA . ILE A 1 336 ? -0.931 1.640 -29.367 1.00 94.69 336 ILE A CA 1
ATOM 2759 C C . ILE A 1 336 ? -1.509 1.608 -27.962 1.00 94.69 336 ILE A C 1
ATOM 2761 O O . ILE A 1 336 ? -0.784 1.331 -27.007 1.00 94.69 336 ILE A O 1
ATOM 2765 N N . LEU A 1 337 ? -2.812 1.847 -27.838 1.00 92.31 337 LEU A N 1
ATOM 2766 C CA . LEU A 1 337 ? -3.507 1.727 -26.564 1.00 92.31 337 LEU A CA 1
ATOM 2767 C C . LEU A 1 337 ? -3.679 0.255 -26.176 1.00 92.31 337 LEU A C 1
ATOM 2769 O O . LEU A 1 337 ? -4.161 -0.559 -26.965 1.00 92.31 337 LEU A O 1
ATOM 2773 N N . ASP A 1 338 ? -3.291 -0.078 -24.953 1.00 93.44 338 ASP A N 1
ATOM 2774 C CA . ASP A 1 338 ? -3.459 -1.413 -24.395 1.00 93.44 338 ASP A CA 1
ATOM 2775 C C . ASP A 1 338 ? -4.800 -1.594 -23.664 1.00 93.44 338 ASP A C 1
ATOM 2777 O O . ASP A 1 338 ? -5.428 -0.634 -23.220 1.00 93.44 338 ASP A O 1
ATOM 2781 N N . ASP A 1 339 ? -5.214 -2.853 -23.510 1.00 87.00 339 ASP A N 1
ATOM 2782 C CA . ASP A 1 339 ? -6.442 -3.238 -22.821 1.00 87.00 339 ASP A CA 1
ATOM 2783 C C . ASP A 1 339 ? -6.259 -3.184 -21.295 1.00 87.00 339 ASP A C 1
ATOM 2785 O O . ASP A 1 339 ? -5.485 -3.941 -20.697 1.00 87.00 339 ASP A O 1
ATOM 2789 N N . THR A 1 340 ? -6.982 -2.276 -20.645 1.00 82.50 340 THR A N 1
ATOM 2790 C CA . THR A 1 340 ? -6.968 -2.118 -19.187 1.00 82.50 340 THR A CA 1
ATOM 2791 C C . THR A 1 340 ? -7.943 -3.028 -18.451 1.00 82.50 340 THR A C 1
ATOM 2793 O O . THR A 1 340 ? -7.904 -3.074 -17.219 1.00 82.50 340 THR A O 1
ATOM 2796 N N . THR A 1 341 ? -8.796 -3.764 -19.169 1.00 81.81 341 THR A N 1
ATOM 2797 C CA . THR A 1 341 ? -9.721 -4.733 -18.568 1.00 81.81 341 THR A CA 1
ATOM 2798 C C . THR A 1 341 ? -9.001 -6.001 -18.111 1.00 81.81 341 THR A C 1
ATOM 2800 O O . THR A 1 341 ? -9.447 -6.652 -17.163 1.00 81.81 341 THR A O 1
ATOM 2803 N N . ILE A 1 342 ? -7.847 -6.306 -18.714 1.00 84.44 342 ILE A N 1
ATOM 2804 C CA . ILE A 1 342 ? -6.968 -7.404 -18.307 1.00 84.44 342 ILE A CA 1
ATOM 2805 C C . ILE A 1 342 ? -5.899 -6.941 -17.301 1.00 84.44 342 ILE A C 1
ATOM 2807 O O . ILE A 1 342 ? -5.465 -5.783 -17.336 1.00 84.44 342 ILE A O 1
ATOM 2811 N N . PRO A 1 343 ? -5.413 -7.820 -16.407 1.00 83.19 343 PRO A N 1
ATOM 2812 C CA . PRO A 1 343 ? -4.283 -7.529 -15.526 1.00 83.19 343 PRO A CA 1
ATOM 2813 C C . PRO A 1 343 ? -2.979 -7.200 -16.272 1.00 83.19 343 PRO A C 1
ATOM 2815 O O . PRO A 1 343 ? -2.761 -7.617 -17.407 1.00 83.19 343 PRO A O 1
ATOM 2818 N N . LEU A 1 344 ? -2.056 -6.496 -15.598 1.00 87.31 344 LEU A N 1
ATOM 2819 C CA . LEU A 1 344 ? -0.765 -6.103 -16.189 1.00 87.31 344 LEU A CA 1
ATOM 2820 C C . LEU A 1 344 ? 0.036 -7.307 -16.699 1.00 87.31 344 LEU A C 1
ATOM 2822 O O . LEU A 1 344 ? 0.638 -7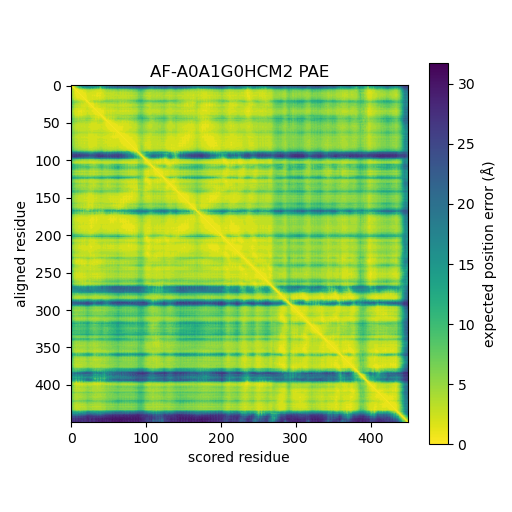.225 -17.762 1.00 87.31 344 LEU A O 1
ATOM 2826 N N . TYR A 1 345 ? 0.041 -8.419 -15.966 1.00 86.56 345 TYR A N 1
ATOM 2827 C CA . TYR A 1 345 ? 0.806 -9.592 -16.373 1.00 86.56 345 TYR A CA 1
ATOM 2828 C C . TYR A 1 345 ? 0.329 -10.193 -17.700 1.00 86.56 345 TYR A C 1
ATOM 2830 O O . TYR A 1 345 ? 1.161 -10.524 -18.538 1.00 86.56 345 TYR A O 1
ATOM 2838 N N . GLU A 1 346 ? -0.984 -10.274 -17.929 1.00 88.06 346 GLU A N 1
ATOM 2839 C CA . GLU A 1 346 ? -1.544 -10.783 -19.190 1.00 88.06 346 GLU A CA 1
ATOM 2840 C C . GLU A 1 346 ? -1.177 -9.863 -20.358 1.00 88.06 346 GLU A C 1
ATOM 2842 O O . GLU A 1 346 ? -0.851 -10.322 -21.451 1.00 88.06 346 GLU A O 1
ATOM 2847 N N . SER A 1 347 ? -1.147 -8.552 -20.112 1.00 91.75 347 SER A N 1
ATOM 2848 C CA . SER A 1 347 ? -0.667 -7.578 -21.091 1.00 91.75 347 SER A CA 1
ATOM 2849 C C . SER A 1 347 ? 0.827 -7.745 -21.399 1.00 91.75 347 SER A C 1
ATOM 2851 O O . SER A 1 347 ? 1.227 -7.718 -22.566 1.00 91.75 347 SER A O 1
ATOM 2853 N N . ILE A 1 348 ? 1.663 -7.983 -20.384 1.00 92.81 348 ILE A N 1
ATOM 2854 C CA . ILE A 1 348 ? 3.091 -8.255 -20.590 1.00 92.81 348 ILE A CA 1
ATOM 2855 C C . ILE A 1 348 ? 3.283 -9.530 -21.418 1.00 92.81 348 ILE A C 1
ATOM 2857 O O . ILE A 1 348 ? 4.109 -9.530 -22.328 1.00 92.81 348 ILE A O 1
ATOM 2861 N N . GLU A 1 349 ? 2.513 -10.592 -21.166 1.00 91.38 349 GLU A N 1
ATOM 2862 C CA . GLU A 1 349 ? 2.566 -11.815 -21.978 1.00 91.38 349 GLU A CA 1
ATOM 2863 C C . GLU A 1 349 ? 2.118 -11.575 -23.426 1.00 91.38 349 GLU A C 1
ATOM 2865 O O . GLU A 1 349 ? 2.782 -12.037 -24.355 1.00 91.38 349 GLU A O 1
ATOM 2870 N N . LYS A 1 350 ? 1.036 -10.809 -23.627 1.00 92.88 350 LYS A N 1
ATOM 2871 C CA . LYS A 1 350 ? 0.509 -10.441 -24.950 1.00 92.88 350 LYS A CA 1
ATOM 2872 C C . LYS A 1 350 ? 1.533 -9.669 -25.781 1.00 92.88 350 LYS A C 1
ATOM 2874 O O . LYS A 1 350 ? 1.772 -10.003 -26.939 1.00 92.88 350 LYS A O 1
ATOM 2879 N N . TRP A 1 351 ? 2.116 -8.617 -25.211 1.00 95.25 351 TRP A N 1
ATOM 2880 C CA . TRP A 1 351 ? 3.007 -7.715 -25.945 1.00 95.25 351 TRP A CA 1
ATOM 2881 C C . TRP A 1 351 ? 4.465 -8.175 -25.951 1.00 95.25 351 TRP A C 1
ATOM 2883 O O . TRP A 1 351 ? 5.221 -7.769 -26.837 1.00 95.25 351 TRP A O 1
ATOM 2893 N N . ASN A 1 352 ? 4.859 -9.003 -24.978 1.00 94.88 352 ASN A N 1
ATOM 2894 C CA . ASN A 1 352 ? 6.221 -9.476 -24.730 1.00 94.88 352 ASN A CA 1
ATOM 2895 C C . ASN A 1 352 ? 7.284 -8.364 -24.894 1.00 94.88 352 ASN A C 1
ATOM 2897 O O . ASN A 1 352 ? 8.197 -8.492 -25.722 1.00 94.88 352 ASN A O 1
ATOM 2901 N N . PRO A 1 353 ? 7.139 -7.235 -24.170 1.00 96.81 353 PRO A N 1
ATOM 2902 C CA . PRO A 1 353 ? 7.977 -6.063 -24.367 1.00 96.81 353 PRO A CA 1
ATOM 2903 C C . PRO A 1 353 ? 9.425 -6.304 -23.940 1.00 96.81 353 PRO A C 1
ATOM 2905 O O . PRO A 1 353 ? 9.709 -7.058 -23.012 1.00 96.81 353 PRO A O 1
ATOM 2908 N N . LYS A 1 354 ? 10.355 -5.618 -24.608 1.00 96.31 354 LYS A N 1
ATOM 2909 C CA . LYS A 1 354 ? 11.765 -5.577 -24.196 1.00 96.31 354 LYS A CA 1
ATOM 2910 C C . LYS A 1 354 ? 11.967 -4.587 -23.055 1.00 96.31 354 LYS A C 1
ATOM 2912 O O . LYS A 1 354 ? 12.717 -4.867 -22.123 1.00 96.31 354 LYS A O 1
ATOM 2917 N N . PHE A 1 355 ? 11.268 -3.455 -23.105 1.00 97.62 355 PHE A N 1
ATOM 2918 C CA . PHE A 1 355 ? 11.332 -2.423 -22.076 1.00 97.62 355 PHE A CA 1
ATOM 2919 C C . PHE A 1 355 ? 9.948 -2.131 -21.515 1.00 97.62 355 PHE A C 1
ATOM 2921 O O . PHE A 1 355 ? 8.969 -2.055 -22.258 1.00 97.62 355 PHE A O 1
ATOM 2928 N N . ILE A 1 356 ? 9.883 -1.912 -20.207 1.00 97.00 356 ILE A N 1
ATOM 2929 C CA . ILE A 1 356 ? 8.708 -1.332 -19.560 1.00 97.00 356 ILE A CA 1
ATOM 2930 C C . ILE A 1 356 ? 9.159 -0.056 -18.871 1.00 97.00 356 ILE A C 1
ATOM 2932 O O . ILE A 1 356 ? 10.091 -0.081 -18.066 1.00 97.00 356 ILE A O 1
ATOM 2936 N N . ILE A 1 357 ? 8.513 1.054 -19.211 1.00 95.12 357 ILE A N 1
ATOM 2937 C CA . ILE A 1 357 ? 8.880 2.381 -18.740 1.00 95.12 357 ILE A CA 1
ATOM 2938 C C . ILE A 1 357 ? 7.754 3.008 -17.932 1.00 95.12 357 ILE A C 1
ATOM 2940 O O . ILE A 1 357 ? 6.573 2.754 -18.169 1.00 95.12 357 ILE A O 1
ATOM 2944 N N . SER A 1 358 ? 8.118 3.855 -16.980 1.00 89.62 358 SER A N 1
ATOM 2945 C CA . SER A 1 358 ? 7.165 4.638 -16.202 1.00 89.62 358 SER A CA 1
ATOM 2946 C C . SER A 1 358 ? 7.735 6.021 -15.923 1.00 89.62 358 SER A C 1
ATOM 2948 O O . SER A 1 358 ? 8.928 6.174 -15.657 1.00 89.62 358 SER A O 1
ATOM 2950 N N . GLY A 1 359 ? 6.864 7.031 -15.958 1.00 78.19 359 GLY A N 1
ATOM 2951 C CA . GLY A 1 359 ? 7.214 8.404 -15.587 1.00 78.19 359 GLY A CA 1
ATOM 2952 C C . GLY A 1 359 ? 7.552 8.570 -14.102 1.00 78.19 359 GLY A C 1
ATOM 2953 O O . GLY A 1 359 ? 8.140 9.571 -13.721 1.00 78.19 359 GLY A O 1
ATOM 2954 N N . TRP A 1 360 ? 7.178 7.595 -13.269 1.00 74.31 360 TRP A N 1
ATOM 2955 C CA . TRP A 1 360 ? 7.436 7.556 -11.829 1.00 74.31 360 TRP A CA 1
ATOM 2956 C C . TRP A 1 360 ? 7.816 6.137 -11.364 1.00 74.31 360 TRP A C 1
ATOM 2958 O O . TRP A 1 360 ? 7.758 5.182 -12.142 1.00 74.31 360 TRP A O 1
ATOM 2968 N N . MET A 1 361 ? 8.135 5.958 -10.081 1.00 75.12 361 MET A N 1
ATOM 2969 C CA . MET A 1 361 ? 8.264 4.641 -9.452 1.00 75.12 361 MET A CA 1
ATOM 2970 C C . MET A 1 361 ? 6.912 3.906 -9.423 1.00 75.12 361 MET A C 1
ATOM 2972 O O . MET A 1 361 ? 6.083 4.126 -8.543 1.00 75.12 361 MET A O 1
ATOM 2976 N N . SER A 1 362 ? 6.681 3.042 -10.415 1.00 77.88 362 SER A N 1
ATOM 2977 C CA . SER A 1 362 ? 5.486 2.195 -10.539 1.00 77.88 362 SER A CA 1
ATOM 2978 C C . SER A 1 362 ? 5.781 0.772 -10.065 1.00 77.88 362 SER A C 1
ATOM 2980 O O . SER A 1 362 ? 6.823 0.209 -10.403 1.00 77.88 362 SER A O 1
ATOM 2982 N N . THR A 1 363 ? 4.836 0.138 -9.364 1.00 84.62 363 THR A N 1
ATOM 2983 C CA . THR A 1 363 ? 4.890 -1.301 -9.033 1.00 84.62 363 THR A CA 1
ATOM 2984 C C . THR A 1 363 ? 4.983 -2.181 -10.278 1.00 84.62 363 THR A C 1
ATOM 2986 O O . THR A 1 363 ? 5.567 -3.267 -10.239 1.00 84.62 363 THR A O 1
ATOM 2989 N N . GLY A 1 364 ? 4.485 -1.694 -11.418 1.00 87.62 364 GLY A N 1
ATOM 2990 C CA . GLY A 1 364 ? 4.622 -2.385 -12.694 1.00 87.62 364 GLY A CA 1
ATOM 2991 C C . GLY A 1 364 ? 6.071 -2.491 -13.179 1.00 87.62 364 GLY A C 1
ATOM 2992 O O . GLY A 1 364 ? 6.374 -3.415 -13.925 1.00 87.62 364 GLY A O 1
ATOM 2993 N N . LEU A 1 365 ? 6.991 -1.638 -12.706 1.00 90.75 365 LEU A N 1
ATOM 2994 C CA . LEU A 1 365 ? 8.425 -1.803 -12.975 1.00 90.75 365 LEU A CA 1
ATOM 2995 C C . LEU A 1 365 ? 9.026 -2.981 -12.195 1.00 90.75 365 LEU A C 1
ATOM 2997 O O . LEU A 1 365 ? 9.898 -3.673 -12.710 1.00 90.75 365 LEU A O 1
ATOM 3001 N N . ALA A 1 366 ? 8.548 -3.250 -10.976 1.00 89.38 366 ALA A N 1
ATOM 3002 C CA . ALA A 1 366 ? 8.933 -4.463 -10.255 1.00 89.38 366 ALA A CA 1
ATOM 3003 C C . ALA A 1 366 ? 8.365 -5.711 -10.947 1.00 89.38 366 ALA A C 1
ATOM 3005 O O . ALA A 1 366 ? 9.084 -6.686 -11.154 1.00 89.38 366 ALA A O 1
ATOM 3006 N N . THR A 1 367 ? 7.109 -5.631 -11.406 1.00 88.69 367 THR A N 1
ATOM 3007 C CA . THR A 1 367 ? 6.484 -6.700 -12.201 1.00 88.69 367 THR A CA 1
ATOM 3008 C C . THR A 1 367 ? 7.259 -6.950 -13.497 1.00 88.69 367 THR A C 1
ATOM 3010 O O . THR A 1 367 ? 7.503 -8.096 -13.841 1.00 88.69 367 THR A O 1
ATOM 3013 N N . ALA A 1 368 ? 7.715 -5.910 -14.200 1.00 91.44 368 ALA A N 1
ATOM 3014 C CA . ALA A 1 368 ? 8.484 -6.052 -15.439 1.00 91.44 368 ALA A CA 1
ATOM 3015 C C . ALA A 1 368 ? 9.687 -6.997 -15.285 1.00 91.44 368 ALA A C 1
ATOM 3017 O O . ALA A 1 368 ? 9.915 -7.857 -16.136 1.00 91.44 368 ALA A O 1
ATOM 3018 N N . LEU A 1 369 ? 10.411 -6.871 -14.170 1.00 90.62 369 LEU A N 1
ATOM 3019 C CA . LEU A 1 369 ? 11.607 -7.660 -13.899 1.00 90.62 369 LEU A CA 1
ATOM 3020 C C . LEU A 1 369 ? 11.301 -9.143 -13.635 1.00 90.62 369 LEU A C 1
ATOM 3022 O O . LEU A 1 369 ? 12.097 -10.000 -14.031 1.00 90.62 369 LEU A O 1
ATOM 3026 N N . ASP A 1 370 ? 10.150 -9.452 -13.023 1.00 86.81 370 ASP A N 1
ATOM 3027 C CA . ASP A 1 370 ? 9.660 -10.832 -12.906 1.00 86.81 370 ASP A CA 1
ATOM 3028 C C . ASP A 1 370 ? 9.444 -11.445 -14.305 1.00 86.81 370 ASP A C 1
ATOM 3030 O O . ASP A 1 370 ? 9.800 -12.592 -14.540 1.00 86.81 370 ASP A O 1
ATOM 3034 N N . TYR A 1 371 ? 8.978 -10.661 -15.282 1.00 88.69 371 TYR A N 1
ATOM 3035 C CA . TYR A 1 371 ? 8.741 -11.113 -16.663 1.00 88.69 371 TYR A CA 1
ATOM 3036 C C . TYR A 1 371 ? 9.970 -10.986 -17.577 1.00 88.69 371 TYR A C 1
ATOM 3038 O O . TYR A 1 371 ? 9.842 -11.030 -18.805 1.00 88.69 371 TYR A O 1
ATOM 3046 N N . GLU A 1 372 ? 11.165 -10.809 -17.006 1.00 91.62 372 GLU A N 1
ATOM 3047 C CA . GLU A 1 372 ? 12.421 -10.588 -17.737 1.00 91.62 372 GLU A CA 1
ATOM 3048 C C . GLU A 1 372 ? 12.344 -9.422 -18.744 1.00 91.62 372 GLU A C 1
ATOM 3050 O O . GLU A 1 372 ? 13.005 -9.447 -19.783 1.00 91.62 372 GLU A O 1
ATOM 3055 N N . CYS A 1 373 ? 11.518 -8.411 -18.468 1.00 94.25 373 CYS A N 1
ATOM 3056 C CA . CYS A 1 373 ? 11.457 -7.150 -19.208 1.00 94.25 373 CYS A CA 1
ATOM 3057 C C . CYS A 1 373 ? 12.345 -6.128 -18.491 1.00 94.25 373 CYS A C 1
ATOM 3059 O O . CYS A 1 373 ? 12.277 -6.034 -17.266 1.00 94.25 373 CYS A O 1
ATOM 3061 N N . LEU A 1 374 ? 13.166 -5.353 -19.207 1.00 95.88 374 LEU A N 1
ATOM 3062 C CA . LEU A 1 374 ? 14.037 -4.365 -18.561 1.00 95.88 374 LEU A CA 1
ATOM 3063 C C . LEU A 1 374 ? 13.206 -3.165 -18.052 1.00 95.88 374 LEU A C 1
ATOM 3065 O O . LEU A 1 374 ? 12.613 -2.455 -18.873 1.00 95.88 374 LEU A O 1
ATOM 3069 N N . PRO A 1 375 ? 13.151 -2.918 -16.726 1.00 95.81 375 PRO A N 1
ATOM 3070 C CA . PRO A 1 375 ? 12.411 -1.793 -16.166 1.00 95.81 375 PRO A CA 1
ATOM 3071 C C . PRO A 1 375 ? 13.210 -0.491 -16.268 1.00 95.81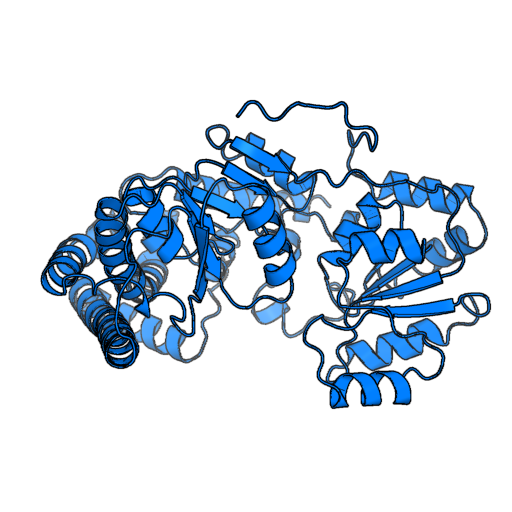 375 PRO A C 1
ATOM 3073 O O . PRO A 1 375 ? 14.376 -0.440 -15.864 1.00 95.81 375 PRO A O 1
ATOM 3076 N N . ILE A 1 376 ? 12.565 0.574 -16.748 1.00 95.06 376 ILE A N 1
ATOM 3077 C CA . ILE A 1 376 ? 13.168 1.906 -16.871 1.00 95.06 376 ILE A CA 1
ATOM 3078 C C . ILE A 1 376 ? 12.277 2.956 -16.191 1.00 95.06 376 ILE A C 1
ATOM 3080 O O . ILE A 1 376 ? 11.111 3.133 -16.536 1.00 95.06 376 ILE A O 1
ATOM 3084 N N . SER A 1 377 ? 12.832 3.689 -15.232 1.00 91.38 377 SER A N 1
ATOM 3085 C CA . SER A 1 377 ? 12.219 4.899 -14.686 1.00 91.38 377 SER A CA 1
ATOM 3086 C C . SER A 1 377 ? 12.674 6.106 -15.501 1.00 91.38 377 SER A C 1
ATOM 3088 O O . SER A 1 377 ? 13.870 6.287 -15.722 1.00 91.38 377 SER A O 1
ATOM 3090 N N . LEU A 1 378 ? 11.736 6.957 -15.915 1.00 89.00 378 LEU A N 1
ATOM 3091 C CA . LEU A 1 378 ? 12.052 8.271 -16.495 1.00 89.00 378 LEU A CA 1
ATOM 3092 C C . LEU A 1 378 ? 12.254 9.350 -15.421 1.00 89.00 378 LEU A C 1
ATOM 3094 O O . LEU A 1 378 ? 12.502 10.512 -15.726 1.00 89.00 378 LEU A O 1
ATOM 3098 N N . TYR A 1 379 ? 12.108 8.967 -14.159 1.00 81.44 379 TYR A N 1
ATOM 3099 C CA . TYR A 1 379 ? 12.350 9.806 -13.004 1.00 81.44 379 TYR A CA 1
ATOM 3100 C C . TYR A 1 379 ? 13.631 9.361 -12.303 1.00 81.44 379 TYR A C 1
ATOM 3102 O O . TYR A 1 379 ? 13.665 8.219 -11.829 1.00 81.44 379 TYR A O 1
ATOM 3110 N N . ASP A 1 380 ? 14.647 10.234 -12.220 1.00 77.69 380 ASP A N 1
ATOM 3111 C CA . ASP A 1 380 ? 15.861 9.979 -11.438 1.00 77.69 380 ASP A CA 1
ATOM 3112 C C . ASP A 1 380 ? 15.831 10.772 -10.125 1.00 77.69 380 ASP A C 1
ATOM 3114 O O . ASP A 1 380 ? 15.963 11.998 -10.121 1.00 77.69 380 ASP A O 1
ATOM 3118 N N . PRO A 1 381 ? 15.731 10.089 -8.979 1.00 67.06 381 PRO A N 1
ATOM 3119 C CA . PRO A 1 381 ? 15.667 10.763 -7.687 1.00 67.06 381 PRO A CA 1
ATOM 3120 C C . PRO A 1 381 ? 16.906 11.549 -7.301 1.00 67.06 381 PRO A C 1
ATOM 3122 O O . PRO A 1 381 ? 16.826 12.399 -6.427 1.00 67.06 381 PRO A O 1
ATOM 3125 N N . ASN A 1 382 ? 18.064 11.232 -7.879 1.00 70.19 382 ASN A N 1
ATOM 3126 C CA . ASN A 1 382 ? 19.294 11.936 -7.547 1.00 70.19 382 ASN A CA 1
ATOM 3127 C C . ASN A 1 382 ? 19.406 13.263 -8.325 1.00 70.19 382 ASN A C 1
ATOM 3129 O O . ASN A 1 382 ? 20.368 13.996 -8.119 1.00 70.19 382 ASN A O 1
ATOM 3133 N N . ILE A 1 383 ? 18.475 13.535 -9.249 1.00 69.81 383 ILE A N 1
ATOM 3134 C CA . ILE A 1 383 ? 18.510 14.676 -10.174 1.00 69.81 383 ILE A CA 1
ATOM 3135 C C . ILE A 1 383 ? 17.238 15.531 -10.047 1.00 69.81 383 ILE A C 1
ATOM 3137 O O . ILE A 1 383 ? 17.316 16.755 -10.103 1.00 69.81 383 ILE A O 1
ATOM 3141 N N . ASP A 1 384 ? 16.071 14.906 -9.873 1.00 63.06 384 ASP A N 1
ATOM 3142 C CA . ASP A 1 384 ? 14.776 15.543 -10.142 1.00 63.06 384 ASP A CA 1
ATOM 3143 C C . ASP A 1 384 ? 13.995 16.055 -8.906 1.00 63.06 384 ASP A C 1
ATOM 3145 O O . ASP A 1 384 ? 12.899 16.600 -9.073 1.00 63.06 384 ASP A O 1
ATOM 3149 N N . ASP A 1 385 ? 14.485 15.906 -7.669 1.00 57.38 385 ASP A N 1
ATOM 3150 C CA . ASP A 1 385 ? 13.589 15.912 -6.501 1.00 57.38 385 ASP A CA 1
ATOM 3151 C C . ASP A 1 385 ? 13.664 17.156 -5.590 1.00 57.38 385 ASP A C 1
ATOM 3153 O O . ASP A 1 385 ? 14.597 17.322 -4.820 1.00 57.38 385 ASP A O 1
ATOM 3157 N N . LYS A 1 386 ? 12.640 18.027 -5.618 1.00 55.06 386 LYS A N 1
ATOM 3158 C CA . LYS A 1 386 ? 12.438 19.103 -4.610 1.00 55.06 386 LYS A CA 1
ATOM 3159 C C . LYS A 1 386 ? 11.222 18.885 -3.703 1.00 55.06 386 LYS A C 1
ATOM 3161 O O . LYS A 1 386 ? 11.066 19.589 -2.704 1.00 55.06 386 LYS A O 1
ATOM 3166 N N . TRP A 1 387 ? 10.308 17.976 -4.058 1.00 45.34 387 TRP A N 1
ATOM 3167 C CA . TRP A 1 387 ? 9.021 17.827 -3.361 1.00 45.34 387 TRP A CA 1
ATOM 3168 C C . TRP A 1 387 ? 8.924 16.527 -2.567 1.00 45.34 387 TRP A C 1
ATOM 3170 O O . TRP A 1 387 ? 8.436 16.566 -1.437 1.00 45.34 387 TRP A O 1
ATOM 3180 N N . ILE A 1 388 ? 9.447 15.407 -3.075 1.00 51.47 388 ILE A N 1
ATOM 3181 C CA . ILE A 1 388 ? 9.571 14.192 -2.266 1.00 51.47 388 ILE A CA 1
ATOM 3182 C C . ILE A 1 388 ? 10.740 14.314 -1.305 1.00 51.47 388 ILE A C 1
ATOM 3184 O O . ILE A 1 388 ? 10.565 13.898 -0.167 1.00 51.47 388 ILE A O 1
ATOM 3188 N N . GLU A 1 389 ? 11.806 15.052 -1.636 1.00 52.56 389 GLU A N 1
ATOM 3189 C CA . GLU A 1 389 ? 12.816 15.457 -0.641 1.00 52.56 389 GLU A CA 1
ATOM 3190 C C . GLU A 1 389 ? 12.188 16.086 0.622 1.00 52.56 389 GLU A C 1
ATOM 3192 O O . GLU A 1 389 ? 12.677 15.918 1.740 1.00 52.56 389 GLU A O 1
ATOM 3197 N N . LYS A 1 390 ? 11.059 16.790 0.459 1.00 52.66 390 LYS A N 1
ATOM 3198 C CA . LYS A 1 390 ? 10.349 17.448 1.558 1.00 52.66 390 LYS A CA 1
ATOM 3199 C C . LYS A 1 390 ? 9.554 16.481 2.434 1.00 52.66 390 LYS A C 1
ATOM 3201 O O . LYS A 1 390 ? 9.335 16.814 3.592 1.00 52.66 390 LYS A O 1
ATOM 3206 N N . ILE A 1 391 ? 9.082 15.346 1.911 1.00 52.28 391 ILE A N 1
ATOM 3207 C CA . ILE A 1 391 ? 8.234 14.380 2.642 1.00 52.28 391 ILE A CA 1
ATOM 3208 C C . ILE A 1 391 ? 9.056 13.156 3.069 1.00 52.28 391 ILE A C 1
ATOM 3210 O O . ILE A 1 391 ? 9.009 12.766 4.234 1.00 52.28 391 ILE A O 1
ATOM 3214 N N . TYR A 1 392 ? 9.868 12.634 2.153 1.00 55.66 392 TYR A N 1
ATOM 3215 C CA . TYR A 1 392 ? 10.851 11.576 2.332 1.00 55.66 392 TYR A CA 1
ATOM 3216 C C . TYR A 1 392 ? 12.166 12.017 1.672 1.00 55.66 392 TYR A C 1
ATOM 3218 O O . TYR A 1 392 ? 12.375 11.726 0.495 1.00 55.66 392 TYR A O 1
ATOM 3226 N N . PRO A 1 393 ? 13.087 12.660 2.418 1.00 51.97 393 PRO A N 1
ATOM 3227 C CA . PRO A 1 393 ? 14.383 13.114 1.905 1.00 51.97 393 PRO A CA 1
ATOM 3228 C C . PRO A 1 393 ? 15.144 12.072 1.076 1.00 51.97 393 PRO A C 1
ATOM 3230 O O . PRO A 1 393 ? 15.966 12.447 0.255 1.00 51.97 393 PRO A O 1
ATOM 3233 N N . ASN A 1 394 ? 14.866 10.776 1.289 1.00 59.72 394 ASN A N 1
ATOM 3234 C CA . ASN A 1 394 ? 15.330 9.655 0.475 1.00 59.72 394 ASN A CA 1
ATOM 3235 C C . ASN A 1 394 ? 14.344 8.466 0.555 1.00 59.72 394 ASN A C 1
ATOM 3237 O O . ASN A 1 394 ? 14.613 7.479 1.242 1.00 59.72 394 ASN A O 1
ATOM 3241 N N . ASP A 1 395 ? 13.213 8.531 -0.156 1.00 59.06 395 ASP A N 1
ATOM 3242 C CA . ASP A 1 395 ? 12.160 7.483 -0.190 1.00 59.06 395 ASP A CA 1
ATOM 3243 C C . ASP A 1 395 ? 12.703 6.044 -0.437 1.00 59.06 395 ASP A C 1
ATOM 3245 O O . ASP A 1 395 ? 12.249 5.042 0.118 1.00 59.06 395 ASP A O 1
ATOM 3249 N N . TYR A 1 396 ? 13.812 5.930 -1.170 1.00 64.19 396 TYR A N 1
ATOM 3250 C CA . TYR A 1 396 ? 14.524 4.672 -1.453 1.00 64.19 396 TYR A CA 1
ATOM 3251 C C . TYR A 1 396 ? 15.098 3.945 -0.238 1.00 64.19 396 TYR A C 1
ATOM 3253 O O . TYR A 1 396 ? 15.354 2.742 -0.305 1.00 64.19 396 TYR A O 1
ATOM 3261 N N . TRP A 1 397 ? 15.379 4.652 0.855 1.00 69.69 397 TRP A N 1
ATOM 3262 C CA . TRP A 1 397 ? 15.812 3.991 2.086 1.00 69.69 397 TRP A CA 1
ATOM 3263 C C . TRP A 1 397 ? 14.642 3.329 2.798 1.00 69.69 397 TRP A C 1
ATOM 3265 O O . TRP A 1 397 ? 14.850 2.378 3.551 1.00 69.69 397 TRP A O 1
ATOM 3275 N N . ASN A 1 398 ? 13.429 3.823 2.561 1.00 83.75 398 ASN A N 1
ATOM 3276 C CA . ASN A 1 398 ? 12.243 3.330 3.221 1.00 83.75 398 ASN A CA 1
ATOM 3277 C C . ASN A 1 398 ? 11.595 2.174 2.464 1.00 83.75 398 ASN A C 1
ATOM 3279 O O . ASN A 1 398 ? 11.012 1.314 3.099 1.00 83.75 398 ASN A O 1
ATOM 3283 N N . THR A 1 399 ? 11.711 2.078 1.142 1.00 87.75 399 THR A N 1
ATOM 3284 C CA . THR A 1 399 ? 11.172 0.921 0.404 1.00 87.75 399 THR A CA 1
ATOM 3285 C C . THR A 1 399 ? 11.937 -0.375 0.713 1.00 87.75 399 THR A C 1
ATOM 3287 O O . THR A 1 399 ? 13.161 -0.401 0.897 1.00 87.75 399 THR A O 1
ATOM 3290 N N . ILE A 1 400 ? 11.210 -1.491 0.811 1.00 90.44 400 ILE A N 1
ATOM 3291 C CA . ILE A 1 400 ? 11.820 -2.817 0.970 1.00 90.44 400 ILE A CA 1
ATOM 3292 C C . ILE A 1 400 ? 12.402 -3.287 -0.363 1.00 90.44 400 ILE A C 1
ATOM 3294 O O . ILE A 1 400 ? 13.547 -3.746 -0.395 1.00 90.44 400 ILE A O 1
ATOM 3298 N N . TYR A 1 401 ? 11.643 -3.124 -1.451 1.00 88.69 401 TYR A N 1
ATOM 3299 C CA . TYR A 1 401 ? 12.123 -3.369 -2.807 1.00 88.69 401 TYR A CA 1
ATOM 3300 C C . TYR A 1 401 ? 13.233 -2.364 -3.164 1.00 88.69 401 TYR A C 1
ATOM 3302 O O . TYR A 1 401 ? 12.987 -1.157 -3.145 1.00 88.69 401 TYR A O 1
ATOM 3310 N N . PRO A 1 402 ? 14.458 -2.809 -3.497 1.00 87.25 402 PRO A N 1
ATOM 3311 C CA . PRO A 1 402 ? 15.605 -1.917 -3.620 1.00 87.25 402 PRO A CA 1
ATOM 3312 C C . PRO A 1 402 ? 15.654 -1.249 -5.001 1.00 87.25 402 PRO A C 1
ATOM 3314 O O . PRO A 1 402 ? 16.538 -1.529 -5.813 1.00 87.25 402 PRO A O 1
ATOM 3317 N N . VAL A 1 403 ? 14.713 -0.333 -5.252 1.00 84.56 403 VAL A N 1
ATOM 3318 C CA . VAL A 1 403 ? 14.451 0.323 -6.547 1.00 84.56 403 VAL A CA 1
ATOM 3319 C C . VAL A 1 403 ? 15.735 0.760 -7.270 1.00 84.56 403 VAL A C 1
ATOM 3321 O O . VAL A 1 403 ? 15.913 0.416 -8.436 1.00 84.56 403 VAL A O 1
ATOM 3324 N N . LYS A 1 404 ? 16.675 1.437 -6.583 1.00 82.75 404 LYS A N 1
ATOM 3325 C CA . LYS A 1 404 ? 17.931 1.933 -7.193 1.00 82.75 404 LYS A CA 1
ATOM 3326 C C . LYS A 1 404 ? 18.791 0.833 -7.832 1.00 82.75 404 LYS A C 1
ATOM 3328 O O . LYS A 1 404 ? 19.544 1.116 -8.751 1.00 82.75 404 LYS A O 1
ATOM 3333 N N . SER A 1 405 ? 18.697 -0.397 -7.331 1.00 87.12 405 SER A N 1
ATOM 3334 C CA . SER A 1 405 ? 19.459 -1.554 -7.827 1.00 87.12 405 SER A CA 1
ATOM 3335 C C . SER A 1 405 ? 18.661 -2.469 -8.757 1.00 87.12 405 SER A C 1
ATOM 3337 O O . SER A 1 405 ? 19.217 -3.412 -9.309 1.00 87.12 405 SER A O 1
ATOM 3339 N N . ARG A 1 406 ? 17.356 -2.215 -8.911 1.00 90.06 406 ARG A N 1
ATOM 3340 C CA . ARG A 1 406 ? 16.427 -3.069 -9.663 1.00 90.06 406 ARG A CA 1
ATOM 3341 C C . ARG A 1 406 ? 15.893 -2.419 -10.936 1.00 90.06 406 ARG A C 1
ATOM 3343 O O . ARG A 1 406 ? 15.220 -3.088 -11.712 1.00 90.06 406 ARG A O 1
ATOM 3350 N N . ILE A 1 407 ? 16.151 -1.128 -11.129 1.00 91.44 407 ILE A N 1
ATOM 3351 C CA . ILE A 1 407 ? 15.575 -0.313 -12.198 1.00 91.44 407 ILE A CA 1
ATOM 3352 C C . ILE A 1 407 ? 16.679 0.505 -12.865 1.00 91.44 407 ILE A C 1
ATOM 3354 O O . ILE A 1 407 ? 17.583 0.990 -12.186 1.00 91.44 407 ILE A O 1
ATOM 3358 N N . LEU A 1 408 ? 16.602 0.651 -14.189 1.00 94.00 408 LEU A N 1
ATOM 3359 C CA . LEU A 1 408 ? 17.428 1.593 -14.944 1.00 94.00 408 LEU A CA 1
ATOM 3360 C C . LEU A 1 408 ? 16.769 2.971 -14.957 1.00 94.00 408 LEU A C 1
ATOM 3362 O O . LEU A 1 408 ? 15.550 3.083 -14.996 1.00 94.00 408 LEU A O 1
ATOM 3366 N N . PHE A 1 409 ? 17.558 4.030 -14.963 1.00 91.44 409 PHE A N 1
ATOM 3367 C CA . PHE A 1 409 ? 17.065 5.397 -14.889 1.00 91.44 409 PHE A CA 1
ATOM 3368 C C . PHE A 1 409 ? 17.469 6.156 -16.146 1.00 91.44 409 PHE A C 1
ATOM 3370 O O . PHE A 1 409 ? 18.646 6.223 -16.490 1.00 91.44 409 PHE A O 1
ATOM 3377 N N . TRP A 1 410 ? 16.498 6.728 -16.849 1.00 90.06 410 TRP A N 1
ATOM 3378 C CA . TRP A 1 410 ? 16.762 7.597 -17.990 1.00 90.06 410 TRP A CA 1
ATOM 3379 C C . TRP A 1 410 ? 16.897 9.059 -17.533 1.00 90.06 410 TRP A C 1
ATOM 3381 O O . TRP A 1 410 ? 16.084 9.487 -16.714 1.00 90.06 410 TRP A O 1
ATOM 3391 N N . PRO A 1 411 ? 17.865 9.843 -18.056 1.00 90.06 411 PRO A N 1
ATOM 3392 C CA . PRO A 1 411 ? 18.878 9.491 -19.064 1.00 90.06 411 PRO A CA 1
ATOM 3393 C C . PRO A 1 411 ? 20.177 8.899 -18.495 1.00 90.06 411 PRO A C 1
ATOM 3395 O O . PRO A 1 411 ? 21.051 8.511 -19.266 1.00 90.06 411 PRO A O 1
ATOM 3398 N N . ARG A 1 412 ? 20.320 8.808 -17.168 1.00 91.12 412 ARG A N 1
ATOM 3399 C CA . ARG A 1 412 ? 21.565 8.394 -16.498 1.00 91.12 412 ARG A CA 1
ATOM 3400 C C . ARG A 1 412 ? 22.164 7.096 -17.054 1.00 91.12 412 ARG A C 1
ATOM 3402 O O . ARG A 1 412 ? 23.364 7.020 -17.295 1.00 91.12 412 ARG A O 1
ATOM 3409 N N . ASP A 1 413 ? 21.324 6.095 -17.289 1.00 93.62 413 ASP A N 1
ATOM 3410 C CA . ASP A 1 413 ? 21.729 4.748 -17.688 1.00 93.62 413 ASP A CA 1
ATOM 3411 C C . ASP A 1 413 ? 21.611 4.532 -19.219 1.00 93.62 413 ASP A C 1
ATOM 3413 O O . ASP A 1 413 ? 21.542 3.396 -19.698 1.00 93.62 413 ASP A O 1
ATOM 3417 N N . GLN A 1 414 ? 21.606 5.614 -20.016 1.00 94.06 414 GLN A N 1
ATOM 3418 C CA . GLN A 1 414 ? 21.430 5.589 -21.477 1.00 94.06 414 GLN A CA 1
ATOM 3419 C C . GLN A 1 414 ? 22.392 4.630 -22.192 1.00 94.06 414 GLN A C 1
ATOM 3421 O O . GLN A 1 414 ? 21.971 3.895 -23.085 1.00 94.06 414 GLN A O 1
ATOM 3426 N N . GLU A 1 415 ? 23.672 4.603 -21.818 1.00 95.75 415 GLU A N 1
ATOM 3427 C CA . GLU A 1 415 ? 24.660 3.733 -22.472 1.00 95.75 415 GLU A CA 1
ATOM 3428 C C . GLU A 1 415 ? 24.411 2.244 -22.199 1.00 95.75 415 GLU A C 1
ATOM 3430 O O . GLU A 1 415 ? 24.649 1.401 -23.066 1.00 95.75 415 GLU A O 1
ATOM 3435 N N . ILE A 1 416 ? 23.874 1.905 -21.023 1.00 96.69 416 ILE A N 1
ATOM 3436 C CA . ILE A 1 416 ? 23.448 0.536 -20.706 1.00 96.69 416 ILE A CA 1
ATOM 3437 C C . ILE A 1 416 ? 22.251 0.169 -21.587 1.00 96.69 416 ILE A C 1
ATOM 3439 O O . ILE A 1 416 ? 22.260 -0.881 -22.228 1.00 96.69 416 ILE A O 1
ATOM 3443 N N . ILE A 1 417 ? 21.260 1.062 -21.682 1.00 96.25 417 ILE A N 1
ATOM 3444 C CA . ILE A 1 417 ? 20.057 0.867 -22.503 1.00 96.25 417 ILE A CA 1
ATOM 3445 C C . ILE A 1 417 ? 20.428 0.686 -23.983 1.00 96.25 417 ILE A C 1
ATOM 3447 O O . ILE A 1 417 ? 19.969 -0.255 -24.624 1.00 96.25 417 ILE A O 1
ATOM 3451 N N . LYS A 1 418 ? 21.323 1.515 -24.533 1.00 95.88 418 LYS A N 1
ATOM 3452 C CA . LYS A 1 418 ? 21.808 1.367 -25.917 1.00 95.88 418 LYS A CA 1
ATOM 3453 C C . LYS A 1 418 ? 22.437 -0.003 -26.166 1.00 95.88 418 LYS A C 1
ATOM 3455 O O . LYS A 1 418 ? 22.133 -0.646 -27.169 1.00 95.88 418 LYS A O 1
ATOM 3460 N N . LYS A 1 419 ? 23.284 -0.476 -25.246 1.00 96.56 419 LYS A N 1
ATOM 3461 C CA . LYS A 1 419 ? 23.932 -1.794 -25.356 1.00 96.56 419 LYS A CA 1
ATOM 3462 C C . LYS A 1 419 ? 22.918 -2.939 -25.341 1.00 96.56 419 LYS A C 1
ATOM 3464 O O . LYS A 1 419 ? 23.081 -3.893 -26.099 1.00 96.56 419 LYS A O 1
ATOM 3469 N N . THR A 1 420 ? 21.871 -2.850 -24.520 1.00 96.00 420 THR A N 1
ATOM 3470 C CA . THR A 1 420 ? 20.844 -3.903 -24.432 1.00 96.00 420 THR A CA 1
ATOM 3471 C C . THR A 1 420 ? 19.897 -3.919 -25.634 1.00 96.00 420 THR A C 1
ATOM 3473 O O . THR A 1 420 ? 19.341 -4.967 -25.953 1.00 96.00 420 THR A O 1
ATOM 3476 N N . ILE A 1 421 ? 19.747 -2.799 -26.353 1.00 94.75 421 ILE A N 1
ATOM 3477 C CA . ILE A 1 421 ? 19.016 -2.755 -27.631 1.00 94.75 421 ILE A CA 1
ATOM 3478 C C . ILE A 1 421 ? 19.722 -3.604 -28.692 1.00 94.75 421 ILE A C 1
ATOM 3480 O O . ILE A 1 421 ? 19.062 -4.373 -29.391 1.00 94.75 421 ILE A O 1
ATOM 3484 N N . VAL A 1 422 ? 21.048 -3.464 -28.806 1.00 92.19 422 VAL A N 1
ATOM 3485 C CA . VAL A 1 422 ? 21.838 -4.064 -29.896 1.00 92.19 422 VAL A CA 1
ATOM 3486 C C . VAL A 1 422 ? 22.311 -5.490 -29.609 1.00 92.19 422 VAL A C 1
ATOM 3488 O O . VAL A 1 422 ? 22.621 -6.223 -30.543 1.00 92.19 422 VAL A O 1
ATOM 3491 N N . SER A 1 423 ? 22.382 -5.900 -28.338 1.00 94.19 423 SER A N 1
ATOM 3492 C CA . SER A 1 423 ? 22.936 -7.196 -27.936 1.00 94.19 423 SER A CA 1
ATOM 3493 C C . SER A 1 423 ? 22.015 -7.942 -26.976 1.00 94.19 423 SER A C 1
ATOM 3495 O O . SER A 1 423 ? 21.795 -7.515 -25.842 1.00 94.19 423 SER A O 1
ATOM 3497 N N . GLN A 1 424 ? 21.555 -9.121 -27.406 1.00 93.25 424 GLN A N 1
ATOM 3498 C CA . GLN A 1 424 ? 20.783 -10.044 -26.569 1.00 93.25 424 GLN A CA 1
ATOM 3499 C C . GLN A 1 424 ? 21.578 -10.492 -25.332 1.00 93.25 424 GLN A C 1
ATOM 3501 O O . GLN A 1 424 ? 21.025 -10.584 -24.241 1.00 93.25 424 GLN A O 1
ATOM 3506 N N . ILE A 1 425 ? 22.892 -10.700 -25.465 1.00 95.00 425 ILE A N 1
ATOM 3507 C CA . ILE A 1 425 ? 23.758 -11.071 -24.335 1.00 95.00 425 ILE A CA 1
ATOM 3508 C C . ILE A 1 425 ? 23.819 -9.928 -23.315 1.00 95.00 425 ILE A C 1
ATOM 3510 O O . ILE A 1 425 ? 23.713 -10.164 -22.113 1.00 95.00 425 ILE A O 1
ATOM 3514 N N . ALA A 1 426 ? 23.960 -8.681 -23.778 1.00 95.81 426 ALA A N 1
ATOM 3515 C CA . ALA A 1 426 ? 23.952 -7.520 -22.890 1.00 95.81 426 ALA A CA 1
ATOM 3516 C C . ALA A 1 426 ? 22.595 -7.355 -22.191 1.00 95.81 426 ALA A C 1
ATOM 3518 O O . ALA A 1 426 ? 22.559 -7.069 -20.996 1.00 95.81 426 ALA A O 1
ATOM 3519 N N . TYR A 1 427 ? 21.495 -7.588 -22.913 1.00 95.44 427 TYR A N 1
ATOM 3520 C CA . TYR A 1 427 ? 20.143 -7.596 -22.359 1.00 95.44 427 TYR A CA 1
ATOM 3521 C C . TYR A 1 427 ? 19.992 -8.626 -21.229 1.00 95.44 427 TYR A C 1
ATOM 3523 O O . TYR A 1 427 ? 19.637 -8.269 -20.107 1.00 95.44 427 TYR A O 1
ATOM 3531 N N . GLU A 1 428 ? 20.326 -9.890 -21.493 1.00 93.56 428 GLU A N 1
ATOM 3532 C CA . GLU A 1 428 ? 20.216 -10.977 -20.513 1.00 93.56 428 GLU A CA 1
ATOM 3533 C C . GLU A 1 428 ? 21.126 -10.764 -19.302 1.00 93.56 428 GLU A C 1
ATOM 3535 O O . GLU A 1 428 ? 20.728 -11.024 -18.166 1.00 93.56 428 GLU A O 1
ATOM 3540 N N . ASN A 1 429 ? 22.342 -10.262 -19.523 1.00 94.75 429 ASN A N 1
ATOM 3541 C CA . ASN A 1 429 ? 23.252 -9.921 -18.435 1.00 94.75 429 ASN A CA 1
ATOM 3542 C C . ASN A 1 429 ? 22.687 -8.792 -17.575 1.00 94.75 429 ASN A C 1
ATOM 3544 O O . ASN A 1 429 ? 22.755 -8.877 -16.351 1.00 94.75 429 ASN A O 1
ATOM 3548 N N . GLN A 1 430 ? 22.079 -7.774 -18.187 1.00 95.75 430 GLN A N 1
ATOM 3549 C CA . GLN A 1 430 ? 21.463 -6.691 -17.432 1.00 95.75 430 GLN A CA 1
ATOM 3550 C C . GLN A 1 430 ? 20.254 -7.178 -16.623 1.00 95.75 430 GLN A C 1
ATOM 3552 O O . GLN A 1 430 ? 20.126 -6.804 -15.460 1.00 95.75 430 GLN A O 1
ATOM 3557 N N . ILE A 1 431 ? 19.415 -8.062 -17.173 1.00 93.62 431 ILE A N 1
ATOM 3558 C CA . ILE A 1 431 ? 18.329 -8.705 -16.414 1.00 93.62 431 ILE A CA 1
ATOM 3559 C C . ILE A 1 431 ? 18.887 -9.459 -15.200 1.00 93.62 431 ILE A C 1
ATOM 3561 O O . ILE A 1 431 ? 18.403 -9.257 -14.089 1.00 93.62 431 ILE A O 1
ATOM 3565 N N . LYS A 1 432 ? 19.946 -10.261 -15.374 1.00 91.94 432 LYS A N 1
ATOM 3566 C CA . LYS A 1 432 ? 20.590 -10.993 -14.267 1.00 91.94 432 LYS A CA 1
ATOM 3567 C C . LYS A 1 432 ? 21.165 -10.067 -13.195 1.00 91.94 432 LYS A C 1
ATOM 3569 O O . LYS A 1 432 ? 21.071 -10.393 -12.017 1.00 91.94 432 LYS A O 1
ATOM 3574 N N . ILE A 1 433 ? 21.755 -8.936 -13.591 1.00 93.31 433 ILE A N 1
ATOM 3575 C CA . ILE A 1 433 ? 22.275 -7.921 -12.660 1.00 93.31 433 ILE A CA 1
ATOM 3576 C C . ILE A 1 433 ? 21.136 -7.323 -11.830 1.00 93.31 433 ILE A C 1
ATOM 3578 O O . ILE A 1 433 ? 21.285 -7.142 -10.623 1.00 93.31 433 ILE A O 1
ATOM 3582 N N . LEU A 1 434 ? 20.003 -7.022 -12.469 1.00 92.62 434 LEU A N 1
ATOM 3583 C CA . LEU A 1 434 ? 18.861 -6.409 -11.798 1.00 92.62 434 LEU A CA 1
ATOM 3584 C C . LEU A 1 434 ? 18.057 -7.418 -10.969 1.00 92.62 434 LEU A C 1
ATOM 3586 O O . LEU A 1 434 ? 17.463 -7.018 -9.976 1.00 92.62 434 LEU A O 1
ATOM 3590 N N . GLN A 1 435 ? 18.030 -8.709 -11.307 1.00 88.75 435 GLN A N 1
ATOM 3591 C CA . GLN A 1 435 ? 17.263 -9.720 -10.567 1.00 88.75 435 GLN A CA 1
ATOM 3592 C C . GLN A 1 435 ? 17.847 -10.044 -9.174 1.00 88.75 435 GLN A C 1
ATOM 3594 O O . GLN A 1 435 ? 19.048 -9.900 -8.927 1.00 88.75 435 GLN A O 1
ATOM 3599 N N . PRO A 1 436 ? 17.017 -10.477 -8.204 1.00 78.75 436 PRO A N 1
ATOM 3600 C CA . PRO A 1 436 ? 17.502 -10.838 -6.875 1.00 78.75 436 PRO A CA 1
ATOM 3601 C C . PRO A 1 436 ? 18.429 -12.050 -6.883 1.00 78.75 436 PRO A C 1
ATOM 3603 O O . PRO A 1 436 ? 18.158 -13.065 -7.521 1.00 78.75 436 PRO A O 1
ATOM 3606 N N . THR A 1 437 ? 19.496 -11.998 -6.085 1.00 69.56 437 THR A N 1
ATOM 3607 C CA . THR A 1 437 ? 20.352 -13.166 -5.851 1.00 69.56 437 THR A CA 1
ATOM 3608 C C . THR A 1 437 ? 19.541 -14.274 -5.171 1.00 69.56 437 THR A C 1
ATOM 3610 O O . THR A 1 437 ? 18.929 -14.054 -4.120 1.00 69.56 437 THR A O 1
ATOM 3613 N N . GLY A 1 438 ? 19.534 -15.467 -5.769 1.00 61.25 438 GLY A N 1
ATOM 3614 C CA . GLY A 1 438 ? 18.714 -16.599 -5.320 1.00 61.25 438 GLY A CA 1
ATOM 3615 C C . GLY A 1 438 ? 17.291 -16.620 -5.890 1.00 61.25 438 GLY A C 1
ATOM 3616 O O . GLY A 1 438 ? 16.516 -17.498 -5.525 1.00 61.25 438 GLY A O 1
ATOM 3617 N N . TYR A 1 439 ? 16.944 -15.696 -6.791 1.00 62.53 439 TYR A N 1
ATOM 3618 C CA . TYR A 1 439 ? 15.716 -15.780 -7.573 1.00 62.53 439 TYR A CA 1
ATOM 3619 C C . TYR A 1 439 ? 15.847 -16.899 -8.611 1.00 62.53 439 TYR A C 1
ATOM 3621 O O . TYR A 1 439 ? 16.522 -16.747 -9.628 1.00 62.53 439 TYR A O 1
ATOM 3629 N N . SER A 1 440 ? 15.211 -18.045 -8.372 1.00 52.75 440 SER A N 1
ATOM 3630 C CA . SER A 1 440 ? 14.975 -19.015 -9.436 1.00 52.75 440 SER A CA 1
ATOM 3631 C C . SER A 1 440 ? 13.617 -18.705 -10.059 1.00 52.75 440 SER A C 1
ATOM 3633 O O . SER A 1 440 ? 12.588 -19.082 -9.508 1.00 52.75 440 SER A O 1
ATOM 3635 N N . GLY A 1 441 ? 13.592 -18.076 -11.239 1.00 47.81 441 GLY A N 1
ATOM 3636 C CA . GLY A 1 441 ? 12.360 -17.908 -12.037 1.00 47.81 441 GLY A CA 1
ATOM 3637 C C . GLY A 1 441 ? 11.651 -19.234 -12.379 1.00 47.81 441 GLY A C 1
ATOM 3638 O O . GLY A 1 441 ? 10.555 -19.247 -12.924 1.00 47.81 441 GLY A O 1
ATOM 3639 N N . LYS A 1 442 ? 12.259 -20.375 -12.025 1.00 40.12 442 LYS A N 1
ATOM 3640 C CA . LYS A 1 442 ? 11.605 -21.676 -11.892 1.00 40.12 442 LYS A CA 1
ATOM 3641 C C . LYS A 1 442 ? 11.216 -21.894 -10.432 1.00 40.12 442 LYS A C 1
ATOM 3643 O O . LYS A 1 442 ? 12.087 -22.175 -9.611 1.00 40.12 442 LYS A O 1
ATOM 3648 N N . ILE A 1 443 ? 9.929 -21.817 -10.113 1.00 40.25 443 ILE A N 1
ATOM 3649 C CA . ILE A 1 443 ? 9.432 -22.199 -8.788 1.00 40.25 443 ILE A CA 1
ATOM 3650 C C . ILE A 1 443 ? 8.662 -23.512 -8.917 1.00 40.25 443 ILE A C 1
ATOM 3652 O O . ILE A 1 443 ? 7.715 -23.620 -9.695 1.00 40.25 443 ILE A O 1
ATOM 3656 N N . LYS A 1 444 ? 9.139 -24.523 -8.177 1.00 30.81 444 LYS A N 1
ATOM 3657 C CA . LYS A 1 444 ? 8.464 -25.806 -7.955 1.00 30.81 444 LYS A CA 1
ATOM 3658 C C . LYS A 1 444 ? 7.123 -25.558 -7.270 1.00 30.81 444 LYS A C 1
ATOM 3660 O O . LYS A 1 444 ? 7.023 -24.696 -6.405 1.00 30.81 444 LYS A O 1
ATOM 3665 N N . GLU A 1 445 ? 6.127 -26.347 -7.649 1.00 31.52 445 GLU A N 1
ATOM 3666 C CA . GLU A 1 445 ? 4.815 -26.387 -7.013 1.00 31.52 445 GLU A CA 1
ATOM 3667 C C . GLU A 1 445 ? 4.969 -26.606 -5.504 1.00 31.52 445 GLU A C 1
ATOM 3669 O O . GLU A 1 445 ? 5.298 -27.704 -5.066 1.00 31.52 445 GLU A O 1
ATOM 3674 N N . SER A 1 446 ? 4.750 -25.566 -4.696 1.00 26.77 446 SER A N 1
ATOM 3675 C CA . SER A 1 446 ? 4.281 -25.786 -3.334 1.00 26.77 446 SER A CA 1
ATOM 3676 C C . SER A 1 446 ? 2.767 -25.752 -3.411 1.00 26.77 446 SER A C 1
ATOM 3678 O O . SER A 1 446 ? 2.171 -24.699 -3.656 1.00 26.77 446 SER A O 1
ATOM 3680 N N . CYS A 1 447 ? 2.173 -26.931 -3.279 1.00 26.27 447 CYS A N 1
ATOM 3681 C CA . CYS A 1 447 ? 0.747 -27.081 -3.083 1.00 26.27 447 CYS A CA 1
ATOM 3682 C C . CYS A 1 447 ? 0.300 -26.155 -1.948 1.00 26.27 447 CYS A C 1
ATOM 3684 O O . CYS A 1 447 ? 0.995 -25.984 -0.945 1.00 26.27 447 CYS A O 1
ATOM 3686 N N . TYR A 1 448 ? -0.844 -25.517 -2.154 1.00 29.62 448 TYR A N 1
ATOM 3687 C CA . TYR A 1 448 ? -1.588 -24.901 -1.076 1.00 29.62 448 TYR A CA 1
ATOM 3688 C C . TYR A 1 448 ? -1.996 -26.029 -0.127 1.00 29.62 448 TYR A C 1
ATOM 3690 O O . TYR A 1 448 ? -2.899 -26.791 -0.456 1.00 29.62 448 TYR A O 1
ATOM 3698 N N . ASP A 1 449 ? -1.331 -26.151 1.019 1.00 25.62 449 ASP A N 1
ATOM 3699 C CA . ASP A 1 449 ? -1.926 -26.864 2.144 1.00 25.62 449 ASP A CA 1
ATOM 3700 C C . ASP A 1 449 ? -3.004 -25.933 2.718 1.00 25.62 449 ASP A C 1
ATOM 3702 O O . ASP A 1 449 ? -2.699 -24.921 3.364 1.00 25.62 449 ASP A O 1
ATOM 3706 N N . ILE A 1 450 ? -4.251 -26.227 2.335 1.00 29.78 450 ILE A N 1
ATOM 3707 C CA . ILE A 1 450 ? -5.496 -25.641 2.854 1.00 29.78 450 ILE A CA 1
ATOM 3708 C C . ILE A 1 450 ? -5.747 -26.171 4.262 1.00 29.78 450 ILE A C 1
ATOM 3710 O O . ILE A 1 450 ? -5.636 -27.404 4.448 1.00 29.78 450 ILE A O 1
#

Mean predicted aligned error: 7.12 Å

Sequence (450 aa):
MLIDNHMQKKISDFVAKLQSQTHLPYWALNHEMVIYALAVNSKPTWGEKAKLLNFLITIANKMMLSDVLIFSLGLLRAFALWRAVKKKKKNIKINNINKFTHIFFSFKVSSENYLYADYVKQTEGVTLKIDSVTLDGMQYFDQPKFTFILALLFKYAFGCTAKLKMLQSEINLNVNDFLTVSALNIGIYTFYRSYWNMLKSKKVKEIAFITIDPPLYACIDEAIPTVFFEHGLMFRSLLIPKVDRFYTLTYDEEKYLKKSIPHIKVGRKLIKYKINKTKNNNIMILSPNLILSNFCKIQEFMSQPIFKNFQFINRPTPQATESELHLSLKELPSTILDDTTIPLYESIEKWNPKFIISGWMSTGLATALDYECLPISLYDPNIDDKWIEKIYPNDYWNTIYPVKSRILFWPRDQEIIKKTIVSQIAYENQIKILQPTGYSGKIKESCYDI